Protein AF-A0A292EDY1-F1 (afdb_monomer)

Mean predicted aligned error: 8.75 Å

Foldseek 3Di:
DVVVVVVVVVVVVCCVVPPDDDPPCPLVLLLLLLLLLLLLLLLCQLQVPPPLVVSLLVSLLSLLVSLVVLVVQCPPDPVSVVLSLLSLQLSLLVVLSSLVSVFDRHNRDNLLSVLSNQLSVCSNVPNNVSNLVSLVVSCVVDPPDPSNVSSVSNSVSSVVSVPPVDDDDPDDDDQQADDPVVLVVLLVVLLCVLLVVLVVVCVVVVDPLSVLLSVLLNCLSPVLSPPQASLVLLVLVLLQLLLLLVLLLCLLPPQLVPAPDPVSSVVSNVVSLVVLVVLCVDPVRVSNNPCNNVNNVVLNPDDPPRDDDSVVSVVNSVSNSVNSVSSSVSCCPRPPSHLVVVLLVLLVVLLQLLLVCLVDLCNQVCVSVSSSNLSNSLSNSSNSCVVVVNPPPLSNLLSSLSVLSSVLSSVLSVQCPDPPDDPLLNVLSNLLSVVSNVCQPCVVSNLVSLQSNLVRDDDPNSSSSPSSSVSSVVNVVSSHD

Secondary structure (DSSP, 8-state):
-HHHHHHHHHHHHHHHHHSPPP-TTHHHHHHHHHHHHHHHHHHHHHHT-S-HHHHHHHHHHHHHHHHHHHHHHTTS-HHHHHHHHHHHHHHHHHHHHHHHHTTS-----HHHHHHHHHHHHHHHHT-HHHHHHHHHHHHHHSTT-HHHHHHHHHHHHHHHHHHTTS-PPSS---------HHHHHHHHHHHHHHHHHHHHHHHHHT-TTHHHHHHHHHHHHHHGGGSS-HHHHHHHHHHHHHHHHHHHHHIIIIIGGG-SSHHHHHHHHHHHHHHHHHHHHSTTTTTTTTTHHHHHHHHH---SS--S-HHHHHHHHHHHHHHHHHHHHHHHHSS---HHHHHHHHHHHHHHHHHHHHH-TTTTTTHHHHHHHHHHHHHHHHHHHHHTT---HHHHHHHHHHHHHHHHHHHHHHHHH-SS--HHHHHHHHHHHHHHTTTTT-HHHHHHHHHHHHHHS-THHHHHHHHHHHHHHHTTTTT--

Solvent-accessible surface area (backbone atoms only — not comparable to full-atom values): 25225 Å² total; per-residue (Å²): 111,70,68,60,52,51,50,52,52,50,52,49,53,51,44,70,74,66,52,76,77,76,69,83,59,56,68,56,54,52,52,28,45,54,54,15,54,49,28,39,51,52,18,38,33,19,72,66,52,92,56,45,64,67,49,43,52,53,51,50,52,51,51,17,54,49,52,56,50,36,64,61,51,35,73,79,42,76,67,39,36,50,51,38,51,52,52,50,55,46,55,59,39,46,47,60,46,48,53,49,60,71,68,63,83,58,73,73,33,71,72,50,20,52,30,26,40,50,18,16,51,23,25,68,75,68,36,57,67,61,16,33,52,26,46,50,53,40,36,69,74,39,72,89,36,73,64,28,70,36,47,48,60,35,38,57,42,54,54,52,66,64,62,50,85,76,60,93,81,84,78,86,79,79,80,45,73,87,75,65,60,64,61,50,49,49,48,49,51,38,42,52,52,52,52,50,53,56,48,51,50,31,69,75,65,65,47,87,38,41,63,50,18,51,54,40,30,52,50,50,49,56,69,38,62,78,47,62,50,39,50,65,51,25,56,23,34,34,50,6,28,46,52,9,36,52,48,22,51,45,35,62,71,65,42,42,77,71,36,89,46,74,68,43,40,53,58,56,42,46,65,62,50,49,50,42,53,56,33,51,71,35,88,87,34,34,61,41,40,31,55,16,54,59,39,20,58,68,66,49,67,88,55,89,74,85,77,87,52,72,69,58,54,50,50,42,39,52,25,40,42,45,14,33,53,51,40,30,48,44,39,61,71,44,68,60,60,43,52,67,57,54,49,54,51,50,54,52,52,53,53,48,50,41,17,48,53,37,65,41,89,61,39,75,87,41,42,68,51,55,50,41,36,55,52,50,51,45,31,52,48,55,44,53,32,50,74,67,72,47,75,45,64,69,60,56,50,34,53,50,27,52,47,37,39,44,48,36,46,52,50,45,52,53,53,67,70,46,87,86,62,50,76,68,42,51,50,30,42,54,50,22,32,62,33,36,50,41,31,54,84,37,48,70,60,22,28,54,31,23,45,53,28,18,74,61,44,66,74,74,64,16,52,46,25,38,51,25,19,50,35,47,65,75,32,51,72,73,46,52,121

pLDDT: mean 85.64, std 9.63, range [43.72, 96.12]

Structure (mmCIF, N/CA/C/O backbone):
data_AF-A0A292EDY1-F1
#
_entry.id   AF-A0A292EDY1-F1
#
loop_
_atom_site.group_PDB
_atom_site.id
_atom_site.type_symbol
_atom_site.label_atom_id
_atom_site.label_alt_id
_atom_site.label_comp_id
_atom_site.label_asym_id
_atom_site.label_entity_id
_atom_site.label_seq_id
_atom_site.pdbx_PDB_ins_code
_atom_site.Cartn_x
_atom_site.Cartn_y
_atom_site.Cartn_z
_atom_site.occupancy
_atom_site.B_iso_or_equiv
_atom_site.auth_seq_id
_atom_site.auth_comp_id
_atom_site.auth_asym_id
_atom_site.auth_atom_id
_atom_site.pdbx_PDB_model_num
ATOM 1 N N . MET A 1 1 ? 26.415 -13.240 -23.285 1.00 54.22 1 MET A N 1
ATOM 2 C CA . MET A 1 1 ? 26.387 -13.752 -21.894 1.00 54.22 1 MET A CA 1
ATOM 3 C C . MET A 1 1 ? 27.448 -13.083 -21.024 1.00 54.22 1 MET A C 1
ATOM 5 O O . MET A 1 1 ? 27.061 -12.448 -20.054 1.00 54.22 1 MET A O 1
ATOM 9 N N . ALA A 1 2 ? 28.741 -13.137 -21.382 1.00 71.75 2 ALA A N 1
ATOM 10 C CA . ALA A 1 2 ? 29.817 -12.533 -20.580 1.00 71.75 2 ALA A CA 1
ATOM 11 C C . ALA A 1 2 ? 29.624 -11.026 -20.309 1.00 71.75 2 ALA A C 1
ATOM 13 O O . ALA A 1 2 ? 29.690 -10.606 -19.165 1.00 71.75 2 ALA A O 1
ATOM 14 N N . THR A 1 3 ? 29.271 -10.230 -21.323 1.00 72.31 3 THR A N 1
ATOM 15 C CA . THR A 1 3 ? 29.068 -8.771 -21.194 1.00 72.31 3 THR A CA 1
ATOM 16 C C . THR A 1 3 ? 27.937 -8.378 -20.240 1.00 72.31 3 THR A C 1
ATOM 18 O O . THR A 1 3 ? 28.079 -7.433 -19.469 1.00 72.31 3 THR A O 1
ATOM 21 N N . VAL A 1 4 ? 26.827 -9.125 -20.251 1.00 72.81 4 VAL A N 1
ATOM 22 C CA . VAL A 1 4 ? 25.698 -8.913 -19.329 1.00 72.81 4 VAL A CA 1
ATOM 23 C C . VAL A 1 4 ? 26.120 -9.232 -17.896 1.00 72.81 4 VAL A C 1
ATOM 25 O O . VAL A 1 4 ? 25.826 -8.459 -16.989 1.00 72.81 4 VAL A O 1
ATOM 28 N N . LEU A 1 5 ? 26.857 -10.329 -17.695 1.00 80.25 5 LEU A N 1
ATOM 29 C CA . LEU A 1 5 ? 27.358 -10.721 -16.378 1.00 80.25 5 LEU A CA 1
ATOM 30 C C . LEU A 1 5 ? 28.353 -9.689 -15.829 1.00 80.25 5 LEU A C 1
ATOM 32 O O . LEU A 1 5 ? 28.230 -9.291 -14.675 1.00 80.25 5 LEU A O 1
ATOM 36 N N . THR A 1 6 ? 29.269 -9.187 -16.662 1.00 85.00 6 THR A N 1
ATOM 37 C CA . THR A 1 6 ? 30.188 -8.104 -16.282 1.00 85.00 6 THR A CA 1
ATOM 38 C C . THR A 1 6 ? 29.422 -6.847 -15.880 1.00 85.00 6 THR A C 1
ATOM 40 O O . THR A 1 6 ? 29.729 -6.258 -14.850 1.00 85.00 6 THR A O 1
ATOM 43 N N . GLY A 1 7 ? 28.386 -6.465 -16.636 1.00 79.94 7 GLY A N 1
ATOM 44 C CA . GLY A 1 7 ? 27.527 -5.330 -16.290 1.00 79.94 7 GLY A CA 1
ATOM 45 C C . GLY A 1 7 ? 26.837 -5.497 -14.933 1.00 79.94 7 GLY A C 1
ATOM 46 O O . GLY A 1 7 ? 26.859 -4.575 -14.123 1.00 79.94 7 GLY A O 1
ATOM 47 N N . VAL A 1 8 ? 26.290 -6.685 -14.651 1.00 83.12 8 VAL A N 1
ATOM 48 C CA . VAL A 1 8 ? 25.663 -7.005 -13.355 1.00 83.12 8 VAL A CA 1
ATOM 49 C C . VAL A 1 8 ? 26.681 -6.959 -12.214 1.00 83.12 8 VAL A C 1
ATOM 51 O O . VAL A 1 8 ? 26.399 -6.359 -11.180 1.00 83.12 8 VAL A O 1
ATOM 54 N N . VAL A 1 9 ? 27.870 -7.540 -12.398 1.00 87.12 9 VAL A N 1
ATOM 55 C CA . VAL A 1 9 ? 28.934 -7.540 -11.380 1.00 87.12 9 VAL A CA 1
ATOM 56 C C . VAL A 1 9 ? 29.424 -6.120 -11.101 1.00 87.12 9 VAL A C 1
ATOM 58 O O . VAL A 1 9 ? 29.510 -5.728 -9.941 1.00 87.12 9 VAL A O 1
ATOM 61 N N . VAL A 1 10 ? 29.690 -5.321 -12.137 1.00 87.62 10 VAL A N 1
ATOM 62 C CA . VAL A 1 10 ? 30.127 -3.925 -11.973 1.00 87.62 10 VAL A CA 1
ATOM 63 C C . VAL A 1 10 ? 29.040 -3.098 -11.292 1.00 87.62 10 VAL A C 1
ATOM 65 O O . VAL A 1 10 ? 29.340 -2.388 -10.337 1.00 87.62 10 VAL A O 1
ATOM 68 N N . ALA A 1 11 ? 27.777 -3.224 -11.712 1.00 81.00 11 ALA A N 1
ATOM 69 C CA . ALA A 1 11 ? 26.663 -2.530 -11.068 1.00 81.00 11 ALA A CA 1
ATOM 70 C C . ALA A 1 11 ? 26.508 -2.935 -9.593 1.00 81.00 11 ALA A C 1
ATOM 72 O O . ALA A 1 11 ? 26.266 -2.076 -8.747 1.00 81.00 11 ALA A O 1
ATOM 73 N N . MET A 1 12 ? 26.699 -4.217 -9.269 1.00 84.56 12 MET A N 1
ATOM 74 C CA . MET A 1 12 ? 26.675 -4.716 -7.894 1.00 84.56 12 MET A CA 1
ATOM 75 C C . MET A 1 12 ? 27.830 -4.147 -7.063 1.00 84.56 12 MET A C 1
ATOM 77 O O . MET A 1 12 ? 27.593 -3.668 -5.960 1.00 84.56 12 MET A O 1
ATOM 81 N N . VAL A 1 13 ? 29.061 -4.154 -7.581 1.00 88.88 13 VAL A N 1
ATOM 82 C CA . VAL A 1 13 ? 30.241 -3.616 -6.882 1.00 88.88 13 VAL A CA 1
ATOM 83 C C . VAL A 1 13 ? 30.114 -2.110 -6.669 1.00 88.88 13 VAL A C 1
ATOM 85 O O . VAL A 1 13 ? 30.309 -1.634 -5.555 1.00 88.88 13 VAL A O 1
ATOM 88 N N . VAL A 1 14 ? 29.728 -1.355 -7.700 1.00 87.00 14 VAL A N 1
ATOM 89 C CA . VAL A 1 14 ? 29.483 0.092 -7.586 1.00 87.00 14 VAL A CA 1
ATOM 90 C C . VAL A 1 14 ? 28.349 0.359 -6.596 1.00 87.00 14 VAL A C 1
ATOM 92 O O . VAL A 1 14 ? 28.479 1.226 -5.738 1.00 87.00 14 VAL A O 1
ATOM 95 N N . GLY A 1 15 ? 27.268 -0.422 -6.652 1.00 81.31 15 GLY A N 1
ATOM 96 C CA . GLY A 1 15 ? 26.189 -0.356 -5.671 1.00 81.31 15 GLY A CA 1
ATOM 97 C C . GLY A 1 15 ? 26.685 -0.594 -4.244 1.00 81.31 15 GLY A C 1
ATOM 98 O O . GLY A 1 15 ? 26.352 0.175 -3.357 1.00 81.31 15 GLY A O 1
ATOM 99 N N . LEU A 1 16 ? 27.533 -1.595 -4.014 1.00 82.19 16 LEU A N 1
ATOM 100 C CA . LEU A 1 16 ? 28.089 -1.889 -2.688 1.00 82.19 16 LEU A CA 1
ATOM 101 C C . LEU A 1 16 ? 29.044 -0.802 -2.173 1.00 82.19 16 LEU A C 1
ATOM 103 O O . LEU A 1 16 ? 29.088 -0.564 -0.971 1.00 82.19 16 LEU A O 1
ATOM 107 N N . LEU A 1 17 ? 29.803 -0.157 -3.062 1.00 87.38 17 LEU A N 1
ATOM 108 C CA . LEU A 1 17 ? 30.781 0.871 -2.692 1.00 87.38 17 LEU A CA 1
ATOM 109 C C . LEU A 1 17 ? 30.150 2.250 -2.465 1.00 87.38 17 LEU A C 1
ATOM 111 O O . LEU A 1 17 ? 30.630 3.005 -1.624 1.00 87.38 17 LEU A O 1
ATOM 115 N N . PHE A 1 18 ? 29.104 2.589 -3.224 1.00 85.50 18 PHE A N 1
ATOM 116 C CA . PHE A 1 18 ? 28.544 3.943 -3.263 1.00 85.50 18 PHE A CA 1
ATOM 117 C C . PHE A 1 18 ? 27.105 4.050 -2.749 1.00 85.50 18 PHE A C 1
ATOM 119 O O . PHE A 1 18 ? 26.641 5.170 -2.520 1.00 85.50 18 PHE A O 1
ATOM 126 N N . ALA A 1 19 ? 26.371 2.944 -2.566 1.00 74.50 19 ALA A N 1
ATOM 127 C CA . ALA A 1 19 ? 25.046 3.031 -1.959 1.00 74.50 19 ALA A CA 1
ATOM 128 C C . ALA A 1 19 ? 25.188 3.393 -0.473 1.00 74.50 19 ALA A C 1
ATOM 130 O O . ALA A 1 19 ? 25.921 2.720 0.257 1.00 74.50 19 ALA A O 1
ATOM 131 N N . PRO A 1 20 ? 24.482 4.430 0.006 1.00 71.38 20 PRO A N 1
ATOM 132 C CA . PRO A 1 20 ? 24.492 4.758 1.419 1.00 71.38 20 PRO A CA 1
ATOM 133 C C . PRO A 1 20 ? 23.926 3.580 2.214 1.00 71.38 20 PRO A C 1
ATOM 135 O O . PRO A 1 20 ? 22.890 3.013 1.852 1.00 71.38 20 PRO A O 1
ATOM 138 N N . ALA A 1 21 ? 24.591 3.224 3.314 1.00 64.81 21 ALA A N 1
ATOM 139 C CA . ALA A 1 21 ? 24.023 2.285 4.267 1.00 64.81 21 ALA A CA 1
ATOM 140 C C . ALA A 1 21 ? 22.667 2.833 4.735 1.00 64.81 21 ALA A C 1
ATOM 142 O O . ALA A 1 21 ? 22.562 4.002 5.117 1.00 64.81 21 ALA A O 1
ATOM 143 N N . ALA A 1 22 ? 21.619 2.007 4.676 1.00 63.06 22 ALA A N 1
ATOM 144 C CA . ALA A 1 22 ? 20.320 2.386 5.216 1.00 63.06 22 ALA A CA 1
ATOM 145 C C . ALA A 1 22 ? 20.509 2.783 6.684 1.00 63.06 22 ALA A C 1
ATOM 147 O O . ALA A 1 22 ? 21.077 2.001 7.444 1.00 63.06 22 ALA A O 1
ATOM 148 N N . ALA A 1 23 ? 20.076 3.990 7.060 1.00 60.81 23 ALA A N 1
ATOM 149 C CA . ALA A 1 23 ? 20.265 4.514 8.407 1.00 60.81 23 ALA A CA 1
ATOM 150 C C . ALA A 1 23 ? 19.656 3.535 9.434 1.00 60.81 23 ALA A C 1
ATOM 152 O O . ALA A 1 23 ? 18.425 3.395 9.474 1.00 60.81 23 ALA A O 1
ATOM 153 N N . PRO A 1 24 ? 20.482 2.827 10.229 1.00 61.84 24 PRO A N 1
ATOM 154 C CA . PRO A 1 24 ? 19.975 1.865 11.195 1.00 61.84 24 PRO A CA 1
ATOM 155 C C . PRO A 1 24 ? 19.103 2.606 12.217 1.00 61.84 24 PRO A C 1
ATOM 157 O O . PRO A 1 24 ? 19.482 3.661 12.719 1.00 61.84 24 PRO A O 1
ATOM 160 N N . GLY A 1 25 ? 17.897 2.093 12.471 1.00 72.81 25 GLY A N 1
ATOM 161 C CA . GLY A 1 25 ? 16.972 2.658 13.460 1.00 72.81 25 GLY A CA 1
ATOM 162 C C . GLY A 1 25 ? 16.048 3.786 12.979 1.00 72.81 25 GLY A C 1
ATOM 163 O O . GLY A 1 25 ? 15.189 4.210 13.749 1.00 72.81 25 GLY A O 1
ATOM 164 N N . ALA A 1 26 ? 16.122 4.248 11.722 1.00 81.75 26 ALA A N 1
ATOM 165 C CA . ALA A 1 26 ? 15.212 5.295 11.223 1.00 81.75 26 ALA A CA 1
ATOM 166 C C . ALA A 1 26 ? 13.728 4.870 11.263 1.00 81.75 26 ALA A C 1
ATOM 168 O O . ALA A 1 26 ? 12.853 5.651 11.639 1.00 81.75 26 ALA A O 1
ATOM 169 N N . LEU A 1 27 ? 13.448 3.607 10.923 1.00 83.56 27 LEU A N 1
ATOM 170 C CA . LEU A 1 27 ? 12.112 3.017 11.025 1.00 83.56 27 LEU A CA 1
ATOM 171 C C . LEU A 1 27 ? 11.644 2.946 12.486 1.00 83.56 27 LEU A C 1
ATOM 173 O O . LEU A 1 27 ? 10.528 3.353 12.795 1.00 83.56 27 LEU A O 1
ATOM 177 N N . GLN A 1 28 ? 12.513 2.482 13.386 1.00 85.31 28 GLN A N 1
ATOM 178 C CA . GLN A 1 28 ? 12.214 2.357 14.813 1.00 85.31 28 GLN A CA 1
ATOM 179 C C . GLN A 1 28 ? 11.936 3.720 15.457 1.00 85.31 28 GLN A C 1
ATOM 181 O O . GLN A 1 28 ? 10.964 3.863 16.193 1.00 85.31 28 GLN A O 1
ATOM 186 N N . ALA A 1 29 ? 12.739 4.741 15.143 1.00 87.81 29 ALA A N 1
ATOM 187 C CA . ALA A 1 29 ? 12.525 6.108 15.615 1.00 87.81 29 ALA A CA 1
ATOM 188 C C . ALA A 1 29 ? 11.159 6.651 15.177 1.00 87.81 29 ALA A C 1
ATOM 190 O O . ALA A 1 29 ? 10.461 7.302 15.952 1.00 87.81 29 ALA A O 1
ATOM 191 N N . ARG A 1 30 ? 10.742 6.330 13.952 1.00 90.06 30 ARG A N 1
ATOM 192 C CA . ARG A 1 30 ? 9.455 6.760 13.413 1.00 90.06 30 ARG A CA 1
ATOM 193 C C . ARG A 1 30 ? 8.266 6.036 14.045 1.00 90.06 30 ARG A C 1
ATOM 195 O O . ARG A 1 30 ? 7.262 6.675 14.341 1.00 90.06 30 ARG A O 1
ATOM 202 N N . VAL A 1 31 ? 8.396 4.735 14.305 1.00 91.38 31 VAL A N 1
ATOM 203 C CA . VAL A 1 31 ? 7.406 3.959 15.073 1.00 91.38 31 VAL A CA 1
ATOM 204 C C . VAL A 1 31 ? 7.271 4.520 16.491 1.00 91.38 31 VAL A C 1
ATOM 206 O O . VAL A 1 31 ? 6.154 4.756 16.943 1.00 91.38 31 VAL A O 1
ATOM 209 N N . ARG A 1 32 ? 8.393 4.813 17.165 1.00 92.06 32 ARG A N 1
ATOM 210 C CA . ARG A 1 32 ? 8.395 5.463 18.486 1.00 92.06 32 ARG A CA 1
ATOM 211 C C . ARG A 1 32 ? 7.720 6.833 18.461 1.00 92.06 32 ARG A C 1
ATOM 213 O O . ARG A 1 32 ? 6.962 7.130 19.375 1.00 92.06 32 ARG A O 1
ATOM 220 N N . GLY A 1 33 ? 7.945 7.627 17.412 1.00 93.50 33 GLY A N 1
ATOM 221 C CA . GLY A 1 33 ? 7.265 8.910 17.207 1.00 93.50 33 GLY A CA 1
ATOM 222 C C . GLY A 1 33 ? 5.742 8.769 17.190 1.00 93.50 33 GLY A C 1
ATOM 223 O O . GLY A 1 33 ? 5.064 9.414 17.981 1.00 93.50 33 GLY A O 1
ATOM 224 N N . VAL A 1 34 ? 5.210 7.846 16.380 1.00 93.69 34 VAL A N 1
ATOM 225 C CA . VAL A 1 34 ? 3.758 7.592 16.304 1.00 93.69 34 VAL A CA 1
ATOM 226 C C . VAL A 1 34 ? 3.187 7.100 17.634 1.00 93.69 34 VAL A C 1
ATOM 228 O O . VAL A 1 34 ? 2.118 7.544 18.047 1.00 93.69 34 VAL A O 1
ATOM 231 N N . LEU A 1 35 ? 3.888 6.202 18.332 1.00 94.25 35 LEU A N 1
ATOM 232 C CA . LEU A 1 35 ? 3.453 5.747 19.654 1.00 94.25 35 LEU A CA 1
ATOM 233 C C . LEU A 1 35 ? 3.456 6.890 20.676 1.00 94.25 35 LEU A C 1
ATOM 235 O O . LEU A 1 35 ? 2.530 6.980 21.478 1.00 94.25 35 LEU A O 1
ATOM 239 N N . ALA A 1 36 ? 4.456 7.773 20.636 1.00 94.75 36 ALA A N 1
ATOM 240 C CA . ALA A 1 36 ? 4.530 8.924 21.528 1.00 94.75 36 ALA A CA 1
ATOM 241 C C . ALA A 1 36 ? 3.381 9.903 21.277 1.00 94.75 36 ALA A C 1
ATOM 243 O O . ALA A 1 36 ? 2.745 10.360 22.223 1.00 94.75 36 ALA A O 1
ATOM 244 N N . ASP A 1 37 ? 3.089 10.187 20.010 1.00 93.75 37 ASP A N 1
ATOM 245 C CA . ASP A 1 37 ? 2.002 11.086 19.628 1.00 93.75 37 ASP A CA 1
ATOM 246 C C . ASP A 1 37 ? 0.632 10.496 19.986 1.00 93.75 37 ASP A C 1
ATOM 248 O O . ASP A 1 37 ? -0.261 11.227 20.412 1.00 93.75 37 ASP A O 1
ATOM 252 N N . LEU A 1 38 ? 0.476 9.169 19.915 1.00 93.25 38 LEU A N 1
ATOM 253 C CA . LEU A 1 38 ? -0.713 8.487 20.421 1.00 93.25 38 LEU A CA 1
ATOM 254 C C . LEU A 1 38 ? -0.845 8.601 21.945 1.00 93.25 38 LEU A C 1
ATOM 256 O O . LEU A 1 38 ? -1.940 8.873 22.433 1.00 93.25 38 LEU A O 1
ATOM 260 N N . MET A 1 39 ? 0.238 8.397 22.702 1.00 93.56 39 MET A N 1
ATOM 261 C CA . MET A 1 39 ? 0.209 8.550 24.163 1.00 93.56 39 MET A CA 1
ATOM 262 C C . MET A 1 39 ? -0.121 9.990 24.566 1.00 93.56 39 MET A C 1
ATOM 264 O O . MET A 1 39 ? -0.945 10.200 25.454 1.00 93.56 39 MET A O 1
ATOM 268 N N . GLN A 1 40 ? 0.440 10.977 23.861 1.00 92.88 40 GLN A N 1
ATOM 269 C CA . GLN A 1 40 ? 0.110 12.387 24.062 1.00 92.88 40 GLN A CA 1
ATOM 270 C C . GLN A 1 40 ? -1.369 12.665 23.765 1.00 92.88 40 GLN A C 1
ATOM 272 O O . GLN A 1 40 ? -2.044 13.302 24.568 1.00 92.88 40 GLN A O 1
ATOM 277 N N . ALA A 1 41 ? -1.898 12.137 22.657 1.00 90.19 41 ALA A N 1
ATOM 278 C CA . ALA A 1 41 ? -3.304 12.307 22.304 1.00 90.19 41 ALA A CA 1
ATOM 279 C C . ALA A 1 41 ? -4.248 11.682 23.346 1.00 90.19 41 ALA A C 1
ATOM 281 O O . ALA A 1 41 ? -5.274 12.273 23.676 1.00 90.19 41 ALA A O 1
ATOM 282 N N . LEU A 1 42 ? -3.896 10.523 23.914 1.00 88.88 42 LEU A N 1
ATOM 283 C CA . LEU A 1 42 ? -4.649 9.930 25.026 1.00 88.88 42 LEU A CA 1
ATOM 284 C C . LEU A 1 42 ? -4.560 10.775 26.301 1.00 88.88 42 LEU A C 1
ATOM 286 O O . LEU A 1 42 ? -5.554 10.896 27.011 1.00 88.88 42 LEU A O 1
ATOM 290 N N . ALA A 1 43 ? -3.400 11.363 26.603 1.00 90.25 43 ALA A N 1
ATOM 291 C CA . ALA A 1 43 ? -3.252 12.252 27.754 1.00 90.25 43 ALA A CA 1
ATOM 292 C C . ALA A 1 43 ? -4.135 13.502 27.617 1.00 90.25 43 ALA A C 1
ATOM 294 O O . ALA A 1 43 ? -4.832 13.880 28.561 1.00 90.25 43 ALA A O 1
ATOM 295 N N . ASP A 1 44 ? -4.154 14.102 26.425 1.00 88.56 44 ASP A N 1
ATOM 296 C CA . ASP A 1 44 ? -5.012 15.238 26.084 1.00 88.56 44 ASP A CA 1
ATOM 297 C C . ASP A 1 44 ? -6.500 14.875 26.164 1.00 88.56 44 ASP A C 1
ATOM 299 O O . ASP A 1 44 ? -7.290 15.626 26.747 1.00 88.56 44 ASP A O 1
ATOM 303 N N . HIS A 1 45 ? -6.871 13.687 25.679 1.00 84.94 45 HIS A N 1
ATOM 304 C CA . HIS A 1 45 ? -8.219 13.142 25.825 1.00 84.94 45 HIS A CA 1
ATOM 305 C C . HIS A 1 45 ? -8.606 12.997 27.303 1.00 84.94 45 HIS A C 1
ATOM 307 O O . HIS A 1 45 ? -9.631 13.526 27.724 1.00 84.94 45 HIS A O 1
ATOM 313 N N . CYS A 1 46 ? -7.751 12.401 28.142 1.00 84.75 46 CYS A N 1
ATOM 314 C CA . CYS A 1 46 ? -7.975 12.279 29.590 1.00 84.75 46 CYS A CA 1
ATOM 315 C C . CYS A 1 46 ? -8.128 13.637 30.306 1.00 84.75 46 CYS A C 1
ATOM 317 O O . CYS A 1 46 ? -8.753 13.704 31.367 1.00 84.75 46 CYS A O 1
ATOM 319 N N . ARG A 1 47 ? -7.591 14.729 29.746 1.00 85.31 47 ARG A N 1
ATOM 320 C CA . ARG A 1 47 ? -7.777 16.104 30.252 1.00 85.31 47 ARG A CA 1
ATOM 321 C C . ARG A 1 47 ? -9.016 16.805 29.692 1.00 85.31 47 ARG A C 1
ATOM 323 O O . ARG A 1 47 ? -9.427 17.829 30.235 1.00 85.31 47 ARG A O 1
ATOM 330 N N . GLY A 1 48 ? -9.642 16.250 28.657 1.00 78.12 48 GLY A N 1
ATOM 331 C CA . GLY A 1 48 ? -10.805 16.825 27.983 1.00 78.12 48 GLY A CA 1
ATOM 332 C C . GLY A 1 48 ? -10.457 17.889 26.937 1.00 78.12 48 GLY A C 1
ATOM 333 O O . GLY A 1 48 ? -11.270 18.783 26.694 1.00 78.12 48 GLY A O 1
ATOM 334 N N . HIS A 1 49 ? -9.265 17.835 26.336 1.00 74.25 49 HIS A N 1
ATOM 335 C CA . HIS A 1 49 ? -8.886 18.715 25.228 1.00 74.25 49 HIS A CA 1
ATOM 336 C C . HIS A 1 49 ? -9.525 18.239 23.903 1.00 74.25 49 HIS A C 1
ATOM 338 O O . HIS A 1 49 ? -9.271 17.137 23.434 1.00 74.25 49 HIS A O 1
ATOM 344 N N . GLY A 1 50 ? -10.351 19.082 23.270 1.00 58.31 50 GLY A N 1
ATOM 345 C CA . GLY A 1 50 ? -11.269 18.696 22.183 1.00 58.31 50 GLY A CA 1
ATOM 346 C C . GLY A 1 50 ? -10.716 18.628 20.747 1.00 58.31 50 GLY A C 1
ATOM 347 O O . GLY A 1 50 ? -11.406 19.079 19.835 1.00 58.31 50 GLY A O 1
ATOM 348 N N . SER A 1 51 ? -9.514 18.088 20.504 1.00 64.25 51 SER A N 1
ATOM 349 C CA . SER A 1 51 ? -8.928 17.947 19.144 1.00 64.25 51 SER A CA 1
ATOM 350 C C . SER A 1 51 ? -8.674 16.493 18.699 1.00 64.25 51 SER A C 1
ATOM 352 O O . SER A 1 51 ? -7.862 16.213 17.814 1.00 64.25 51 SER A O 1
ATOM 354 N N . GLU A 1 52 ? -9.407 15.551 19.291 1.00 70.44 52 GLU A N 1
ATOM 355 C CA . GLU A 1 52 ? -9.207 14.099 19.160 1.00 70.44 52 GLU A CA 1
ATOM 356 C C . GLU A 1 52 ? -9.352 13.565 17.727 1.00 70.44 52 GLU A C 1
ATOM 358 O O . GLU A 1 52 ? -8.604 12.677 17.311 1.00 70.44 52 GLU A O 1
ATOM 363 N N . HIS A 1 53 ? -10.278 14.128 16.946 1.00 71.25 53 HIS A N 1
ATOM 364 C CA . HIS A 1 53 ? -10.532 13.692 15.570 1.00 71.25 53 HIS A CA 1
ATOM 365 C C . HIS A 1 53 ? -9.332 13.982 14.657 1.00 71.25 53 HIS A C 1
ATOM 367 O O . HIS A 1 53 ? -8.833 13.079 13.983 1.00 71.25 53 HIS A O 1
ATOM 373 N N . ASP A 1 54 ? -8.797 15.206 14.702 1.00 78.25 54 ASP A N 1
ATOM 374 C CA . ASP A 1 54 ? -7.632 15.607 13.904 1.00 78.25 54 ASP A CA 1
ATOM 375 C C . ASP A 1 54 ? -6.361 14.855 14.312 1.00 78.25 54 ASP A C 1
ATOM 377 O O . ASP A 1 54 ? -5.485 14.605 13.480 1.00 78.25 54 ASP A O 1
ATOM 381 N N . ALA A 1 55 ? -6.227 14.505 15.594 1.00 82.19 55 ALA A N 1
ATOM 382 C CA . ALA A 1 55 ? -5.126 13.677 16.077 1.00 82.19 55 ALA A CA 1
ATOM 383 C C . ALA A 1 55 ? -5.230 12.239 15.541 1.00 82.19 55 ALA A C 1
ATOM 385 O O . ALA A 1 55 ? -4.256 11.719 14.997 1.00 82.19 55 ALA A O 1
ATOM 386 N N . ALA A 1 56 ? -6.415 11.622 15.609 1.00 82.50 56 ALA A N 1
ATOM 387 C CA . ALA A 1 56 ? -6.643 10.269 15.105 1.00 82.50 56 ALA A CA 1
ATOM 388 C C . ALA A 1 56 ? -6.362 10.147 13.597 1.00 82.50 56 ALA A C 1
ATOM 390 O O . ALA A 1 56 ? -5.730 9.180 13.171 1.00 82.50 56 ALA A O 1
ATOM 391 N N . TYR A 1 57 ? -6.773 11.126 12.785 1.00 83.00 57 TYR A N 1
ATOM 392 C CA . TYR A 1 57 ? -6.487 11.111 11.345 1.00 83.00 57 TYR A CA 1
ATOM 393 C C . TYR A 1 57 ? -4.996 11.239 11.037 1.00 83.00 57 TYR A C 1
ATOM 395 O O . TYR A 1 57 ? -4.486 10.499 10.194 1.00 83.00 57 TYR A O 1
ATOM 403 N N . ARG A 1 58 ? -4.288 12.138 11.735 1.00 87.12 58 ARG A N 1
ATOM 404 C CA . ARG A 1 58 ? -2.834 12.303 11.584 1.00 87.12 58 ARG A CA 1
ATOM 405 C C . ARG A 1 58 ? -2.090 11.017 11.933 1.00 87.12 58 ARG A C 1
ATOM 407 O O . ARG A 1 58 ? -1.326 10.521 11.110 1.00 87.12 58 ARG A O 1
ATOM 414 N N . LEU A 1 59 ? -2.404 10.423 13.083 1.00 90.06 59 LEU A N 1
ATOM 415 C CA . LEU A 1 59 ? -1.813 9.156 13.520 1.00 90.06 59 LEU A CA 1
ATOM 416 C C . LEU A 1 59 ? -2.086 8.025 12.526 1.00 90.06 59 LEU A C 1
ATOM 418 O O . LEU A 1 59 ? -1.186 7.260 12.191 1.00 90.06 59 LEU A O 1
ATOM 422 N N . LEU A 1 60 ? -3.309 7.936 12.004 1.00 88.81 60 LEU A N 1
ATOM 423 C CA . LEU A 1 60 ? -3.679 6.917 11.026 1.00 88.81 60 LEU A CA 1
ATOM 424 C C . LEU A 1 60 ? -2.917 7.076 9.697 1.00 88.81 60 LEU A C 1
ATOM 426 O O . LEU A 1 60 ? -2.457 6.078 9.140 1.00 88.81 60 LEU A O 1
ATOM 430 N N . SER A 1 61 ? -2.746 8.312 9.220 1.00 88.88 61 SER A N 1
ATOM 431 C CA . SER A 1 61 ? -1.889 8.654 8.072 1.00 88.88 61 SER A CA 1
ATOM 432 C C . SER A 1 61 ? -0.433 8.240 8.323 1.00 88.88 61 SER A C 1
ATOM 434 O O . SER A 1 61 ? 0.194 7.578 7.490 1.00 88.88 61 SER A O 1
ATOM 436 N N . ASP A 1 62 ? 0.109 8.545 9.503 1.00 91.06 62 ASP A N 1
ATOM 437 C CA . ASP A 1 62 ? 1.491 8.201 9.842 1.00 91.06 62 ASP A CA 1
ATOM 438 C C . ASP A 1 62 ? 1.709 6.687 9.919 1.00 91.06 62 ASP A C 1
ATOM 440 O O . ASP A 1 62 ? 2.692 6.176 9.372 1.00 91.06 62 ASP A O 1
ATOM 444 N N . MET A 1 63 ? 0.763 5.953 10.512 1.00 91.56 63 MET A N 1
ATOM 445 C CA . MET A 1 63 ? 0.751 4.487 10.524 1.00 91.56 63 MET A CA 1
ATOM 446 C C . MET A 1 63 ? 0.676 3.911 9.105 1.00 91.56 63 MET A C 1
ATOM 448 O O . MET A 1 63 ? 1.402 2.968 8.785 1.00 91.56 63 MET A O 1
ATOM 452 N N . ALA A 1 64 ? -0.160 4.486 8.237 1.00 90.56 64 ALA A N 1
ATOM 453 C CA . ALA A 1 64 ? -0.295 4.066 6.845 1.00 90.56 64 ALA A CA 1
ATOM 454 C C . ALA A 1 64 ? 1.001 4.291 6.051 1.00 90.56 64 ALA A C 1
ATOM 456 O O . ALA A 1 64 ? 1.398 3.455 5.235 1.00 90.56 64 ALA A O 1
ATOM 457 N N . MET A 1 65 ? 1.708 5.387 6.332 1.00 90.31 65 MET A N 1
ATOM 458 C CA . MET A 1 65 ? 3.001 5.669 5.720 1.00 90.31 65 MET A CA 1
ATOM 459 C C . MET A 1 65 ? 4.116 4.757 6.259 1.00 90.31 65 MET A C 1
ATOM 461 O O . MET A 1 65 ? 4.993 4.367 5.488 1.00 90.31 65 MET A O 1
ATOM 465 N N . ILE A 1 66 ? 4.090 4.377 7.544 1.00 90.50 66 ILE A N 1
ATOM 466 C CA . ILE A 1 66 ? 4.999 3.352 8.089 1.00 90.50 66 ILE A CA 1
ATOM 467 C C . ILE A 1 66 ? 4.754 2.014 7.384 1.00 90.50 66 ILE A C 1
ATOM 469 O O . ILE A 1 66 ? 5.713 1.406 6.916 1.00 90.50 66 ILE A O 1
ATOM 473 N N . GLU A 1 67 ? 3.500 1.578 7.246 1.00 88.81 67 GLU A N 1
ATOM 474 C CA . GLU A 1 67 ? 3.159 0.300 6.603 1.00 88.81 67 GLU A CA 1
ATOM 475 C C . GLU A 1 67 ? 3.701 0.198 5.166 1.00 88.81 67 GLU A C 1
ATOM 477 O O . GLU A 1 67 ? 4.235 -0.840 4.774 1.00 88.81 67 GLU A O 1
ATOM 482 N N . GLU A 1 68 ? 3.650 1.290 4.398 1.00 86.75 68 GLU A N 1
ATOM 483 C CA . GLU A 1 68 ? 4.243 1.357 3.055 1.00 86.75 68 GLU A CA 1
ATOM 484 C C . GLU A 1 68 ? 5.769 1.169 3.063 1.00 86.75 68 GLU A C 1
ATOM 486 O O . GLU A 1 68 ? 6.324 0.497 2.190 1.00 86.75 68 GLU A O 1
ATOM 491 N N . ILE A 1 69 ? 6.460 1.736 4.056 1.00 86.00 69 ILE A N 1
ATOM 492 C CA . ILE A 1 69 ? 7.911 1.565 4.217 1.00 86.00 69 ILE A CA 1
ATOM 493 C C . ILE A 1 69 ? 8.234 0.112 4.577 1.00 86.00 69 ILE A C 1
ATOM 495 O O . ILE A 1 69 ? 9.203 -0.446 4.058 1.00 86.00 69 ILE A O 1
ATOM 499 N N . LEU A 1 70 ? 7.414 -0.526 5.420 1.00 84.06 70 LEU A N 1
ATOM 500 C CA . LEU A 1 70 ? 7.592 -1.926 5.821 1.00 84.06 70 LEU A CA 1
ATOM 501 C C . LEU A 1 70 ? 7.524 -2.891 4.631 1.00 84.06 70 LEU A C 1
ATOM 503 O O . LEU A 1 70 ? 8.290 -3.859 4.589 1.00 84.06 70 LEU A O 1
ATOM 507 N N . ASP A 1 71 ? 6.655 -2.617 3.653 1.00 74.56 71 ASP A N 1
ATOM 508 C CA . ASP A 1 71 ? 6.563 -3.400 2.414 1.00 74.56 71 ASP A CA 1
ATOM 509 C C . ASP A 1 71 ? 7.864 -3.361 1.601 1.00 74.56 71 ASP A C 1
ATOM 511 O O . ASP A 1 71 ? 8.302 -4.391 1.083 1.00 74.56 71 ASP A O 1
ATOM 515 N N . GLN A 1 72 ? 8.523 -2.202 1.530 1.00 74.75 72 GLN A N 1
ATOM 516 C CA . GLN A 1 72 ? 9.801 -2.053 0.827 1.00 74.75 72 GLN A CA 1
ATOM 517 C C . GLN A 1 72 ? 10.970 -2.640 1.631 1.00 74.75 72 GLN A C 1
ATOM 519 O O . GLN A 1 72 ? 11.836 -3.317 1.074 1.00 74.75 72 GLN A O 1
ATOM 524 N N . HIS A 1 73 ? 10.981 -2.430 2.949 1.00 72.12 73 HIS A N 1
ATOM 525 C CA . HIS A 1 73 ? 12.071 -2.850 3.832 1.00 72.12 73 HIS A CA 1
ATOM 526 C C . HIS A 1 73 ? 12.186 -4.383 3.937 1.00 72.12 73 HIS A C 1
ATOM 528 O O . HIS A 1 73 ? 13.286 -4.939 3.918 1.00 72.12 73 HIS A O 1
ATOM 534 N N . GLY A 1 74 ? 11.056 -5.101 3.959 1.00 63.28 74 GLY A N 1
ATOM 535 C CA . GLY A 1 74 ? 11.027 -6.568 4.043 1.00 63.28 74 GLY A CA 1
ATOM 536 C C . GLY A 1 74 ? 11.572 -7.311 2.808 1.00 63.28 74 GLY A C 1
ATOM 537 O O . GLY A 1 74 ? 11.737 -8.535 2.846 1.00 63.28 74 GLY A O 1
ATOM 538 N N . ALA A 1 75 ? 11.864 -6.623 1.702 1.00 61.34 75 ALA A N 1
ATOM 539 C CA . ALA A 1 75 ? 12.327 -7.265 0.472 1.00 61.34 75 ALA A CA 1
ATOM 540 C C . ALA A 1 75 ? 13.810 -7.697 0.512 1.00 61.34 75 ALA A C 1
ATOM 542 O O . ALA A 1 75 ? 14.182 -8.607 -0.227 1.00 61.34 75 ALA A O 1
ATOM 543 N N . GLY A 1 76 ? 14.640 -7.098 1.380 1.00 64.88 76 GLY A N 1
ATOM 544 C CA . GLY A 1 76 ? 16.106 -7.214 1.305 1.00 64.88 76 GLY A CA 1
ATOM 545 C C . GLY A 1 76 ? 16.774 -8.325 2.130 1.00 64.88 76 GLY A C 1
ATOM 546 O O . GLY A 1 76 ? 17.805 -8.844 1.715 1.00 64.88 76 GLY A O 1
ATOM 547 N N . SER A 1 77 ? 16.237 -8.714 3.295 1.00 76.00 77 SER A N 1
ATOM 548 C CA . SER A 1 77 ? 16.871 -9.727 4.164 1.00 76.00 77 SER A CA 1
ATOM 549 C C . SER A 1 77 ? 15.881 -10.442 5.093 1.00 76.00 77 SER A C 1
ATOM 551 O O . SER A 1 77 ? 14.792 -9.941 5.373 1.00 76.00 77 SER A O 1
ATOM 553 N N . LEU A 1 78 ? 16.256 -11.619 5.618 1.00 74.69 78 LEU A N 1
ATOM 554 C CA . LEU A 1 78 ? 15.438 -12.346 6.603 1.00 74.69 78 LEU A CA 1
ATOM 555 C C . LEU A 1 78 ? 15.256 -11.559 7.910 1.00 74.69 78 LEU A C 1
ATOM 557 O O . LEU A 1 78 ? 14.176 -11.611 8.496 1.00 74.69 78 LEU A O 1
ATOM 561 N N . ARG A 1 79 ? 16.279 -10.810 8.345 1.00 75.44 79 ARG A N 1
ATOM 562 C CA . ARG A 1 79 ? 16.202 -9.934 9.525 1.00 75.44 79 ARG A CA 1
ATOM 563 C C . ARG A 1 79 ? 15.192 -8.808 9.301 1.00 75.44 79 ARG A C 1
ATOM 565 O O . ARG A 1 79 ? 14.284 -8.657 10.110 1.00 75.44 79 ARG A O 1
ATOM 572 N N . ALA A 1 80 ? 15.267 -8.126 8.158 1.00 76.50 80 ALA A N 1
ATOM 573 C CA . ALA A 1 80 ? 14.328 -7.064 7.797 1.00 76.50 80 ALA A CA 1
ATOM 574 C C . ALA A 1 80 ? 12.879 -7.574 7.683 1.00 76.50 80 ALA A C 1
ATOM 576 O O . ALA A 1 80 ? 11.939 -6.892 8.086 1.00 76.50 80 ALA A O 1
ATOM 577 N N . ARG A 1 81 ? 12.672 -8.811 7.200 1.00 77.25 81 ARG A N 1
ATOM 578 C CA . ARG A 1 81 ? 11.342 -9.454 7.196 1.00 77.25 81 ARG A CA 1
ATOM 579 C C . ARG A 1 81 ? 10.791 -9.688 8.597 1.00 77.25 81 ARG A C 1
ATOM 581 O O . ARG A 1 81 ? 9.589 -9.527 8.801 1.00 77.25 81 ARG A O 1
ATOM 588 N N . ARG A 1 82 ? 11.642 -10.106 9.539 1.00 78.31 82 ARG A N 1
ATOM 589 C CA . ARG A 1 82 ? 11.246 -10.305 10.941 1.00 78.31 82 ARG A CA 1
ATOM 590 C C . ARG A 1 82 ? 10.893 -8.970 11.584 1.00 78.31 82 ARG A C 1
ATOM 592 O O . ARG A 1 82 ? 9.800 -8.858 12.123 1.00 78.31 82 ARG A O 1
ATOM 599 N N . GLU A 1 83 ? 11.748 -7.962 11.436 1.00 79.50 83 GLU A N 1
ATOM 600 C CA . GLU A 1 83 ? 11.507 -6.610 11.953 1.00 79.50 83 GLU A CA 1
ATOM 601 C C . GLU A 1 83 ? 10.190 -6.032 11.418 1.00 79.50 83 GLU A C 1
ATOM 603 O O . GLU A 1 83 ? 9.311 -5.677 12.201 1.00 79.50 83 GLU A O 1
ATOM 608 N N . ALA A 1 84 ? 9.971 -6.075 10.100 1.00 83.31 84 ALA A N 1
ATOM 609 C CA . ALA A 1 84 ? 8.734 -5.584 9.495 1.00 83.31 84 ALA A CA 1
ATOM 610 C C . ALA A 1 84 ? 7.482 -6.323 9.995 1.00 83.31 84 ALA A C 1
ATOM 612 O O . ALA A 1 84 ? 6.416 -5.730 10.162 1.00 83.31 84 ALA A O 1
ATOM 613 N N . ARG A 1 85 ? 7.594 -7.627 10.261 1.00 82.06 85 ARG A N 1
ATOM 614 C CA . ARG A 1 85 ? 6.510 -8.423 10.847 1.00 82.06 85 ARG A CA 1
ATOM 615 C C . ARG A 1 85 ? 6.208 -8.013 12.289 1.00 82.06 85 ARG A C 1
ATOM 617 O O . ARG A 1 85 ? 5.033 -7.908 12.633 1.00 82.06 85 ARG A O 1
ATOM 624 N N . GLN A 1 86 ? 7.226 -7.765 13.107 1.00 81.88 86 GLN A N 1
ATOM 625 C CA . GLN A 1 86 ? 7.040 -7.314 14.489 1.00 81.88 86 GLN A CA 1
ATOM 626 C C . GLN A 1 86 ? 6.398 -5.922 14.528 1.00 81.88 86 GLN A C 1
ATOM 628 O O . GLN A 1 86 ? 5.393 -5.732 15.213 1.00 81.88 86 GLN A O 1
ATOM 633 N N . THR A 1 87 ? 6.881 -4.990 13.701 1.00 86.56 87 THR A N 1
ATOM 634 C CA . THR A 1 87 ? 6.295 -3.648 13.591 1.00 86.56 87 THR A CA 1
ATOM 635 C C . THR A 1 87 ? 4.830 -3.695 13.153 1.00 86.56 87 THR A C 1
ATOM 637 O O . THR A 1 87 ? 4.008 -2.991 13.728 1.00 86.56 87 THR A O 1
ATOM 640 N N . ARG A 1 88 ? 4.451 -4.569 12.210 1.00 87.44 88 ARG A N 1
ATOM 641 C CA . ARG A 1 88 ? 3.038 -4.762 11.817 1.00 87.44 88 ARG A CA 1
ATOM 642 C C . ARG A 1 88 ? 2.146 -5.210 12.963 1.00 87.44 88 ARG A C 1
ATOM 644 O O . ARG A 1 88 ? 1.010 -4.759 13.078 1.00 87.44 88 ARG A O 1
ATOM 651 N N . LEU A 1 89 ? 2.644 -6.125 13.788 1.00 84.69 89 LEU A N 1
ATOM 652 C CA . LEU A 1 89 ? 1.901 -6.620 14.943 1.00 84.69 89 LEU A CA 1
ATOM 653 C C . LEU A 1 89 ? 1.738 -5.516 15.996 1.00 84.69 89 LEU A C 1
ATOM 655 O O . LEU A 1 89 ? 0.660 -5.401 16.573 1.00 84.69 89 LEU A O 1
ATOM 659 N N . LEU A 1 90 ? 2.761 -4.674 16.180 1.00 88.75 90 LEU A N 1
ATOM 660 C CA . LEU A 1 90 ? 2.694 -3.485 17.031 1.00 88.75 90 LEU A CA 1
ATOM 661 C C . LEU A 1 90 ? 1.672 -2.464 16.500 1.00 88.75 90 LEU A C 1
ATOM 663 O O . LEU A 1 90 ? 0.756 -2.098 17.227 1.00 88.75 90 LEU A O 1
ATOM 667 N N . LEU A 1 91 ? 1.728 -2.106 15.210 1.00 88.81 91 LEU A N 1
ATOM 668 C CA . LEU A 1 91 ? 0.729 -1.230 14.572 1.00 88.81 91 LEU A CA 1
ATOM 669 C C . LEU A 1 91 ? -0.699 -1.786 14.706 1.00 88.81 91 LEU A C 1
ATOM 671 O O . LEU A 1 91 ? -1.652 -1.032 14.899 1.00 88.81 91 LEU A O 1
ATOM 675 N N . GLY A 1 92 ? -0.859 -3.110 14.636 1.00 86.62 92 GLY A N 1
ATOM 676 C CA . GLY A 1 92 ? -2.150 -3.772 14.801 1.00 86.62 92 GLY A CA 1
ATOM 677 C C . GLY A 1 92 ? -2.774 -3.582 16.188 1.00 86.62 92 GLY A C 1
ATOM 678 O O . GLY A 1 92 ? -3.994 -3.456 16.279 1.00 86.62 92 GLY A O 1
ATOM 679 N N . VAL A 1 93 ? -1.974 -3.530 17.259 1.00 88.25 93 VAL A N 1
ATOM 680 C CA . VAL A 1 93 ? -2.476 -3.268 18.626 1.00 88.25 93 VAL A CA 1
ATOM 681 C C . VAL A 1 93 ? -2.638 -1.776 18.927 1.00 88.25 93 VAL A C 1
ATOM 683 O O . VAL A 1 93 ? -3.373 -1.419 19.841 1.00 88.25 93 VAL A O 1
ATOM 686 N N . THR A 1 94 ? -2.044 -0.900 18.115 1.00 89.56 94 THR A N 1
ATOM 687 C CA . THR A 1 94 ? -2.234 0.557 18.170 1.00 89.56 94 THR A CA 1
ATOM 688 C C . THR A 1 94 ? -3.622 0.989 17.666 1.00 89.56 94 THR A C 1
ATOM 690 O O . THR A 1 94 ? -4.206 1.934 18.191 1.00 89.56 94 THR A O 1
ATOM 693 N N . ILE A 1 95 ? -4.203 0.289 16.681 1.00 88.25 95 ILE A N 1
ATOM 694 C CA . ILE A 1 95 ? -5.496 0.669 16.071 1.00 88.25 95 ILE A CA 1
ATOM 695 C C . ILE A 1 95 ? -6.668 0.693 17.071 1.00 88.25 95 ILE A C 1
ATOM 697 O O . ILE A 1 95 ? -7.415 1.670 17.058 1.00 88.25 95 ILE A O 1
ATOM 701 N N . PRO A 1 96 ? -6.864 -0.309 17.952 1.00 85.69 96 PRO A N 1
ATOM 702 C CA . PRO A 1 96 ? -7.886 -0.234 18.998 1.00 85.69 96 PRO A CA 1
ATOM 703 C C . PRO A 1 96 ? -7.766 1.007 19.893 1.00 85.69 96 PRO A C 1
ATOM 705 O O . PRO A 1 96 ? -8.780 1.583 20.279 1.00 85.69 96 PRO A O 1
ATOM 708 N N . VAL A 1 97 ? -6.538 1.445 20.187 1.00 88.00 97 VAL A N 1
ATOM 709 C CA . VAL A 1 97 ? -6.266 2.641 21.002 1.00 88.00 97 VAL A CA 1
ATOM 710 C C . VAL A 1 97 ? -6.719 3.898 20.262 1.00 88.00 97 VAL A C 1
ATOM 712 O O . VAL A 1 97 ? -7.388 4.756 20.833 1.00 88.00 97 VAL A O 1
ATOM 715 N N . LEU A 1 98 ? -6.430 3.965 18.962 1.00 86.81 98 LEU A N 1
ATOM 716 C CA . LEU A 1 98 ? -6.876 5.044 18.082 1.00 86.81 98 LEU A CA 1
ATOM 717 C C . LEU A 1 98 ? -8.406 5.076 17.939 1.00 86.81 98 LEU A C 1
ATOM 719 O O . LEU A 1 98 ? -9.003 6.149 17.930 1.00 86.81 98 LEU A O 1
ATOM 723 N N . LEU A 1 99 ? -9.060 3.913 17.864 1.00 80.50 99 LEU A N 1
ATOM 724 C CA . LEU A 1 99 ? -10.524 3.824 17.856 1.00 80.50 99 LEU A CA 1
ATOM 725 C C . LEU A 1 99 ? -11.146 4.345 19.155 1.00 80.50 99 LEU A C 1
ATOM 727 O O . LEU A 1 99 ? -12.177 5.015 19.100 1.00 80.50 99 LEU A O 1
ATOM 731 N N . ARG A 1 100 ? -10.526 4.056 20.307 1.00 80.69 100 ARG A N 1
ATOM 732 C CA . ARG A 1 100 ? -10.974 4.572 21.607 1.00 80.69 100 ARG A CA 1
ATOM 733 C C . ARG A 1 100 ? -10.904 6.094 21.662 1.00 80.69 100 ARG A C 1
ATOM 735 O O . ARG A 1 100 ? -11.882 6.709 22.068 1.00 80.69 100 ARG A O 1
ATOM 742 N N . LEU A 1 101 ? -9.808 6.685 21.177 1.00 79.88 101 LEU A N 1
ATOM 743 C CA . LEU A 1 101 ? -9.616 8.141 21.127 1.00 79.88 101 LEU A CA 1
ATOM 744 C C . LEU A 1 101 ? -10.770 8.876 20.419 1.00 79.88 101 LEU A C 1
ATOM 746 O O . LEU A 1 101 ? -11.028 10.032 20.710 1.00 79.88 101 LEU A O 1
ATOM 750 N N . ARG A 1 102 ? -11.475 8.218 19.490 1.00 77.75 102 ARG A N 1
ATOM 751 C CA . ARG A 1 102 ? -12.603 8.811 18.750 1.00 77.75 102 ARG A CA 1
ATOM 752 C C . ARG A 1 102 ? -13.967 8.621 19.416 1.00 77.75 102 ARG A C 1
ATOM 754 O O . ARG A 1 102 ? -14.949 9.192 18.949 1.00 77.75 102 ARG A O 1
ATOM 761 N N . GLY A 1 103 ? -14.067 7.708 20.376 1.00 65.69 103 GLY A N 1
ATOM 762 C CA . GLY A 1 103 ? -15.304 6.979 20.618 1.00 65.69 103 GLY A CA 1
ATOM 763 C C . GLY A 1 103 ? -16.041 7.283 21.916 1.00 65.69 103 GLY A C 1
ATOM 764 O O . GLY A 1 103 ? -17.267 7.141 21.944 1.00 65.69 103 GLY A O 1
ATOM 765 N N . ASP A 1 104 ? -15.326 7.644 22.977 1.00 63.41 104 ASP A N 1
ATOM 766 C CA . ASP A 1 104 ? -15.866 7.641 24.337 1.00 63.41 104 ASP A CA 1
ATOM 767 C C . ASP A 1 104 ? -15.776 9.026 24.983 1.00 63.41 104 ASP A C 1
ATOM 769 O O . ASP A 1 104 ? -14.926 9.843 24.638 1.00 63.41 104 ASP A O 1
ATOM 773 N N . ALA A 1 105 ? -16.669 9.300 25.939 1.00 60.72 105 ALA A N 1
ATOM 774 C CA . ALA A 1 105 ? -16.491 10.450 26.814 1.00 60.72 105 ALA A CA 1
ATOM 775 C C . ALA A 1 105 ? -15.204 10.240 27.629 1.00 60.72 105 ALA A C 1
ATOM 777 O O . ALA A 1 105 ? -14.996 9.135 28.140 1.00 60.72 105 ALA A O 1
ATOM 778 N N . PRO A 1 106 ? -14.354 11.267 27.777 1.00 63.91 106 PRO A N 1
ATOM 779 C CA . PRO A 1 106 ? -13.058 11.092 28.404 1.00 63.91 106 PRO A CA 1
ATOM 780 C C . PRO A 1 106 ? -13.214 10.607 29.845 1.00 63.91 106 PRO A C 1
ATOM 782 O O . PRO A 1 106 ? -13.904 11.235 30.655 1.00 63.91 106 PRO A O 1
ATOM 785 N N . GLU A 1 107 ? -12.539 9.505 30.178 1.00 66.88 107 GLU A N 1
ATOM 786 C CA . GLU A 1 107 ? -12.300 9.107 31.566 1.00 66.88 107 GLU A CA 1
ATOM 787 C C . GLU A 1 107 ? -11.355 10.143 32.184 1.00 66.88 107 GLU A C 1
ATOM 789 O O . GLU A 1 107 ? -10.131 10.045 32.098 1.00 66.88 107 GLU A O 1
ATOM 794 N N . ARG A 1 108 ? -11.939 11.206 32.746 1.00 74.75 108 ARG A N 1
ATOM 795 C CA . ARG A 1 108 ? -11.184 12.341 33.281 1.00 74.75 108 ARG A CA 1
ATOM 796 C C . ARG A 1 108 ? -10.340 11.901 34.472 1.00 74.75 108 ARG A C 1
ATOM 798 O O . ARG A 1 108 ? -10.859 11.722 35.571 1.00 74.75 108 ARG A O 1
ATOM 805 N N . SER A 1 109 ? -9.036 11.767 34.255 1.00 81.56 109 SER A N 1
ATOM 806 C CA . SER A 1 109 ? -8.074 11.393 35.290 1.00 81.56 109 SER A CA 1
ATOM 807 C C . SER A 1 109 ? -6.734 12.085 35.055 1.00 81.56 109 SER A C 1
ATOM 809 O O . SER A 1 109 ? -5.995 11.750 34.128 1.00 81.56 109 SER A O 1
ATOM 811 N N . GLY A 1 110 ? -6.407 13.052 35.921 1.00 82.75 110 GLY A N 1
ATOM 812 C CA . GLY A 1 110 ? -5.139 13.789 35.858 1.00 82.75 110 GLY A CA 1
ATOM 813 C C . GLY A 1 110 ? -3.921 12.882 36.051 1.00 82.75 110 GLY A C 1
ATOM 814 O O . GLY A 1 110 ? -2.964 12.978 35.290 1.00 82.75 110 GLY A O 1
ATOM 815 N N . ALA A 1 111 ? -4.006 11.925 36.982 1.00 86.00 111 ALA A N 1
ATOM 816 C CA . ALA A 1 111 ? -2.939 10.957 37.234 1.00 86.00 111 ALA A CA 1
ATOM 817 C C . ALA A 1 111 ? -2.673 10.048 36.020 1.00 86.00 111 ALA A C 1
ATOM 819 O O . ALA A 1 111 ? -1.523 9.743 35.714 1.00 86.00 111 ALA A O 1
ATOM 820 N N . CYS A 1 112 ? -3.721 9.643 35.291 1.00 87.69 112 CYS A N 1
ATOM 821 C CA . CYS A 1 112 ? -3.550 8.871 34.056 1.00 87.69 112 CYS A CA 1
ATOM 822 C C . CYS A 1 112 ? -2.922 9.718 32.949 1.00 87.69 112 CYS A C 1
ATOM 824 O O . CYS A 1 112 ? -2.030 9.238 32.254 1.00 87.69 112 CYS A O 1
ATOM 826 N N . ALA A 1 113 ? -3.348 10.977 32.806 1.00 89.75 113 ALA A N 1
ATOM 827 C CA . ALA A 1 113 ? -2.780 11.892 31.821 1.00 89.75 113 ALA A CA 1
ATOM 828 C C . ALA A 1 113 ? -1.275 12.117 32.048 1.00 89.75 113 ALA A C 1
ATOM 830 O O . ALA A 1 113 ? -0.502 12.028 31.101 1.00 89.75 113 ALA A O 1
ATOM 831 N N . GLU A 1 114 ? -0.840 12.330 33.293 1.00 92.38 114 GLU A N 1
ATOM 832 C CA . GLU A 1 114 ? 0.583 12.498 33.623 1.00 92.38 114 GLU A CA 1
ATOM 833 C C . GLU A 1 114 ? 1.422 11.260 33.280 1.00 92.38 114 GLU A C 1
ATOM 835 O O . GLU A 1 114 ? 2.504 11.382 32.708 1.00 92.38 114 GLU A O 1
ATOM 840 N N . GLN A 1 115 ? 0.928 10.055 33.582 1.00 93.56 115 GLN A N 1
ATOM 841 C CA . GLN A 1 115 ? 1.640 8.817 33.244 1.00 93.56 115 GLN A CA 1
ATOM 842 C C . GLN A 1 115 ? 1.698 8.577 31.726 1.00 93.56 115 GLN A C 1
ATOM 844 O O . GLN A 1 115 ? 2.720 8.128 31.210 1.00 93.56 115 GLN A O 1
ATOM 849 N N . LEU A 1 116 ? 0.643 8.926 30.986 1.00 93.31 116 LEU A N 1
ATOM 850 C CA . LEU A 1 116 ? 0.640 8.861 29.521 1.00 93.31 116 LEU A CA 1
ATOM 851 C C . LEU A 1 116 ? 1.632 9.859 28.898 1.00 93.31 116 LEU A C 1
ATOM 853 O O . LEU A 1 116 ? 2.333 9.511 27.949 1.00 93.31 116 LEU A O 1
ATOM 857 N N . GLU A 1 117 ? 1.773 11.063 29.457 1.00 94.62 117 GLU A N 1
ATOM 858 C CA . GLU A 1 117 ? 2.808 12.014 29.026 1.00 94.62 117 GLU A CA 1
ATOM 859 C C . GLU A 1 117 ? 4.218 11.516 29.333 1.00 94.62 117 GLU A C 1
ATOM 861 O O . GLU A 1 117 ? 5.109 11.633 28.491 1.00 94.62 117 GLU A O 1
ATOM 866 N N . GLN A 1 118 ? 4.429 10.908 30.503 1.00 94.38 118 GLN A N 1
ATOM 867 C CA . GLN A 1 118 ? 5.703 10.263 30.826 1.00 94.38 118 GLN A CA 1
ATOM 868 C C . GLN A 1 118 ? 6.035 9.159 29.816 1.00 94.38 118 GLN A C 1
ATOM 870 O O . GLN A 1 118 ? 7.172 9.087 29.346 1.00 94.38 118 GLN A O 1
ATOM 875 N N . ALA A 1 119 ? 5.044 8.358 29.409 1.00 94.50 119 ALA A N 1
ATOM 876 C CA . ALA A 1 119 ? 5.222 7.363 28.355 1.00 94.50 119 ALA A CA 1
ATOM 877 C C . ALA A 1 119 ? 5.581 8.009 27.003 1.00 94.50 119 ALA A C 1
ATOM 879 O O . ALA A 1 119 ? 6.486 7.536 26.313 1.00 94.50 119 ALA A O 1
ATOM 880 N N . ALA A 1 120 ? 4.925 9.114 26.632 1.00 95.38 120 ALA A N 1
ATOM 881 C CA . ALA A 1 120 ? 5.225 9.854 25.404 1.00 95.38 120 ALA A CA 1
ATOM 882 C C . ALA A 1 120 ? 6.658 10.419 25.397 1.00 95.38 120 ALA A C 1
ATOM 884 O O . ALA A 1 120 ? 7.371 10.305 24.394 1.00 95.38 120 ALA A O 1
ATOM 885 N N . ILE A 1 121 ? 7.103 10.995 26.517 1.00 96.12 121 ILE A N 1
ATOM 886 C CA . ILE A 1 121 ? 8.462 11.527 26.688 1.00 96.12 121 ILE A CA 1
ATOM 887 C C . ILE A 1 121 ? 9.494 10.401 26.574 1.00 96.12 121 ILE A C 1
ATOM 889 O O . ILE A 1 121 ? 10.459 10.547 25.823 1.00 96.12 121 ILE A O 1
ATOM 893 N N . ALA A 1 122 ? 9.265 9.272 27.248 1.00 94.38 122 ALA A N 1
ATOM 894 C CA . ALA A 1 122 ? 10.151 8.110 27.217 1.00 94.38 122 ALA A CA 1
ATOM 895 C C . ALA A 1 122 ? 10.297 7.518 25.798 1.00 94.38 122 ALA A C 1
ATOM 897 O O . ALA A 1 122 ? 11.397 7.227 25.325 1.00 94.38 122 ALA A O 1
ATOM 898 N N . LEU A 1 123 ? 9.204 7.442 25.032 1.00 93.75 123 LEU A N 1
ATOM 899 C CA . LEU A 1 123 ? 9.253 7.008 23.630 1.00 93.75 123 LEU A CA 1
ATOM 900 C C . LEU A 1 123 ? 10.082 7.961 22.751 1.00 93.75 123 LEU A C 1
ATOM 902 O O . LEU A 1 123 ? 10.881 7.507 21.917 1.00 93.75 123 LEU A O 1
ATOM 906 N N . ARG A 1 124 ? 9.932 9.278 22.955 1.00 94.00 1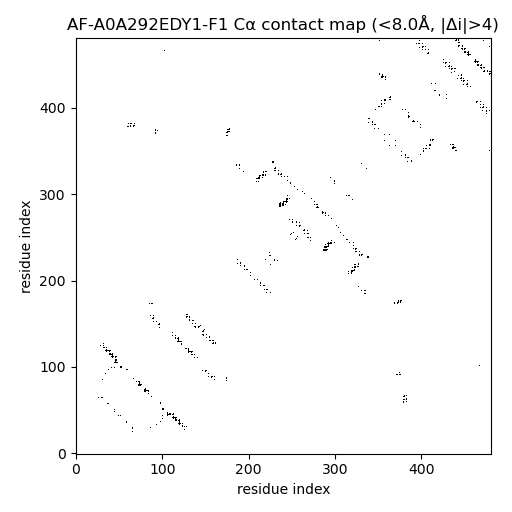24 ARG A N 1
ATOM 907 C CA . ARG A 1 124 ? 10.695 10.313 22.235 1.00 94.00 124 ARG A CA 1
ATOM 908 C C . ARG A 1 124 ? 12.178 10.300 22.601 1.00 94.00 124 ARG A C 1
ATOM 910 O O . ARG A 1 124 ? 13.005 10.463 21.704 1.00 94.00 124 ARG A O 1
ATOM 917 N N . SER A 1 125 ? 12.524 10.052 23.865 1.00 92.62 125 SER A N 1
ATOM 918 C CA . SER A 1 125 ? 13.919 9.912 24.310 1.00 92.62 125 SER A CA 1
ATOM 919 C C . SER A 1 125 ? 14.566 8.592 23.878 1.00 92.62 125 SER A C 1
ATOM 921 O O . SER A 1 125 ? 15.789 8.483 23.898 1.00 92.62 125 SER A O 1
ATOM 923 N N . GLY A 1 126 ? 13.776 7.617 23.419 1.00 88.94 126 GLY A N 1
ATOM 924 C CA . GLY A 1 126 ? 14.276 6.311 22.985 1.00 88.94 126 GLY A CA 1
ATOM 925 C C . GLY A 1 126 ? 14.416 5.287 24.091 1.00 88.94 126 GLY A C 1
ATOM 926 O O . GLY A 1 126 ? 15.175 4.340 23.924 1.00 88.94 126 GLY A O 1
ATOM 927 N N . ASP A 1 127 ? 13.638 5.450 25.157 1.00 90.25 127 ASP A N 1
ATOM 928 C CA . ASP A 1 127 ? 13.516 4.504 26.257 1.00 90.25 127 ASP A CA 1
ATOM 929 C C . ASP A 1 127 ? 12.109 3.870 26.261 1.00 90.25 127 ASP A C 1
ATOM 931 O O . ASP A 1 127 ? 11.195 4.334 26.951 1.00 90.25 127 ASP A O 1
ATOM 935 N N . PRO A 1 128 ? 11.875 2.840 25.430 1.00 87.50 128 PRO A N 1
ATOM 936 C CA . PRO A 1 128 ? 10.576 2.178 25.364 1.0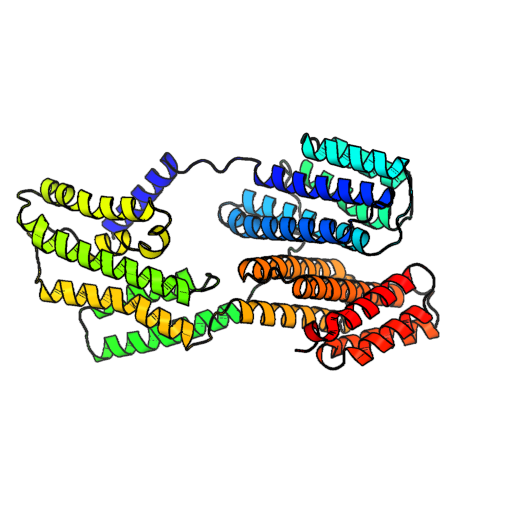0 87.50 128 PRO A CA 1
ATOM 937 C C . PRO A 1 128 ? 10.263 1.382 26.650 1.00 87.50 128 PRO A C 1
ATOM 939 O O . PRO A 1 128 ? 9.088 1.262 27.002 1.00 87.50 128 PRO A O 1
ATOM 942 N N . ALA A 1 129 ? 11.280 0.965 27.417 1.00 89.81 129 ALA A N 1
ATOM 943 C CA . ALA A 1 129 ? 11.100 0.257 28.682 1.00 89.81 129 ALA A CA 1
ATOM 944 C C . ALA A 1 129 ? 10.477 1.176 29.741 1.00 89.81 129 ALA A C 1
ATOM 946 O O . ALA A 1 129 ? 9.468 0.819 30.356 1.00 89.81 129 ALA A O 1
ATOM 947 N N . ALA A 1 130 ? 11.000 2.399 29.885 1.00 92.31 130 ALA A N 1
ATOM 948 C CA . ALA A 1 130 ? 10.394 3.415 30.743 1.00 92.31 130 ALA A CA 1
ATOM 949 C C . ALA A 1 130 ? 8.973 3.788 30.281 1.00 92.31 130 ALA A C 1
ATOM 951 O O . ALA A 1 130 ? 8.091 4.040 31.109 1.00 92.31 130 ALA A O 1
ATOM 952 N N . ALA A 1 131 ? 8.716 3.776 28.968 1.00 92.62 131 ALA A N 1
ATOM 953 C CA . ALA A 1 131 ? 7.372 3.989 28.442 1.00 92.62 131 ALA A CA 1
ATOM 954 C C . ALA A 1 131 ? 6.412 2.852 28.816 1.00 92.62 131 ALA A C 1
ATOM 956 O O . ALA A 1 131 ? 5.279 3.121 29.217 1.00 92.62 131 ALA A O 1
ATOM 957 N N . ARG A 1 132 ? 6.859 1.594 28.734 1.00 93.06 132 ARG A N 1
ATOM 958 C CA . ARG A 1 132 ? 6.081 0.422 29.157 1.00 93.06 132 ARG A CA 1
ATOM 959 C C . ARG A 1 132 ? 5.738 0.493 30.641 1.00 93.06 132 ARG A C 1
ATOM 961 O O . ARG A 1 132 ? 4.580 0.290 30.993 1.00 93.06 132 ARG A O 1
ATOM 968 N N . GLU A 1 133 ? 6.697 0.837 31.496 1.00 93.06 133 GLU A N 1
ATOM 969 C CA . GLU A 1 133 ? 6.443 1.003 32.932 1.00 93.06 133 GLU A CA 1
ATOM 970 C C . GLU A 1 133 ? 5.400 2.089 33.213 1.00 93.06 133 GLU A C 1
ATOM 972 O O . GLU A 1 133 ? 4.509 1.903 34.042 1.00 93.06 133 GLU A O 1
ATOM 977 N N . ALA A 1 134 ? 5.476 3.223 32.512 1.00 93.00 134 ALA A N 1
ATOM 978 C CA . ALA A 1 134 ? 4.483 4.284 32.636 1.00 93.00 134 ALA A CA 1
ATOM 979 C C . ALA A 1 134 ? 3.084 3.810 32.193 1.00 93.00 134 ALA A C 1
ATOM 981 O O . ALA A 1 134 ? 2.099 4.080 32.882 1.00 93.00 134 ALA A O 1
ATOM 982 N N . MET A 1 135 ? 2.985 3.028 31.109 1.00 92.62 135 MET A N 1
ATOM 983 C CA . MET A 1 135 ? 1.723 2.395 30.700 1.00 92.62 135 MET A CA 1
ATOM 984 C C . MET A 1 135 ? 1.208 1.414 31.763 1.00 92.62 135 MET A C 1
ATOM 986 O O . MET A 1 135 ? 0.024 1.436 32.086 1.00 92.62 135 MET A O 1
ATOM 990 N N . GLU A 1 136 ? 2.070 0.589 32.356 1.00 92.00 136 GLU A N 1
ATOM 991 C CA . GLU A 1 136 ? 1.694 -0.359 33.416 1.00 92.00 136 GLU A CA 1
ATOM 992 C C . GLU A 1 136 ? 1.161 0.343 34.672 1.00 92.00 136 GLU A C 1
ATOM 994 O O . GLU A 1 136 ? 0.197 -0.132 35.278 1.00 92.00 136 GLU A O 1
ATOM 999 N N . ARG A 1 137 ? 1.699 1.518 35.021 1.00 92.31 137 ARG A N 1
ATOM 1000 C CA . ARG A 1 137 ? 1.152 2.357 36.101 1.00 92.31 137 ARG A CA 1
ATOM 1001 C C . ARG A 1 137 ? -0.263 2.854 35.789 1.00 92.31 137 ARG A C 1
ATOM 1003 O O . ARG A 1 137 ? -1.096 2.882 36.693 1.00 92.31 137 ARG A O 1
ATOM 1010 N N . VAL A 1 138 ? -0.572 3.180 34.530 1.00 89.56 138 VAL A N 1
ATOM 1011 C CA . VAL A 1 138 ? -1.948 3.515 34.102 1.00 89.56 138 VAL A CA 1
ATOM 1012 C C . VAL A 1 138 ? -2.871 2.302 34.238 1.00 89.56 138 VAL A C 1
ATOM 1014 O O . VAL A 1 138 ? -3.969 2.425 34.779 1.00 89.56 138 VAL A O 1
ATOM 1017 N N . LEU A 1 139 ? -2.420 1.121 33.800 1.00 90.19 139 LEU A N 1
ATOM 1018 C CA . LEU A 1 139 ? -3.190 -0.125 33.914 1.00 90.19 139 LEU A CA 1
ATOM 1019 C C . LEU A 1 139 ? -3.529 -0.455 35.374 1.00 90.19 139 LEU A C 1
ATOM 1021 O O . LEU A 1 139 ? -4.645 -0.886 35.662 1.00 90.19 139 LEU A O 1
ATOM 1025 N N . ALA A 1 140 ? -2.584 -0.225 36.288 1.00 88.69 140 ALA A N 1
ATOM 1026 C CA . ALA A 1 140 ? -2.780 -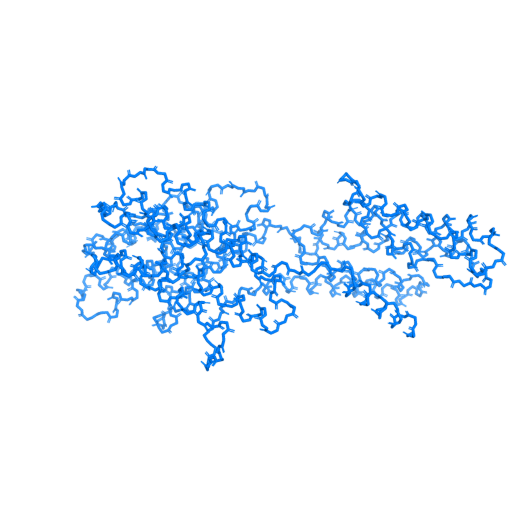0.416 37.722 1.00 88.69 140 ALA A CA 1
ATOM 1027 C C . ALA A 1 140 ? -3.730 0.625 38.340 1.00 88.69 140 ALA A C 1
ATOM 1029 O O . ALA A 1 140 ? -4.459 0.303 39.277 1.00 88.69 140 ALA A O 1
ATOM 1030 N N . ALA A 1 141 ? -3.736 1.857 37.824 1.00 86.12 141 ALA A N 1
ATOM 1031 C CA . ALA A 1 141 ? -4.587 2.936 38.320 1.00 86.12 141 ALA A CA 1
ATOM 1032 C C . ALA A 1 141 ? -6.059 2.790 37.904 1.00 86.12 141 ALA A C 1
ATOM 1034 O O . ALA A 1 141 ? -6.940 3.264 38.622 1.00 86.12 141 ALA A O 1
ATOM 1035 N N . VAL A 1 142 ? -6.339 2.144 36.765 1.00 82.94 142 VAL A N 1
ATOM 1036 C CA . VAL A 1 142 ? -7.705 2.012 36.229 1.00 82.94 142 VAL A CA 1
ATOM 1037 C C . VAL A 1 142 ? -8.044 0.556 35.865 1.00 82.94 142 VAL A C 1
ATOM 1039 O O . VAL A 1 142 ? -8.322 0.247 34.697 1.00 82.94 142 VAL A O 1
ATOM 1042 N N . PRO A 1 143 ? -8.030 -0.370 36.844 1.00 79.06 143 PRO A N 1
ATOM 1043 C CA . PRO A 1 143 ? -8.263 -1.784 36.586 1.00 79.06 143 PRO A CA 1
ATOM 1044 C C . PRO A 1 143 ? -9.678 -2.014 36.044 1.00 79.06 143 PRO A C 1
ATOM 1046 O O . PRO A 1 143 ? -10.661 -1.527 36.597 1.00 79.06 143 PRO A O 1
ATOM 1049 N N . GLY A 1 144 ? -9.782 -2.772 34.951 1.00 73.00 144 GLY A N 1
ATOM 1050 C CA . GLY A 1 144 ? -11.067 -3.115 34.334 1.00 73.00 144 GLY A CA 1
ATOM 1051 C C . GLY A 1 144 ? -11.715 -2.003 33.503 1.00 73.00 144 GLY A C 1
ATOM 1052 O O . GLY A 1 144 ? -12.814 -2.216 33.001 1.00 73.00 144 GLY A O 1
ATOM 1053 N N . SER A 1 145 ? -11.054 -0.854 33.323 1.00 80.06 145 SER A N 1
ATOM 1054 C CA . SER A 1 145 ? -11.497 0.147 32.346 1.00 80.06 145 SER A CA 1
ATOM 1055 C C . SER A 1 145 ? -11.292 -0.323 30.911 1.00 80.06 145 SER A C 1
ATOM 1057 O O . SER A 1 145 ? -10.395 -1.116 30.601 1.00 80.06 145 SER A O 1
ATOM 1059 N N . ASP A 1 146 ? -12.068 0.263 30.006 1.00 78.62 146 ASP A N 1
ATOM 1060 C CA . ASP A 1 146 ? -11.873 0.099 28.569 1.00 78.62 146 ASP A CA 1
ATOM 1061 C C . ASP A 1 146 ? -10.488 0.617 28.123 1.00 78.62 146 ASP A C 1
ATOM 1063 O O . ASP A 1 146 ? -9.886 0.069 27.196 1.00 78.62 146 ASP A O 1
ATOM 1067 N N . LEU A 1 147 ? -9.929 1.626 28.813 1.00 82.75 147 LEU A N 1
ATOM 1068 C CA . LEU A 1 147 ? -8.563 2.104 28.568 1.00 82.75 147 LEU A CA 1
ATOM 1069 C C . LEU A 1 147 ? -7.549 1.004 28.880 1.00 82.75 147 LEU A C 1
ATOM 1071 O O . LEU A 1 147 ? -6.665 0.740 28.065 1.00 82.75 147 LEU A O 1
ATOM 1075 N N . ALA A 1 148 ? -7.699 0.324 30.017 1.00 85.50 148 ALA A N 1
ATOM 1076 C CA . ALA A 1 148 ? -6.810 -0.764 30.394 1.00 85.50 148 ALA A CA 1
ATOM 1077 C C . ALA A 1 148 ? -6.906 -1.961 29.434 1.00 85.50 148 ALA A C 1
ATOM 1079 O O . ALA A 1 148 ? -5.882 -2.551 29.076 1.00 85.50 148 ALA A O 1
ATOM 1080 N N . ALA A 1 149 ? -8.110 -2.277 28.946 1.00 83.69 149 ALA A N 1
ATOM 1081 C CA . ALA A 1 149 ? -8.333 -3.353 27.977 1.00 83.69 149 ALA A CA 1
ATOM 1082 C C . ALA A 1 149 ? -7.593 -3.131 26.645 1.00 83.69 149 ALA A C 1
ATOM 1084 O O . ALA A 1 149 ? -7.203 -4.091 25.974 1.00 83.69 149 ALA A O 1
ATOM 1085 N N . VAL A 1 150 ? -7.394 -1.869 26.266 1.00 86.88 150 VAL A N 1
ATOM 1086 C CA . VAL A 1 150 ? -6.785 -1.474 24.995 1.00 86.88 150 VAL A CA 1
ATOM 1087 C C . VAL A 1 150 ? -5.290 -1.152 25.142 1.00 86.88 150 VAL A C 1
ATOM 1089 O O . VAL A 1 150 ? -4.497 -1.529 24.277 1.00 86.88 150 VAL A O 1
ATOM 1092 N N . LEU A 1 151 ? -4.880 -0.531 26.252 1.00 90.00 151 LEU A N 1
ATOM 1093 C CA . LEU A 1 151 ? -3.483 -0.188 26.538 1.00 90.00 151 LEU A CA 1
ATOM 1094 C C . LEU A 1 151 ? -2.649 -1.409 26.964 1.00 90.00 151 LEU A C 1
ATOM 1096 O O . LEU A 1 151 ? -1.466 -1.482 26.641 1.00 90.00 151 LEU A O 1
ATOM 1100 N N . GLY A 1 152 ? -3.254 -2.404 27.622 1.00 90.38 152 GLY A N 1
ATOM 1101 C CA . GLY A 1 152 ? -2.559 -3.614 28.080 1.00 90.38 152 GLY A CA 1
ATOM 1102 C C . GLY A 1 152 ? -1.895 -4.410 26.949 1.00 90.38 152 GLY A C 1
ATOM 1103 O O . GLY A 1 152 ? -0.692 -4.673 27.016 1.00 90.38 152 GLY A O 1
ATOM 1104 N N . PRO A 1 153 ? -2.627 -4.749 25.868 1.00 90.12 153 PRO A N 1
ATOM 1105 C CA . PRO A 1 153 ? -2.041 -5.378 24.687 1.00 90.12 153 PRO A CA 1
ATOM 1106 C C . PRO A 1 153 ? -0.927 -4.550 24.036 1.00 90.12 153 PRO A C 1
ATOM 1108 O O . PRO A 1 153 ? 0.021 -5.132 23.512 1.00 90.12 153 PRO A O 1
ATOM 1111 N N . LEU A 1 154 ? -1.022 -3.214 24.068 1.00 91.56 154 LEU A N 1
ATOM 1112 C CA . LEU A 1 154 ? 0.014 -2.333 23.529 1.00 91.56 154 LEU A CA 1
ATOM 1113 C C . LEU A 1 154 ? 1.294 -2.392 24.375 1.00 91.56 154 LEU A C 1
ATOM 1115 O O . LEU A 1 154 ? 2.368 -2.599 23.816 1.00 91.56 154 LEU A O 1
ATOM 1119 N N . ALA A 1 155 ? 1.179 -2.276 25.701 1.00 91.19 155 ALA A N 1
ATOM 1120 C CA . ALA A 1 155 ? 2.313 -2.330 26.625 1.00 91.19 155 ALA A CA 1
ATOM 1121 C C . ALA A 1 155 ? 3.054 -3.677 26.551 1.00 91.19 155 ALA A C 1
ATOM 1123 O O . ALA A 1 155 ? 4.279 -3.712 26.430 1.00 91.19 155 ALA A O 1
ATOM 1124 N N . ALA A 1 156 ? 2.310 -4.790 26.528 1.00 89.19 156 ALA A N 1
ATOM 1125 C CA . ALA A 1 156 ? 2.889 -6.124 26.372 1.00 89.19 156 ALA A CA 1
ATOM 1126 C C . ALA A 1 156 ? 3.655 -6.260 25.046 1.00 89.19 156 ALA A C 1
ATOM 1128 O O . ALA A 1 156 ? 4.754 -6.816 24.999 1.00 89.19 156 ALA A O 1
ATOM 1129 N N . ARG A 1 157 ? 3.094 -5.715 23.959 1.00 89.12 157 ARG A N 1
ATOM 1130 C CA . ARG A 1 157 ? 3.708 -5.805 22.634 1.00 89.12 157 ARG A CA 1
ATOM 1131 C C . ARG A 1 157 ? 4.918 -4.898 22.466 1.00 89.12 157 ARG A C 1
ATOM 1133 O O . ARG A 1 157 ? 5.830 -5.260 21.727 1.00 89.12 157 ARG A O 1
ATOM 1140 N N . LEU A 1 158 ? 4.929 -3.751 23.139 1.00 88.81 158 LEU A N 1
ATOM 1141 C CA . LEU A 1 158 ? 6.093 -2.875 23.192 1.00 88.81 158 LEU A CA 1
ATOM 1142 C C . LEU A 1 158 ? 7.284 -3.603 23.835 1.00 88.81 158 LEU A C 1
ATOM 1144 O O . LEU A 1 158 ? 8.361 -3.609 23.252 1.00 88.81 158 LEU A O 1
ATOM 1148 N N . GLY A 1 159 ? 7.056 -4.327 24.938 1.00 83.44 159 GLY A N 1
ATOM 1149 C CA . GLY A 1 159 ? 8.096 -5.142 25.582 1.00 83.44 159 GLY A CA 1
ATOM 1150 C C . GLY A 1 159 ? 8.620 -6.284 24.700 1.00 83.44 159 GLY A C 1
ATOM 1151 O O . GLY A 1 159 ? 9.825 -6.506 24.614 1.00 83.44 159 GLY A O 1
ATOM 1152 N N . ASP A 1 160 ? 7.742 -6.980 23.970 1.00 81.75 160 ASP A N 1
ATOM 1153 C CA . ASP A 1 160 ? 8.178 -7.984 22.985 1.00 81.75 160 ASP A CA 1
ATOM 1154 C C . ASP A 1 160 ? 9.039 -7.375 21.867 1.00 81.75 160 ASP A C 1
ATOM 1156 O O . ASP A 1 160 ? 9.987 -8.000 21.393 1.00 81.75 160 ASP A O 1
ATOM 1160 N N . TRP A 1 161 ? 8.687 -6.168 21.419 1.00 81.12 161 TRP A N 1
ATOM 1161 C CA . TRP A 1 161 ? 9.409 -5.465 20.363 1.00 81.12 161 TRP A CA 1
ATOM 1162 C C . TRP A 1 161 ? 10.822 -5.048 20.806 1.00 81.12 161 TRP A C 1
ATOM 1164 O O . TRP A 1 161 ? 11.720 -5.015 19.968 1.00 81.12 161 TRP A O 1
ATOM 1174 N N . GLU A 1 162 ? 11.034 -4.817 22.106 1.00 69.94 162 GLU A N 1
ATOM 1175 C CA . GLU A 1 162 ? 12.342 -4.538 22.720 1.00 69.94 162 GLU A CA 1
ATOM 1176 C C . GLU A 1 162 ? 13.231 -5.783 22.835 1.00 69.94 162 GLU A C 1
ATOM 1178 O O . GLU A 1 162 ? 14.397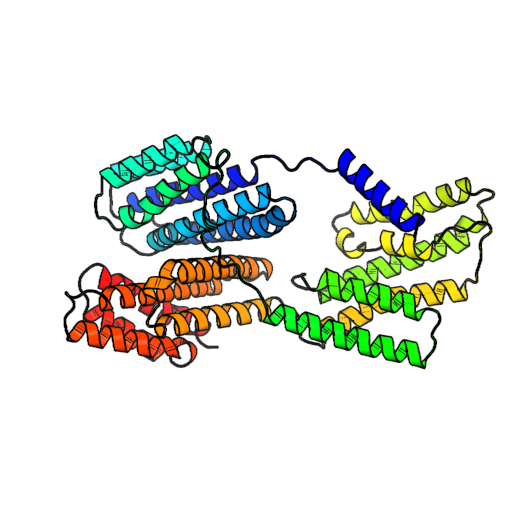 -5.758 22.442 1.00 69.94 162 GLU A O 1
ATOM 1183 N N . CYS A 1 163 ? 12.706 -6.885 23.380 1.00 59.47 163 CYS A N 1
ATOM 1184 C CA . CYS A 1 163 ? 13.526 -8.060 23.692 1.00 59.47 163 CYS A CA 1
ATOM 1185 C C . CYS A 1 163 ? 13.986 -8.834 22.441 1.00 59.47 163 CYS A C 1
ATOM 1187 O O . CYS A 1 163 ? 15.017 -9.512 22.462 1.00 59.47 163 CYS A O 1
ATOM 1189 N N . GLU A 1 164 ? 13.236 -8.771 21.340 1.00 56.72 164 GLU A N 1
ATOM 1190 C CA . GLU A 1 164 ? 13.386 -9.708 20.218 1.00 56.72 164 GLU A CA 1
ATOM 1191 C C . GLU A 1 164 ? 14.418 -9.289 19.153 1.00 56.72 164 GLU A C 1
ATOM 1193 O O . GLU A 1 164 ? 14.596 -9.992 18.155 1.00 56.72 164 GLU A O 1
ATOM 1198 N N . GLU A 1 165 ? 15.209 -8.235 19.396 1.00 53.75 165 GLU A N 1
ATOM 1199 C CA . GLU A 1 165 ? 16.486 -8.061 18.684 1.00 53.75 165 GLU A CA 1
ATOM 1200 C C . GLU A 1 165 ? 17.445 -9.255 18.911 1.00 53.75 165 GLU A C 1
ATOM 1202 O O . GLU A 1 165 ? 18.382 -9.438 18.131 1.00 53.75 165 GLU A O 1
ATOM 1207 N N . THR A 1 166 ? 17.184 -10.115 19.914 1.00 45.75 166 THR A N 1
ATOM 1208 C CA . THR A 1 166 ? 18.113 -11.168 20.363 1.00 45.75 166 THR A CA 1
ATOM 1209 C C . THR A 1 166 ? 17.608 -12.626 20.343 1.00 45.75 166 THR A C 1
ATOM 1211 O O . THR A 1 166 ? 18.449 -13.519 20.440 1.00 45.75 166 THR A O 1
ATOM 1214 N N . ALA A 1 167 ? 16.313 -12.937 20.157 1.00 43.72 167 ALA A N 1
ATOM 1215 C CA . ALA A 1 167 ? 15.805 -14.315 20.343 1.00 43.72 167 ALA A CA 1
ATOM 1216 C C . ALA A 1 167 ? 14.957 -14.878 19.172 1.00 43.72 167 ALA A C 1
ATOM 1218 O O . ALA A 1 167 ? 14.088 -14.184 18.646 1.00 43.72 167 ALA A O 1
ATOM 1219 N N . PRO A 1 168 ? 15.150 -16.151 18.757 1.00 47.62 168 PRO A N 1
ATOM 1220 C CA . PRO A 1 168 ? 14.267 -16.836 17.813 1.00 47.62 168 PRO A CA 1
ATOM 1221 C C . PRO A 1 168 ? 13.040 -17.427 18.533 1.00 47.62 168 PRO A C 1
ATOM 1223 O O . PRO A 1 168 ? 13.193 -18.253 19.428 1.00 47.62 168 PRO A O 1
ATOM 1226 N N . ARG A 1 169 ? 11.821 -17.041 18.131 1.00 54.22 169 ARG A N 1
ATOM 1227 C CA . ARG A 1 169 ? 10.570 -17.659 18.613 1.00 54.22 169 ARG A CA 1
ATOM 1228 C C . ARG A 1 169 ? 10.037 -18.752 17.680 1.00 54.22 169 ARG A C 1
ATOM 1230 O O . ARG A 1 169 ? 10.053 -18.607 16.454 1.00 54.22 169 ARG A O 1
ATOM 1237 N N . ASP A 1 170 ? 9.505 -19.800 18.307 1.00 45.28 170 ASP A N 1
ATOM 1238 C CA . ASP A 1 170 ? 8.730 -20.881 17.699 1.00 45.28 170 ASP A CA 1
ATOM 1239 C C . ASP A 1 170 ? 7.308 -20.434 17.311 1.00 45.28 170 ASP A C 1
ATOM 1241 O O . ASP A 1 170 ? 6.664 -19.645 17.998 1.00 45.28 170 ASP A O 1
ATOM 1245 N N . ALA A 1 171 ? 6.834 -20.998 16.195 1.00 49.91 171 ALA A N 1
ATOM 1246 C CA . ALA A 1 171 ? 5.532 -20.834 15.539 1.00 49.91 171 ALA A CA 1
ATOM 1247 C C . ALA A 1 171 ? 5.167 -19.412 15.032 1.00 49.91 171 ALA A C 1
ATOM 1249 O O . ALA A 1 171 ? 4.934 -18.474 15.796 1.00 49.91 171 ALA A O 1
ATOM 1250 N N . PRO A 1 172 ? 5.027 -19.218 13.704 1.00 53.59 172 PRO A N 1
ATOM 1251 C CA . PRO A 1 172 ? 4.697 -17.916 13.152 1.00 53.59 172 PRO A CA 1
ATOM 1252 C C . PRO A 1 172 ? 3.228 -17.523 13.405 1.00 53.59 172 PRO A C 1
ATOM 1254 O O . PRO A 1 172 ? 2.323 -17.993 12.724 1.00 53.59 172 PRO A O 1
ATOM 1257 N N . GLU A 1 173 ? 2.993 -16.567 14.309 1.00 55.97 173 GLU A N 1
ATOM 1258 C CA . GLU A 1 173 ? 1.757 -15.772 14.347 1.00 55.97 173 GLU A CA 1
ATOM 1259 C C . GLU A 1 173 ? 1.393 -15.192 12.952 1.00 55.97 173 GLU A C 1
ATOM 1261 O O . GLU A 1 173 ? 2.214 -14.501 12.330 1.00 55.97 173 GLU A O 1
ATOM 1266 N N . PRO A 1 174 ? 0.199 -15.469 12.404 1.00 55.66 174 PRO A N 1
ATOM 1267 C CA . PRO A 1 174 ? -0.097 -15.178 11.006 1.00 55.66 174 PRO A CA 1
ATOM 1268 C C . PRO A 1 174 ? -0.248 -13.672 10.751 1.00 55.66 174 PRO A C 1
ATOM 1270 O O . PRO A 1 174 ? -1.209 -13.046 11.192 1.00 55.66 174 PRO A O 1
ATOM 1273 N N . VAL A 1 175 ? 0.661 -13.097 9.957 1.00 60.41 175 VAL A N 1
ATOM 1274 C CA . VAL A 1 175 ? 0.465 -11.763 9.367 1.00 60.41 175 VAL A CA 1
ATOM 1275 C C . VAL A 1 175 ? -0.379 -11.916 8.107 1.00 60.41 175 VAL A C 1
ATOM 1277 O O . VAL A 1 175 ? 0.086 -12.421 7.082 1.00 60.41 175 VAL A O 1
ATOM 1280 N N . ALA A 1 176 ? -1.637 -11.490 8.180 1.00 61.97 176 ALA A N 1
ATOM 1281 C CA . ALA A 1 176 ? -2.552 -11.502 7.046 1.00 61.97 176 ALA A CA 1
ATOM 1282 C C . ALA A 1 176 ? -2.284 -10.301 6.120 1.00 61.97 176 ALA A C 1
ATOM 1284 O O . ALA A 1 176 ? -2.945 -9.271 6.207 1.00 61.97 176 ALA A O 1
ATOM 1285 N N . LEU A 1 177 ? -1.307 -10.447 5.224 1.00 66.81 177 LEU A N 1
ATOM 1286 C CA . LEU A 1 177 ? -1.013 -9.462 4.178 1.00 66.81 177 LEU A CA 1
ATOM 1287 C C . LEU A 1 177 ? -2.111 -9.438 3.111 1.00 66.81 177 LEU A C 1
ATOM 1289 O O . LEU A 1 177 ? -2.604 -10.486 2.674 1.00 66.81 177 LEU A O 1
ATOM 1293 N N . HIS A 1 178 ? -2.469 -8.243 2.647 1.00 72.56 178 HIS A N 1
ATOM 1294 C CA . HIS A 1 178 ? -3.408 -8.096 1.546 1.00 72.56 178 HIS A CA 1
ATOM 1295 C C . HIS A 1 178 ? -2.722 -8.483 0.233 1.00 72.56 178 HIS A C 1
ATOM 1297 O O . HIS A 1 178 ? -1.767 -7.848 -0.213 1.00 72.56 178 HIS A O 1
ATOM 1303 N N . ARG A 1 179 ? -3.241 -9.534 -0.402 1.00 75.31 179 ARG A N 1
ATOM 1304 C CA . ARG A 1 179 ? -2.840 -9.959 -1.743 1.00 75.31 179 ARG A CA 1
ATOM 1305 C C . ARG A 1 179 ? -3.881 -9.475 -2.741 1.00 75.31 179 ARG A C 1
ATOM 1307 O O . ARG A 1 179 ? -5.026 -9.927 -2.704 1.00 75.31 179 ARG A O 1
ATOM 1314 N N . ASP A 1 180 ? -3.472 -8.574 -3.626 1.00 77.62 180 ASP A N 1
ATOM 1315 C CA . ASP A 1 180 ? -4.325 -8.059 -4.696 1.00 77.62 180 ASP A CA 1
ATOM 1316 C C . ASP A 1 180 ? -4.351 -9.043 -5.877 1.00 77.62 180 ASP A C 1
ATOM 1318 O O . ASP A 1 180 ? -3.688 -8.868 -6.900 1.00 77.62 180 ASP A O 1
ATOM 1322 N N . TRP A 1 181 ? -5.100 -10.134 -5.707 1.00 82.06 181 TRP A N 1
ATOM 1323 C CA . TRP A 1 181 ? -5.266 -11.160 -6.740 1.00 82.06 181 TRP A CA 1
ATOM 1324 C C . TRP A 1 181 ? -5.995 -10.640 -7.981 1.00 82.06 181 TRP A C 1
ATOM 1326 O O . TRP A 1 181 ? -5.755 -11.132 -9.084 1.00 82.06 181 TRP A O 1
ATOM 1336 N N . ILE A 1 182 ? -6.870 -9.643 -7.815 1.00 83.50 182 ILE A N 1
ATOM 1337 C CA . ILE A 1 182 ? -7.603 -9.038 -8.930 1.00 83.50 182 ILE A CA 1
ATOM 1338 C C . ILE A 1 182 ? -6.624 -8.253 -9.796 1.00 83.50 182 ILE A C 1
ATOM 1340 O O . ILE A 1 182 ? -6.531 -8.528 -10.992 1.00 83.50 182 ILE A O 1
ATOM 1344 N N . GLY A 1 183 ? -5.839 -7.361 -9.189 1.00 83.19 183 GLY A N 1
ATOM 1345 C CA . GLY A 1 183 ? -4.791 -6.620 -9.881 1.00 83.19 183 GLY A CA 1
ATOM 1346 C C . GLY A 1 183 ? -3.755 -7.543 -10.526 1.00 83.19 183 GLY A C 1
ATOM 1347 O O . GLY A 1 183 ? -3.370 -7.315 -11.673 1.00 83.19 183 GLY A O 1
ATOM 1348 N N . ALA A 1 184 ? -3.362 -8.627 -9.848 1.00 86.50 184 ALA A N 1
ATOM 1349 C CA . ALA A 1 184 ? -2.445 -9.624 -10.404 1.00 86.50 184 ALA A CA 1
ATOM 1350 C C . ALA A 1 184 ? -3.016 -10.313 -11.656 1.00 86.50 184 ALA A C 1
ATOM 1352 O O . ALA A 1 184 ? -2.322 -10.426 -12.668 1.00 86.50 184 ALA A O 1
ATOM 1353 N N . ARG A 1 185 ? -4.293 -10.721 -11.629 1.00 88.69 185 ARG A N 1
ATOM 1354 C CA . ARG A 1 185 ? -4.974 -11.318 -12.789 1.00 88.69 185 ARG A CA 1
ATOM 1355 C C . ARG A 1 185 ? -5.115 -10.324 -13.939 1.00 88.69 185 ARG A C 1
ATOM 1357 O O . ARG A 1 185 ? -4.849 -10.680 -15.082 1.00 88.69 185 ARG A O 1
ATOM 1364 N N . GLU A 1 186 ? -5.518 -9.088 -13.653 1.00 88.62 186 GLU A N 1
ATOM 1365 C CA . GLU A 1 186 ? -5.637 -8.031 -14.666 1.00 88.62 186 GLU A CA 1
ATOM 1366 C C . GLU A 1 186 ? -4.279 -7.729 -15.318 1.00 88.62 186 GLU A C 1
ATOM 1368 O O . GLU A 1 186 ? -4.189 -7.622 -16.543 1.00 88.62 186 GLU A O 1
ATOM 1373 N N . ALA A 1 187 ? -3.205 -7.664 -14.524 1.00 88.44 187 ALA A N 1
ATOM 1374 C CA . ALA A 1 187 ? -1.847 -7.486 -15.026 1.00 88.44 187 ALA A CA 1
ATOM 1375 C C . ALA A 1 187 ? -1.384 -8.674 -15.882 1.00 88.44 187 ALA A C 1
ATOM 1377 O O . ALA A 1 187 ? -0.844 -8.453 -16.966 1.00 88.44 187 ALA A O 1
ATOM 1378 N N . MET A 1 188 ? -1.643 -9.909 -15.439 1.00 91.62 188 MET A N 1
ATOM 1379 C CA . MET A 1 188 ? -1.324 -11.128 -16.185 1.00 91.62 188 MET A CA 1
ATOM 1380 C C . MET A 1 188 ? -2.043 -11.161 -17.536 1.00 91.62 188 MET A C 1
ATOM 1382 O O . MET A 1 188 ? -1.393 -11.343 -18.562 1.00 91.62 188 MET A O 1
ATOM 1386 N N . LEU A 1 189 ? -3.362 -10.948 -17.554 1.00 91.94 189 LEU A N 1
ATOM 1387 C CA . LEU A 1 189 ? -4.158 -10.958 -18.784 1.00 91.94 189 LEU A CA 1
ATOM 1388 C C . LEU A 1 189 ? -3.707 -9.866 -19.754 1.00 91.94 189 LEU A C 1
ATOM 1390 O O . LEU A 1 189 ? -3.544 -10.138 -20.941 1.00 91.94 189 LEU A O 1
ATOM 1394 N N . ARG A 1 190 ? -3.441 -8.651 -19.259 1.00 93.50 190 ARG A N 1
ATOM 1395 C CA . ARG A 1 190 ? -2.902 -7.559 -20.079 1.00 93.50 190 ARG A CA 1
ATOM 1396 C C . ARG A 1 190 ? -1.543 -7.914 -20.669 1.00 93.50 190 ARG A C 1
ATOM 1398 O O . ARG A 1 190 ? -1.348 -7.726 -21.868 1.00 93.50 190 ARG A O 1
ATOM 1405 N N . ALA A 1 191 ? -0.615 -8.413 -19.856 1.00 93.06 191 ALA A N 1
ATOM 1406 C CA . ALA A 1 191 ? 0.718 -8.779 -20.320 1.00 93.06 191 ALA A CA 1
ATOM 1407 C C . ALA A 1 191 ? 0.655 -9.902 -21.362 1.00 93.06 191 ALA A C 1
ATOM 1409 O O . ALA A 1 191 ? 1.213 -9.762 -22.447 1.00 93.06 191 ALA A O 1
ATOM 1410 N N . MET A 1 192 ? -0.096 -10.964 -21.068 1.00 94.62 192 MET A N 1
ATOM 1411 C CA . MET A 1 192 ? -0.275 -12.117 -21.949 1.00 94.62 192 MET A CA 1
ATOM 1412 C C . MET A 1 192 ? -0.926 -11.728 -23.279 1.00 94.62 192 MET A C 1
ATOM 1414 O O . MET A 1 192 ? -0.412 -12.093 -24.331 1.00 94.62 192 MET A O 1
ATOM 1418 N N . ALA A 1 193 ? -2.011 -10.949 -23.251 1.00 94.81 193 ALA A N 1
ATOM 1419 C CA . ALA A 1 193 ? -2.691 -10.507 -24.466 1.00 94.81 193 ALA A CA 1
ATOM 1420 C C . ALA A 1 193 ? -1.795 -9.598 -25.320 1.00 94.81 193 ALA A C 1
ATOM 1422 O O . ALA A 1 193 ? -1.673 -9.805 -26.524 1.00 94.81 193 ALA A O 1
ATOM 1423 N N . THR A 1 194 ? -1.127 -8.620 -24.700 1.00 95.00 194 THR A N 1
ATOM 1424 C CA . THR A 1 194 ? -0.302 -7.650 -25.437 1.00 95.00 194 THR A CA 1
ATOM 1425 C C . THR A 1 194 ? 0.942 -8.321 -26.023 1.00 95.00 194 THR A C 1
ATOM 1427 O O . THR A 1 194 ? 1.203 -8.188 -27.215 1.00 95.00 194 THR A O 1
ATOM 1430 N N . ILE A 1 195 ? 1.685 -9.097 -25.227 1.00 95.00 195 ILE A N 1
ATOM 1431 C CA . ILE A 1 195 ? 2.869 -9.823 -25.714 1.00 95.00 195 ILE A CA 1
ATOM 1432 C C . ILE A 1 195 ? 2.464 -10.876 -26.750 1.00 95.00 195 ILE A C 1
ATOM 1434 O O . ILE A 1 195 ? 3.139 -11.002 -27.765 1.00 95.00 195 ILE A O 1
ATOM 1438 N N . GLY A 1 196 ? 1.356 -11.592 -26.541 1.00 95.69 196 GLY A N 1
ATOM 1439 C CA . GLY A 1 196 ? 0.859 -12.597 -27.482 1.00 95.69 196 GLY A CA 1
ATOM 1440 C C . GLY A 1 196 ? 0.525 -12.009 -28.855 1.00 95.69 196 GLY A C 1
ATOM 1441 O O . GLY A 1 196 ? 0.977 -12.534 -29.868 1.00 95.69 196 GLY A O 1
ATOM 1442 N N . VAL A 1 197 ? -0.198 -10.885 -28.898 1.00 95.56 197 VAL A N 1
ATOM 1443 C CA . VAL A 1 197 ? -0.573 -10.213 -30.156 1.00 95.56 197 VAL A CA 1
ATOM 1444 C C . VAL A 1 197 ? 0.655 -9.688 -30.901 1.00 95.56 197 VAL A C 1
ATOM 1446 O O . VAL A 1 197 ? 0.829 -9.983 -32.083 1.00 95.56 197 VAL A O 1
ATOM 1449 N N . PHE A 1 198 ? 1.533 -8.942 -30.226 1.00 94.69 198 PHE A N 1
ATOM 1450 C CA . PHE A 1 198 ? 2.720 -8.377 -30.878 1.00 94.69 198 PHE A CA 1
ATOM 1451 C C . PHE A 1 198 ? 3.785 -9.438 -31.188 1.00 94.69 198 PHE A C 1
ATOM 1453 O O . PHE A 1 198 ? 4.516 -9.303 -32.167 1.00 94.69 198 PHE A O 1
ATOM 1460 N N . GLY A 1 199 ? 3.839 -10.520 -30.409 1.00 94.44 199 GLY A N 1
ATOM 1461 C CA . GLY A 1 199 ? 4.669 -11.691 -30.678 1.00 94.44 199 GLY A CA 1
ATOM 1462 C C . GLY A 1 199 ? 4.206 -12.455 -31.916 1.00 94.44 199 GLY A C 1
ATOM 1463 O O . GLY A 1 199 ? 5.024 -12.771 -32.776 1.00 94.44 199 GLY A O 1
ATOM 1464 N N . ALA A 1 200 ? 2.898 -12.683 -32.063 1.00 95.12 200 ALA A N 1
ATOM 1465 C CA . ALA A 1 200 ? 2.330 -13.291 -33.266 1.00 95.12 200 ALA A CA 1
ATOM 1466 C C . ALA A 1 200 ? 2.555 -12.411 -34.506 1.00 95.12 200 ALA A C 1
ATOM 1468 O O . ALA A 1 200 ? 2.957 -12.914 -35.553 1.00 95.12 200 ALA A O 1
ATOM 1469 N N . LEU A 1 201 ? 2.375 -11.090 -34.376 1.00 93.19 201 LEU A N 1
ATOM 1470 C CA . LEU A 1 201 ? 2.668 -10.142 -35.451 1.00 93.19 201 LEU A CA 1
ATOM 1471 C C . LEU A 1 201 ? 4.139 -10.215 -35.877 1.00 93.19 201 LEU A C 1
ATOM 1473 O O . LEU A 1 201 ? 4.436 -10.240 -37.070 1.00 93.19 201 LEU A O 1
ATOM 1477 N N . TRP A 1 202 ? 5.063 -10.281 -34.917 1.00 93.88 202 TRP A N 1
ATOM 1478 C CA . TRP A 1 202 ? 6.486 -10.428 -35.210 1.00 93.88 202 TRP A CA 1
ATOM 1479 C C . TRP A 1 202 ? 6.793 -11.740 -35.939 1.00 93.88 202 TRP A C 1
ATOM 1481 O O . TRP A 1 202 ? 7.511 -11.724 -36.937 1.00 93.88 202 TRP A O 1
ATOM 1491 N N . LEU A 1 203 ? 6.194 -12.850 -35.497 1.00 93.62 203 LEU A N 1
ATOM 1492 C CA . LEU A 1 203 ? 6.383 -14.164 -36.112 1.00 93.62 203 LEU A CA 1
ATOM 1493 C C . LEU A 1 203 ? 5.913 -14.191 -37.573 1.00 93.62 203 LEU A C 1
ATOM 1495 O O . LEU A 1 203 ? 6.588 -14.764 -38.421 1.00 93.62 203 LEU A O 1
ATOM 1499 N N . VAL A 1 204 ? 4.780 -13.548 -37.872 1.00 94.94 204 VAL A N 1
ATOM 1500 C CA . VAL A 1 204 ? 4.220 -13.481 -39.232 1.00 94.94 204 VAL A CA 1
ATOM 1501 C C . VAL A 1 204 ? 5.006 -12.523 -40.126 1.00 94.94 204 VAL A C 1
ATOM 1503 O O . VAL A 1 204 ? 5.224 -12.810 -41.298 1.00 94.94 204 VAL A O 1
ATOM 1506 N N . THR A 1 205 ? 5.427 -11.374 -39.594 1.00 91.94 205 THR A N 1
ATOM 1507 C CA . THR A 1 205 ? 6.107 -10.334 -40.388 1.00 91.94 205 THR A CA 1
ATOM 1508 C C . THR A 1 205 ? 7.597 -10.593 -40.586 1.00 91.94 205 THR A C 1
ATOM 1510 O O . THR A 1 205 ? 8.191 -10.010 -41.490 1.00 91.94 205 THR A O 1
ATOM 1513 N N . GLY A 1 206 ? 8.226 -11.406 -39.731 1.00 87.69 206 GLY A N 1
ATOM 1514 C CA . GLY A 1 206 ? 9.677 -11.614 -39.746 1.00 87.69 206 GLY A CA 1
ATOM 1515 C C . GLY A 1 206 ? 10.474 -10.332 -39.477 1.00 87.69 206 GLY A C 1
ATOM 1516 O O . GLY A 1 206 ? 11.632 -10.222 -39.877 1.00 87.69 206 GLY A O 1
ATOM 1517 N N . TRP A 1 207 ? 9.858 -9.328 -38.842 1.00 89.12 207 TRP A N 1
ATOM 1518 C CA . TRP A 1 207 ? 10.439 -7.994 -38.712 1.00 89.12 207 TRP A CA 1
ATOM 1519 C C . TRP A 1 207 ? 11.748 -8.010 -37.910 1.00 89.12 207 TRP A C 1
ATOM 1521 O O . TRP A 1 207 ? 11.761 -8.346 -36.727 1.00 89.12 207 TRP A O 1
ATOM 1531 N N . SER A 1 208 ? 12.856 -7.588 -38.523 1.00 84.44 208 SER A N 1
ATOM 1532 C CA . SER A 1 208 ? 14.201 -7.658 -37.925 1.00 84.44 208 SER A CA 1
ATOM 1533 C C . SER A 1 208 ? 14.331 -6.940 -36.576 1.00 84.44 208 SER A C 1
ATOM 1535 O O . SER A 1 208 ? 15.086 -7.385 -35.714 1.00 84.44 208 SER A O 1
ATOM 1537 N N . ALA A 1 209 ? 13.576 -5.860 -36.361 1.00 86.44 209 ALA A N 1
ATOM 1538 C CA . ALA A 1 209 ? 13.634 -5.068 -35.136 1.00 86.44 209 ALA A CA 1
ATOM 1539 C C . ALA A 1 209 ? 12.540 -5.425 -34.103 1.00 86.44 209 ALA A C 1
ATOM 1541 O O . ALA A 1 209 ? 12.530 -4.876 -32.996 1.00 86.44 209 ALA A O 1
ATOM 1542 N N . GLY A 1 210 ? 11.668 -6.396 -34.406 1.00 88.69 210 GLY A N 1
ATOM 1543 C CA . GLY A 1 210 ? 10.572 -6.808 -33.520 1.00 88.69 210 GLY A CA 1
ATOM 1544 C C . GLY A 1 210 ? 11.038 -7.337 -32.160 1.00 88.69 210 GLY A C 1
ATOM 1545 O O . GLY A 1 210 ? 10.367 -7.114 -31.151 1.00 88.69 210 GLY A O 1
ATOM 1546 N N . ALA A 1 211 ? 12.232 -7.937 -32.097 1.00 89.50 211 ALA A N 1
ATOM 1547 C CA . ALA A 1 211 ? 12.842 -8.385 -30.844 1.00 89.50 211 ALA A CA 1
ATOM 1548 C C . ALA A 1 211 ? 13.068 -7.231 -29.848 1.00 89.50 211 ALA A C 1
ATOM 1550 O O . ALA A 1 211 ? 12.794 -7.386 -28.660 1.00 89.50 211 ALA A O 1
ATOM 1551 N N . TYR A 1 212 ? 13.517 -6.061 -30.321 1.00 89.94 212 TYR A N 1
ATOM 1552 C CA . TYR A 1 212 ? 13.748 -4.888 -29.468 1.00 89.94 212 TYR A CA 1
ATOM 1553 C C . TYR A 1 212 ? 12.437 -4.313 -28.937 1.00 89.94 212 TYR A C 1
ATOM 1555 O O . TYR A 1 212 ? 12.351 -3.953 -27.761 1.00 89.94 212 TYR A O 1
ATOM 1563 N N . MET A 1 213 ? 11.403 -4.281 -29.784 1.00 93.62 213 MET A N 1
ATOM 1564 C CA . MET A 1 213 ? 10.065 -3.863 -29.374 1.00 93.62 213 MET A CA 1
ATOM 1565 C C . MET A 1 213 ? 9.511 -4.792 -28.290 1.00 93.62 213 MET A C 1
ATOM 1567 O O . MET A 1 213 ? 9.046 -4.306 -27.264 1.00 93.62 213 MET A O 1
ATOM 1571 N N . LEU A 1 214 ? 9.572 -6.116 -28.478 1.00 93.94 214 LEU A N 1
ATOM 1572 C CA . LEU A 1 214 ? 9.066 -7.082 -27.495 1.00 93.94 214 LEU A CA 1
ATOM 1573 C C . LEU A 1 214 ? 9.865 -7.065 -26.193 1.00 93.94 214 LEU A C 1
ATOM 1575 O O . LEU A 1 214 ? 9.271 -7.150 -25.119 1.00 93.94 214 LEU A O 1
ATOM 1579 N N . LEU A 1 215 ? 11.188 -6.902 -26.274 1.00 91.56 215 LEU A N 1
ATOM 1580 C CA . LEU A 1 215 ? 12.042 -6.730 -25.103 1.00 91.56 215 LEU A CA 1
ATOM 1581 C C . LEU A 1 215 ? 11.607 -5.497 -24.305 1.00 91.56 215 LEU A C 1
ATOM 1583 O O . LEU A 1 215 ? 11.298 -5.622 -23.119 1.00 91.56 215 LEU A O 1
ATOM 1587 N N . GLY A 1 216 ? 11.490 -4.339 -24.962 1.00 91.31 216 GLY A N 1
ATOM 1588 C CA . GLY A 1 216 ? 11.003 -3.113 -24.332 1.00 91.31 216 GLY A CA 1
ATOM 1589 C C . GLY A 1 216 ? 9.603 -3.294 -23.749 1.00 91.31 216 GLY A C 1
ATOM 1590 O O . GLY A 1 216 ? 9.364 -2.987 -22.585 1.00 91.31 216 GLY A O 1
ATOM 1591 N N . LEU A 1 217 ? 8.687 -3.879 -24.519 1.00 94.06 217 LEU A N 1
ATOM 1592 C CA . LEU A 1 217 ? 7.298 -4.094 -24.123 1.00 94.06 217 LEU A CA 1
ATOM 1593 C C . LEU A 1 217 ? 7.193 -4.997 -22.887 1.00 94.06 217 LEU A C 1
ATOM 1595 O O . LEU A 1 217 ? 6.397 -4.717 -21.992 1.00 94.06 217 LEU A O 1
ATOM 1599 N N . SER A 1 218 ? 8.022 -6.039 -22.798 1.00 93.62 218 SER A N 1
ATOM 1600 C CA . SER A 1 218 ? 8.065 -6.940 -21.642 1.00 93.62 218 SER A CA 1
ATOM 1601 C C . SER A 1 218 ? 8.461 -6.209 -20.354 1.00 93.62 218 SER A C 1
ATOM 1603 O O . SER A 1 218 ? 7.818 -6.389 -19.315 1.00 93.62 218 SER A O 1
ATOM 1605 N N . VAL A 1 219 ? 9.453 -5.315 -20.426 1.00 91.31 219 VAL A N 1
ATOM 1606 C CA . VAL A 1 219 ? 9.909 -4.495 -19.294 1.00 91.31 219 VAL A CA 1
ATOM 1607 C C . VAL A 1 219 ? 8.824 -3.491 -18.908 1.00 91.31 219 VAL A C 1
ATOM 1609 O O . VAL A 1 219 ? 8.467 -3.385 -17.736 1.00 91.31 219 VAL A O 1
ATOM 1612 N N . MET A 1 220 ? 8.219 -2.822 -19.894 1.00 92.88 220 MET A N 1
ATOM 1613 C CA . MET A 1 220 ? 7.156 -1.838 -19.669 1.00 92.88 220 MET A CA 1
ATOM 1614 C C . MET A 1 220 ? 5.897 -2.453 -19.036 1.00 92.88 220 MET A C 1
ATOM 1616 O O . MET A 1 220 ? 5.262 -1.846 -18.171 1.00 92.88 220 MET A O 1
ATOM 1620 N N . LEU A 1 221 ? 5.521 -3.671 -19.427 1.00 91.75 221 LEU A N 1
ATOM 1621 C CA . LEU A 1 221 ? 4.337 -4.355 -18.892 1.00 91.75 221 LEU A CA 1
ATOM 1622 C C . LEU A 1 221 ? 4.576 -5.003 -17.526 1.00 91.75 221 LEU A C 1
ATOM 1624 O O . LEU A 1 221 ? 3.637 -5.107 -16.741 1.00 91.75 221 LEU A O 1
ATOM 1628 N N . SER A 1 222 ? 5.804 -5.430 -17.231 1.00 89.94 222 SER A N 1
ATOM 1629 C CA . SER A 1 222 ? 6.143 -6.062 -15.953 1.00 89.94 222 SER A CA 1
ATOM 1630 C C . SER A 1 222 ? 6.448 -5.022 -14.876 1.00 89.94 222 SER A C 1
ATOM 1632 O O . SER A 1 222 ? 5.700 -4.912 -13.901 1.00 89.94 222 SER A O 1
ATOM 1634 N N . MET A 1 223 ? 7.485 -4.206 -15.076 1.00 87.50 223 MET A N 1
ATOM 1635 C CA . MET A 1 223 ? 7.996 -3.258 -14.082 1.00 87.50 223 MET A CA 1
ATOM 1636 C C . MET A 1 223 ? 6.959 -2.199 -13.708 1.00 87.50 223 MET A C 1
ATOM 1638 O O . MET A 1 223 ? 6.816 -1.867 -12.536 1.00 87.50 223 MET A O 1
ATOM 1642 N N . PHE A 1 224 ? 6.204 -1.690 -14.682 1.00 85.38 224 PHE A N 1
ATOM 1643 C CA . PHE A 1 224 ? 5.269 -0.591 -14.431 1.00 85.38 224 PHE A CA 1
ATOM 1644 C C . PHE A 1 224 ? 3.890 -1.051 -13.962 1.00 85.38 224 PHE A C 1
ATOM 1646 O O . PHE A 1 224 ? 3.063 -0.217 -13.601 1.00 85.38 224 PHE A O 1
ATOM 1653 N N . SER A 1 225 ? 3.626 -2.359 -13.913 1.00 84.19 225 SER A N 1
ATOM 1654 C CA . SER A 1 225 ? 2.330 -2.886 -13.462 1.00 84.19 225 SER A CA 1
ATOM 1655 C C . SER A 1 225 ? 2.029 -2.560 -11.994 1.00 84.19 225 SER A C 1
ATOM 1657 O O . SER A 1 225 ? 0.861 -2.420 -11.609 1.00 84.19 225 SER A O 1
ATOM 1659 N N . THR A 1 226 ? 3.083 -2.394 -11.194 1.00 80.69 226 THR A N 1
ATOM 1660 C CA . THR A 1 226 ? 3.042 -2.079 -9.762 1.00 80.69 226 THR A CA 1
ATOM 1661 C C . THR A 1 226 ? 2.855 -0.592 -9.478 1.00 80.69 226 THR A C 1
ATOM 1663 O O . THR A 1 226 ? 2.504 -0.235 -8.357 1.00 80.69 226 THR A O 1
ATOM 1666 N N . PHE A 1 227 ? 3.030 0.280 -10.473 1.00 80.75 227 PHE A N 1
ATOM 1667 C CA . PHE A 1 227 ? 2.872 1.719 -10.293 1.00 80.75 227 PHE A CA 1
ATOM 1668 C C . PHE A 1 227 ? 1.393 2.104 -10.159 1.00 80.75 227 PHE A C 1
ATOM 1670 O O . PHE A 1 227 ? 0.496 1.421 -10.664 1.00 80.75 227 PHE A O 1
ATOM 1677 N N . ASP A 1 228 ? 1.131 3.218 -9.473 1.00 76.19 228 ASP A N 1
ATOM 1678 C CA . ASP A 1 228 ? -0.233 3.708 -9.226 1.00 76.19 228 ASP A CA 1
ATOM 1679 C C . ASP A 1 228 ? -0.894 4.299 -10.478 1.00 76.19 228 ASP A C 1
ATOM 1681 O O . ASP A 1 228 ? -2.111 4.221 -10.636 1.00 76.19 228 ASP A O 1
ATOM 1685 N N . SER A 1 229 ? -0.098 4.886 -11.379 1.00 80.88 229 SER A N 1
ATOM 1686 C CA . SER A 1 229 ? -0.571 5.442 -12.654 1.00 80.88 229 SER A CA 1
ATOM 1687 C C . SER A 1 229 ? 0.374 5.096 -13.817 1.00 80.88 229 SER A C 1
ATOM 1689 O O . SER A 1 229 ? 1.089 5.961 -14.338 1.00 80.88 229 SER A O 1
ATOM 1691 N N . PRO A 1 230 ? 0.370 3.829 -14.281 1.00 83.88 230 PRO A N 1
ATOM 1692 C CA . PRO A 1 230 ? 1.292 3.366 -15.318 1.00 83.88 230 PRO A CA 1
ATOM 1693 C C . PRO A 1 230 ? 1.180 4.186 -16.608 1.00 83.88 230 PRO A C 1
ATOM 1695 O O . PRO A 1 230 ? 2.186 4.522 -17.217 1.00 83.88 230 PRO A O 1
ATOM 1698 N N . THR A 1 231 ? -0.030 4.602 -16.994 1.00 85.75 231 THR A N 1
ATOM 1699 C CA . THR A 1 231 ? -0.267 5.414 -18.200 1.00 85.75 231 THR A CA 1
ATOM 1700 C C . THR A 1 231 ? 0.443 6.764 -18.169 1.00 85.75 231 THR A C 1
ATOM 1702 O O . THR A 1 231 ? 0.955 7.210 -19.193 1.00 85.75 231 THR A O 1
ATOM 1705 N N . THR A 1 232 ? 0.468 7.432 -17.012 1.00 85.44 232 THR A N 1
ATOM 1706 C CA . THR A 1 232 ? 1.145 8.728 -16.856 1.00 85.44 232 THR A CA 1
ATOM 1707 C C . THR A 1 232 ? 2.648 8.532 -16.945 1.00 85.44 232 THR A C 1
ATOM 1709 O O . THR A 1 232 ? 3.327 9.283 -17.643 1.00 85.44 232 THR A O 1
ATOM 1712 N N . MET A 1 233 ? 3.152 7.472 -16.313 1.00 87.00 233 MET A N 1
ATOM 1713 C CA . MET A 1 233 ? 4.566 7.137 -16.361 1.00 87.00 233 MET A CA 1
ATOM 1714 C C . MET A 1 233 ? 5.025 6.741 -17.767 1.00 87.00 233 MET A C 1
ATOM 1716 O O . MET A 1 233 ? 6.071 7.204 -18.206 1.00 87.00 233 MET A O 1
ATOM 1720 N N . MET A 1 234 ? 4.219 5.985 -18.519 1.00 91.44 234 MET A N 1
ATOM 1721 C CA . MET A 1 234 ? 4.531 5.617 -19.905 1.00 91.44 234 MET A CA 1
ATOM 1722 C C . MET A 1 234 ? 4.692 6.832 -20.821 1.00 91.44 234 MET A C 1
ATOM 1724 O O . MET A 1 234 ? 5.530 6.801 -21.714 1.00 91.44 234 MET A O 1
ATOM 1728 N N . ARG A 1 235 ? 3.948 7.926 -20.598 1.00 91.31 235 ARG A N 1
ATOM 1729 C CA . ARG A 1 235 ? 4.146 9.173 -21.364 1.00 91.31 235 ARG A CA 1
ATOM 1730 C C . ARG A 1 235 ? 5.529 9.760 -21.124 1.00 91.31 235 ARG A C 1
ATOM 1732 O O . ARG A 1 235 ? 6.190 10.206 -22.055 1.00 91.31 235 ARG A O 1
ATOM 1739 N N . SER A 1 236 ? 5.953 9.768 -19.869 1.00 91.00 236 SER A N 1
ATOM 1740 C CA . SER A 1 236 ? 7.267 10.254 -19.476 1.00 91.00 236 SER A CA 1
ATOM 1741 C C . SER A 1 236 ? 8.389 9.358 -20.004 1.00 91.00 236 SER A C 1
ATOM 1743 O O . SER A 1 236 ? 9.351 9.877 -20.562 1.00 91.00 236 SER A O 1
ATOM 1745 N N . VAL A 1 237 ? 8.213 8.036 -19.928 1.00 92.56 237 VAL A N 1
ATOM 1746 C CA . VAL A 1 237 ? 9.123 7.044 -20.520 1.00 92.56 237 VAL A CA 1
ATOM 1747 C C . VAL A 1 237 ? 9.221 7.238 -22.031 1.00 92.56 237 VAL A C 1
ATOM 1749 O O . VAL A 1 237 ? 10.318 7.290 -22.563 1.00 92.56 237 VAL A O 1
ATOM 1752 N N . PHE A 1 238 ? 8.099 7.412 -22.733 1.00 95.12 238 PHE A N 1
ATOM 1753 C CA . PHE A 1 238 ? 8.089 7.644 -24.179 1.00 95.12 238 PHE A CA 1
ATOM 1754 C C . PHE A 1 238 ? 8.946 8.856 -24.573 1.00 95.12 238 PHE A C 1
ATOM 1756 O O . PHE A 1 238 ? 9.732 8.776 -25.518 1.00 95.12 238 PHE A O 1
ATOM 1763 N N . VAL A 1 239 ? 8.845 9.963 -23.828 1.00 94.56 239 VAL A N 1
ATOM 1764 C CA . VAL A 1 239 ? 9.681 11.153 -24.053 1.00 94.56 239 VAL A CA 1
ATOM 1765 C C . VAL A 1 239 ? 11.157 10.846 -23.791 1.00 94.56 239 VAL A C 1
ATOM 1767 O O . VAL A 1 239 ? 11.997 11.166 -24.631 1.00 94.56 239 VAL A O 1
ATOM 1770 N N . GLY A 1 240 ? 11.478 10.201 -22.670 1.00 93.44 240 GLY A N 1
ATOM 1771 C CA . GLY A 1 240 ? 12.859 9.885 -22.305 1.00 93.44 240 GLY A CA 1
ATOM 1772 C C . GLY A 1 240 ? 13.524 8.898 -23.262 1.00 93.44 240 GLY A C 1
ATOM 1773 O O . GLY A 1 240 ? 14.648 9.138 -23.700 1.00 93.44 240 GLY A O 1
ATOM 1774 N N . GLN A 1 241 ? 12.809 7.853 -23.683 1.00 95.38 241 GLN A N 1
ATOM 1775 C CA . GLN A 1 241 ? 13.272 6.911 -24.701 1.00 95.38 241 GLN A CA 1
ATOM 1776 C C . GLN A 1 241 ? 13.456 7.587 -26.060 1.00 95.38 241 GLN A C 1
ATOM 1778 O O . GLN A 1 241 ? 14.456 7.334 -26.723 1.00 95.38 241 GLN A O 1
ATOM 1783 N N . SER A 1 242 ? 12.551 8.487 -26.461 1.00 95.94 242 SER A N 1
ATOM 1784 C CA . SER A 1 242 ? 12.702 9.249 -27.710 1.00 95.94 242 SER A CA 1
ATOM 1785 C C . SER A 1 242 ? 13.973 10.103 -27.690 1.00 95.94 242 SER A C 1
ATOM 1787 O O . SER A 1 242 ? 14.747 10.084 -28.645 1.00 95.94 242 SER A O 1
ATOM 1789 N N . LEU A 1 243 ? 14.234 10.800 -26.579 1.00 95.00 243 LEU A N 1
ATOM 1790 C CA . LEU A 1 243 ? 15.479 11.548 -26.382 1.00 95.00 243 LEU A CA 1
ATOM 1791 C C . LEU A 1 243 ? 16.704 10.621 -26.380 1.00 95.00 243 LEU A C 1
ATOM 1793 O O . LEU A 1 243 ? 17.726 10.973 -26.962 1.00 95.00 243 LEU A O 1
ATOM 1797 N N . GLY A 1 244 ? 16.595 9.436 -25.773 1.00 94.75 244 GLY A N 1
ATOM 1798 C CA . GLY A 1 244 ? 17.655 8.426 -25.740 1.00 94.75 244 GLY A CA 1
ATOM 1799 C C . GLY A 1 244 ? 17.999 7.896 -27.130 1.00 94.75 244 GLY A C 1
ATOM 1800 O O . GLY A 1 244 ? 19.175 7.812 -27.472 1.00 94.75 244 GLY A O 1
ATOM 1801 N N . VAL A 1 245 ? 16.992 7.622 -27.966 1.00 96.00 245 VAL A N 1
ATOM 1802 C CA . VAL A 1 245 ? 17.175 7.238 -29.376 1.00 96.00 245 VAL A CA 1
ATOM 1803 C C . VAL A 1 245 ? 17.862 8.352 -30.160 1.00 96.00 245 VAL A C 1
ATOM 1805 O O . VAL A 1 245 ? 18.807 8.083 -30.899 1.00 96.00 245 VAL A O 1
ATOM 1808 N N . ILE A 1 246 ? 17.433 9.606 -29.988 1.00 96.00 246 ILE A N 1
ATOM 1809 C CA . ILE A 1 246 ? 18.061 10.756 -30.657 1.00 96.00 246 ILE A CA 1
ATOM 1810 C C . ILE A 1 246 ? 19.527 10.886 -30.227 1.00 96.00 246 ILE A C 1
ATOM 1812 O O . ILE A 1 246 ? 20.406 11.005 -31.080 1.00 96.00 246 ILE A O 1
ATOM 1816 N N . GLY A 1 247 ? 19.804 10.800 -28.923 1.00 94.88 247 GLY A N 1
ATOM 1817 C CA . GLY A 1 247 ? 21.164 10.807 -28.383 1.00 94.88 247 GLY A CA 1
ATOM 1818 C C . GLY A 1 247 ? 22.007 9.647 -28.915 1.00 94.88 247 GLY A C 1
ATOM 1819 O O . GLY A 1 247 ? 23.173 9.840 -29.254 1.00 94.88 247 GLY A O 1
ATOM 1820 N N . ALA A 1 248 ? 21.407 8.464 -29.068 1.00 94.50 248 ALA A N 1
ATOM 1821 C CA . ALA A 1 248 ? 22.087 7.283 -29.582 1.00 94.50 248 ALA A CA 1
ATOM 1822 C C . ALA A 1 248 ? 22.466 7.420 -31.052 1.00 94.50 248 ALA A C 1
ATOM 1824 O O . ALA A 1 248 ? 23.595 7.115 -31.431 1.00 94.50 248 ALA A O 1
ATOM 1825 N N . LEU A 1 249 ? 21.535 7.904 -31.873 1.00 94.88 249 LEU A N 1
ATOM 1826 C CA . LEU A 1 249 ? 21.777 8.162 -33.288 1.00 94.88 249 LEU A CA 1
ATOM 1827 C C . LEU A 1 249 ? 22.834 9.254 -33.471 1.00 94.88 249 LEU A C 1
ATOM 1829 O O . LEU A 1 249 ? 23.737 9.080 -34.286 1.00 94.88 249 LEU A O 1
ATOM 1833 N N . ALA A 1 250 ? 22.765 10.331 -32.685 1.00 94.69 250 ALA A N 1
ATOM 1834 C CA . ALA A 1 250 ? 23.757 11.400 -32.713 1.00 94.69 250 ALA A CA 1
ATOM 1835 C C . ALA A 1 250 ? 25.150 10.890 -32.314 1.00 94.69 250 ALA A C 1
ATOM 1837 O O . ALA A 1 250 ? 26.122 11.130 -33.023 1.00 94.69 250 ALA A O 1
ATOM 1838 N N . CYS A 1 251 ? 25.261 10.125 -31.228 1.00 92.69 251 CYS A N 1
ATOM 1839 C CA . CYS A 1 251 ? 26.539 9.564 -30.803 1.00 92.69 251 CYS A CA 1
ATOM 1840 C C . CYS A 1 251 ? 27.104 8.588 -31.848 1.00 92.69 251 CYS A C 1
ATOM 1842 O O . CYS A 1 251 ? 28.241 8.740 -32.292 1.00 92.69 251 CYS A O 1
ATOM 1844 N N . ARG A 1 252 ? 26.287 7.636 -32.313 1.00 91.56 252 ARG A N 1
ATOM 1845 C CA . ARG A 1 252 ? 26.720 6.581 -33.237 1.00 91.56 252 ARG A CA 1
ATOM 1846 C C . ARG A 1 252 ? 27.099 7.101 -34.626 1.00 91.56 252 ARG A C 1
ATOM 1848 O O . ARG A 1 252 ? 28.016 6.555 -35.227 1.00 91.56 252 ARG A O 1
ATOM 1855 N N . TRP A 1 253 ? 26.402 8.114 -35.145 1.00 92.69 253 TRP A N 1
ATOM 1856 C CA . TRP A 1 253 ? 26.570 8.569 -36.533 1.00 92.69 253 TRP A CA 1
ATOM 1857 C C . TRP A 1 253 ? 27.224 9.944 -36.688 1.00 92.69 253 TRP A C 1
ATOM 1859 O O . TRP A 1 253 ? 27.666 10.254 -37.788 1.00 92.69 253 TRP A O 1
ATOM 1869 N N . LEU A 1 254 ? 27.315 10.757 -35.629 1.00 91.81 254 LEU A N 1
ATOM 1870 C CA . LEU A 1 254 ? 28.032 12.041 -35.664 1.00 91.81 254 LEU A CA 1
ATOM 1871 C C . LEU A 1 254 ? 29.338 11.986 -34.866 1.00 91.81 254 LEU A C 1
ATOM 1873 O O . LEU A 1 254 ? 30.340 12.513 -35.331 1.00 91.81 254 LEU A O 1
ATOM 1877 N N . ALA A 1 255 ? 29.348 11.343 -33.691 1.00 90.94 255 ALA A N 1
ATOM 1878 C CA . ALA A 1 255 ? 30.529 11.324 -32.825 1.00 90.94 255 ALA A CA 1
ATOM 1879 C C . ALA A 1 255 ? 31.480 10.158 -33.137 1.00 90.94 255 ALA A C 1
ATOM 1881 O O . ALA A 1 255 ? 32.664 10.377 -33.363 1.00 90.94 255 ALA A O 1
ATOM 1882 N N . TRP A 1 256 ? 30.990 8.916 -33.185 1.00 90.75 256 TRP A N 1
ATOM 1883 C CA . TRP A 1 256 ? 31.837 7.732 -33.400 1.00 90.75 256 TRP A CA 1
ATOM 1884 C C . TRP A 1 256 ? 32.623 7.688 -34.716 1.00 90.75 256 TRP A C 1
ATOM 1886 O O . TRP A 1 256 ? 33.728 7.152 -34.681 1.00 90.75 256 TRP A O 1
ATOM 1896 N N . PRO A 1 257 ? 32.166 8.271 -35.842 1.00 88.50 257 PRO A N 1
ATOM 1897 C CA . PRO A 1 257 ? 33.007 8.389 -37.035 1.00 88.50 257 PRO A CA 1
ATOM 1898 C C . PRO A 1 257 ? 34.279 9.224 -36.824 1.00 88.50 257 PRO A C 1
ATOM 1900 O O . PRO A 1 257 ? 35.207 9.110 -37.614 1.00 88.50 257 PRO A O 1
ATOM 1903 N N . MET A 1 258 ? 34.324 10.058 -35.778 1.00 86.88 258 MET A N 1
ATOM 1904 C CA . MET A 1 258 ? 35.499 10.849 -35.394 1.00 86.88 258 MET A CA 1
ATOM 1905 C C . MET A 1 258 ? 36.435 10.099 -34.436 1.00 86.88 258 MET A C 1
ATOM 1907 O O . MET A 1 258 ? 37.499 10.609 -34.095 1.00 86.88 258 MET A O 1
ATOM 1911 N N . ALA A 1 259 ? 36.036 8.925 -33.939 1.00 86.94 259 ALA A N 1
ATOM 1912 C CA . ALA A 1 259 ? 36.904 8.107 -33.109 1.00 86.94 259 ALA A CA 1
ATOM 1913 C C . ALA A 1 259 ? 37.955 7.437 -33.998 1.00 86.94 259 ALA A C 1
ATOM 1915 O O . ALA A 1 259 ? 37.605 6.885 -35.032 1.00 86.94 259 ALA A O 1
ATOM 1916 N N . GLU A 1 260 ? 39.218 7.441 -33.576 1.00 84.94 260 GLU A N 1
ATOM 1917 C CA . GLU A 1 260 ? 40.303 6.692 -34.238 1.00 84.94 260 GLU A CA 1
ATOM 1918 C C . GLU A 1 260 ? 40.689 5.420 -33.459 1.00 84.94 260 GLU A C 1
ATOM 1920 O O . GLU A 1 260 ? 41.385 4.547 -33.970 1.00 84.94 260 GLU A O 1
ATOM 1925 N N . THR A 1 261 ? 40.236 5.307 -32.206 1.00 87.00 261 THR A N 1
ATOM 1926 C CA . THR A 1 261 ? 40.559 4.212 -31.281 1.00 87.00 261 THR A CA 1
ATOM 1927 C C . THR A 1 261 ? 39.328 3.772 -30.490 1.00 87.00 261 THR A C 1
ATOM 1929 O O . THR A 1 261 ? 38.388 4.547 -30.292 1.00 87.00 261 THR A O 1
ATOM 1932 N N . GLU A 1 262 ? 39.360 2.549 -29.951 1.00 85.81 262 GLU A N 1
ATOM 1933 C CA . GLU A 1 262 ? 38.314 2.035 -29.052 1.00 85.81 262 GLU A CA 1
ATOM 1934 C C . GLU A 1 262 ? 38.113 2.942 -27.824 1.00 85.81 262 GLU A C 1
ATOM 1936 O O . GLU A 1 262 ? 36.981 3.258 -27.451 1.00 85.81 262 GLU A O 1
ATOM 1941 N N . ALA A 1 263 ? 39.210 3.432 -27.236 1.00 87.25 263 ALA A N 1
ATOM 1942 C CA . ALA A 1 263 ? 39.170 4.376 -26.120 1.00 87.25 263 ALA A CA 1
ATOM 1943 C C . ALA A 1 263 ? 38.539 5.720 -26.523 1.00 87.25 263 ALA A C 1
ATOM 1945 O O . ALA A 1 263 ? 37.746 6.280 -25.764 1.00 87.25 263 ALA A O 1
ATOM 1946 N N . GLY A 1 264 ? 38.826 6.208 -27.735 1.00 87.81 264 GLY A N 1
ATOM 1947 C CA . GLY A 1 264 ? 38.189 7.398 -28.300 1.00 87.81 264 GLY A CA 1
ATOM 1948 C C . GLY A 1 264 ? 36.676 7.234 -28.454 1.00 87.81 264 GLY A C 1
ATOM 1949 O O . GLY A 1 264 ? 35.920 8.137 -28.099 1.00 87.81 264 GLY A O 1
ATOM 1950 N N . MET A 1 265 ? 36.212 6.059 -28.886 1.00 86.94 265 MET A N 1
ATOM 1951 C CA . MET A 1 265 ? 34.781 5.753 -29.016 1.00 86.94 265 MET A CA 1
ATOM 1952 C C . MET A 1 265 ? 34.063 5.770 -27.653 1.00 86.94 265 MET A C 1
ATOM 1954 O O . MET A 1 265 ? 32.954 6.302 -27.526 1.00 86.94 265 MET A O 1
ATOM 1958 N N . ILE A 1 266 ? 34.713 5.255 -26.604 1.00 88.62 266 ILE A N 1
ATOM 1959 C CA . ILE A 1 266 ? 34.207 5.329 -25.224 1.00 88.62 266 ILE A CA 1
ATOM 1960 C C . ILE A 1 266 ? 34.175 6.786 -24.741 1.00 88.62 266 ILE A C 1
ATOM 1962 O O . ILE A 1 266 ? 33.148 7.237 -24.230 1.00 88.62 266 ILE A O 1
ATOM 1966 N N . ALA A 1 267 ? 35.258 7.542 -24.941 1.00 90.12 267 ALA A N 1
ATOM 1967 C CA . ALA A 1 267 ? 35.349 8.943 -24.530 1.00 90.12 267 ALA A CA 1
ATOM 1968 C C . ALA A 1 267 ? 34.267 9.810 -25.195 1.00 90.12 267 ALA A C 1
ATOM 1970 O O . ALA A 1 267 ? 33.599 10.594 -24.522 1.00 90.12 267 ALA A O 1
ATOM 1971 N N . LEU A 1 268 ? 34.015 9.603 -26.489 1.00 92.00 268 LEU A N 1
ATOM 1972 C CA . LEU A 1 268 ? 32.977 10.303 -27.254 1.00 92.00 268 LEU A CA 1
ATOM 1973 C C . LEU A 1 268 ? 31.548 9.916 -26.846 1.00 92.00 268 LEU A C 1
ATOM 1975 O O . LEU A 1 268 ? 30.609 10.660 -27.121 1.00 92.00 268 LEU A O 1
ATOM 1979 N N . THR A 1 269 ? 31.372 8.793 -26.149 1.00 91.25 269 THR A N 1
ATOM 1980 C CA . THR A 1 269 ? 30.077 8.372 -25.594 1.00 91.25 269 THR A CA 1
ATOM 1981 C C . THR A 1 269 ? 29.742 9.098 -24.286 1.00 91.25 269 THR A C 1
ATOM 1983 O O . THR A 1 269 ? 28.575 9.393 -24.014 1.00 91.25 269 THR A O 1
ATOM 1986 N N . MET A 1 270 ? 30.755 9.433 -23.479 1.00 91.94 270 MET A N 1
ATOM 1987 C CA . MET A 1 270 ? 30.586 10.076 -22.169 1.00 91.94 270 MET A CA 1
ATOM 1988 C C . MET A 1 270 ? 29.727 11.349 -22.173 1.00 91.94 270 MET A C 1
ATOM 1990 O O . MET A 1 270 ? 28.827 11.422 -21.333 1.00 91.94 270 MET A O 1
ATOM 1994 N N . PRO A 1 271 ? 29.902 12.335 -23.080 1.00 93.06 271 PRO A N 1
ATOM 1995 C CA . PRO A 1 271 ? 29.063 13.536 -23.065 1.00 93.06 271 PRO A CA 1
ATOM 1996 C C . PRO A 1 271 ? 27.569 13.222 -23.250 1.00 93.06 271 PRO A C 1
ATOM 1998 O O . PRO A 1 271 ? 26.725 13.860 -22.620 1.00 93.06 271 PRO A O 1
ATOM 2001 N N . PHE A 1 272 ? 27.226 12.196 -24.037 1.00 94.00 272 PHE A N 1
ATOM 2002 C CA . PHE A 1 272 ? 25.836 11.778 -24.245 1.00 94.00 272 PHE A CA 1
ATOM 2003 C C . PHE A 1 272 ? 25.243 11.087 -23.012 1.00 94.00 272 PHE A C 1
ATOM 2005 O O . PHE A 1 272 ? 24.066 11.292 -22.717 1.00 94.00 272 PHE A O 1
ATOM 2012 N N . ILE A 1 273 ? 26.043 10.318 -22.264 1.00 91.75 273 ILE A N 1
ATOM 2013 C CA . ILE A 1 273 ? 25.625 9.724 -20.980 1.00 91.75 273 ILE A CA 1
ATOM 2014 C C . ILE A 1 273 ? 25.456 10.815 -19.910 1.00 91.75 273 ILE A C 1
ATOM 2016 O O . ILE A 1 273 ? 24.467 10.820 -19.167 1.00 91.75 273 ILE A O 1
ATOM 2020 N N . LEU A 1 274 ? 26.399 11.762 -19.837 1.00 92.75 274 LEU A N 1
ATOM 2021 C CA . LEU A 1 274 ? 26.372 12.878 -18.885 1.00 92.75 274 LEU A CA 1
ATOM 2022 C C . LEU A 1 274 ? 25.174 13.804 -19.114 1.00 92.75 274 LEU A C 1
ATOM 2024 O O . LEU A 1 274 ? 24.609 14.314 -18.146 1.00 92.75 274 LEU A O 1
ATOM 2028 N N . LEU A 1 275 ? 24.720 13.957 -20.361 1.00 92.38 275 LEU A N 1
ATOM 2029 C CA . LEU A 1 275 ? 23.473 14.661 -20.662 1.00 92.38 275 LEU A CA 1
ATOM 2030 C C . LEU A 1 275 ? 22.279 14.035 -19.922 1.00 92.38 275 LEU A C 1
ATOM 2032 O O . LEU A 1 275 ? 21.450 14.753 -19.367 1.00 92.38 275 LEU A O 1
ATOM 2036 N N . GLY A 1 276 ? 22.225 12.705 -19.836 1.00 88.12 276 GLY A N 1
ATOM 2037 C CA . GLY A 1 276 ? 21.212 11.998 -19.054 1.00 88.12 276 GLY A CA 1
ATOM 2038 C C . GLY A 1 276 ? 21.271 12.340 -17.566 1.00 88.12 276 GLY A C 1
ATOM 2039 O O . GLY A 1 276 ? 20.238 12.615 -16.954 1.00 88.12 276 GLY A O 1
ATOM 2040 N N . ALA A 1 277 ? 22.478 12.393 -16.993 1.00 87.19 277 ALA A N 1
ATOM 2041 C CA . ALA A 1 277 ? 22.677 12.787 -15.599 1.00 87.19 277 ALA A CA 1
ATOM 2042 C C . ALA A 1 277 ? 22.232 14.238 -15.345 1.00 87.19 277 ALA A C 1
ATOM 2044 O O . ALA A 1 277 ? 21.555 14.505 -14.352 1.00 87.19 277 ALA A O 1
ATOM 2045 N N . LEU A 1 278 ? 22.521 15.159 -16.270 1.00 89.12 278 LEU A N 1
ATOM 2046 C CA . LEU A 1 278 ? 22.066 16.550 -16.190 1.00 89.12 278 LEU A CA 1
ATOM 2047 C C . LEU A 1 278 ? 20.533 16.651 -16.215 1.00 89.12 278 LEU A C 1
ATOM 2049 O O . LEU A 1 278 ? 19.944 17.383 -15.418 1.00 89.12 278 LEU A O 1
ATOM 2053 N N . LEU A 1 279 ? 19.873 15.882 -17.087 1.00 88.00 279 LEU A N 1
ATOM 2054 C CA . LEU A 1 279 ? 18.411 15.851 -17.162 1.00 88.00 279 LEU A CA 1
ATOM 2055 C C . LEU A 1 279 ? 17.777 15.283 -15.881 1.00 88.00 279 LEU A C 1
ATOM 2057 O O . LEU A 1 279 ? 16.718 15.753 -15.464 1.00 88.00 279 LEU A O 1
ATOM 2061 N N . VAL A 1 280 ? 18.412 14.306 -15.231 1.00 86.81 280 VAL A N 1
ATOM 2062 C CA . VAL A 1 280 ? 17.988 13.793 -13.914 1.00 86.81 280 VAL A CA 1
ATOM 2063 C C . VAL A 1 280 ? 18.326 14.774 -12.780 1.00 86.81 280 VAL A C 1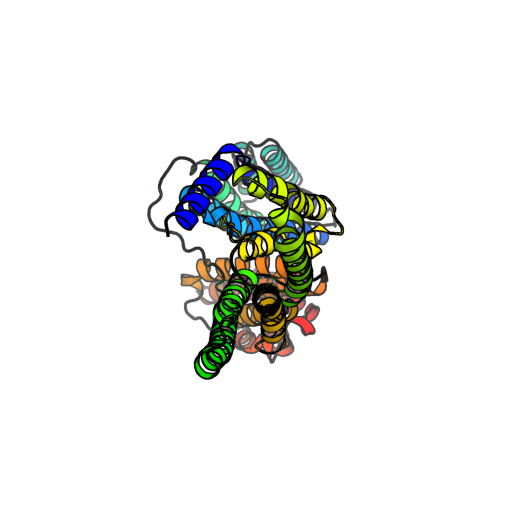
ATOM 2065 O O . VAL A 1 280 ? 17.635 14.810 -11.771 1.00 86.81 280 VAL A O 1
ATOM 2068 N N . GLY A 1 281 ? 19.335 15.631 -12.929 1.00 85.50 281 GLY A N 1
ATOM 2069 C CA . GLY A 1 281 ? 19.696 16.620 -11.908 1.00 85.50 281 GLY A CA 1
ATOM 2070 C C . GLY A 1 281 ? 18.648 17.720 -11.688 1.00 85.50 281 GLY A C 1
ATOM 2071 O O . GLY A 1 281 ? 18.645 18.374 -10.646 1.00 85.50 281 GLY A O 1
ATOM 2072 N N . HIS A 1 282 ? 17.734 17.937 -12.639 1.00 88.38 282 HIS A N 1
ATOM 2073 C CA . HIS A 1 282 ? 16.776 19.039 -12.583 1.00 88.38 282 HIS A CA 1
ATOM 2074 C C . HIS A 1 282 ? 15.330 18.565 -12.340 1.00 88.38 282 HIS A C 1
ATOM 2076 O O . HIS A 1 282 ? 14.771 17.767 -13.093 1.00 88.38 282 HIS A O 1
ATOM 2082 N N . ARG A 1 283 ? 14.674 19.115 -11.303 1.00 84.19 283 ARG A N 1
ATOM 2083 C CA . ARG A 1 283 ? 13.328 18.709 -10.830 1.00 84.19 283 ARG A CA 1
ATOM 2084 C C . ARG A 1 283 ? 12.259 18.624 -11.927 1.00 84.19 283 ARG A C 1
ATOM 2086 O O . ARG A 1 283 ? 11.384 17.769 -11.853 1.00 84.19 283 ARG A O 1
ATOM 2093 N N . ARG A 1 284 ? 12.303 19.508 -12.932 1.00 83.94 284 ARG A N 1
ATOM 2094 C CA . ARG A 1 284 ? 11.314 19.530 -14.030 1.00 83.94 284 ARG A CA 1
ATOM 2095 C C . ARG A 1 284 ? 11.557 18.455 -15.091 1.00 83.94 284 ARG A C 1
ATOM 2097 O O . ARG A 1 284 ? 10.622 18.086 -15.801 1.00 83.94 284 ARG A O 1
ATOM 2104 N N . THR A 1 285 ? 12.794 17.988 -15.235 1.00 85.56 285 THR A N 1
ATOM 2105 C CA . THR A 1 285 ? 13.207 17.057 -16.293 1.00 85.56 285 THR A CA 1
ATOM 2106 C C . THR A 1 285 ? 13.373 15.628 -15.797 1.00 85.56 285 THR A C 1
ATOM 2108 O O . THR A 1 285 ? 13.203 14.738 -16.618 1.00 85.56 285 THR A O 1
ATOM 2111 N N . VAL A 1 286 ? 13.560 15.397 -14.488 1.00 86.62 286 VAL A N 1
ATOM 2112 C CA . VAL A 1 286 ? 13.655 14.060 -13.855 1.00 86.62 286 VAL A CA 1
ATOM 2113 C C . VAL A 1 286 ? 12.630 13.073 -14.395 1.00 86.62 286 VAL A C 1
ATOM 2115 O O . VAL A 1 286 ? 12.977 11.979 -14.825 1.00 86.62 286 VAL A O 1
ATOM 2118 N N . THR A 1 287 ? 11.352 13.452 -14.394 1.00 84.38 287 THR A N 1
ATOM 2119 C CA . THR A 1 287 ? 10.304 12.530 -14.832 1.00 84.38 287 THR A CA 1
ATOM 2120 C C . THR A 1 287 ? 10.413 12.273 -16.334 1.00 84.38 287 THR A C 1
ATOM 2122 O O . THR A 1 287 ? 10.256 11.144 -16.773 1.00 84.38 287 THR A O 1
ATOM 2125 N N . LYS A 1 288 ? 10.720 13.302 -17.135 1.00 86.69 288 LYS A N 1
ATOM 2126 C CA . LYS A 1 288 ? 10.808 13.208 -18.603 1.00 86.69 288 LYS A CA 1
ATOM 2127 C C . LYS A 1 288 ? 12.080 12.522 -19.105 1.00 86.69 288 LYS A C 1
ATOM 2129 O O . LYS A 1 288 ? 12.092 12.085 -20.246 1.00 86.69 288 LYS A O 1
ATOM 2134 N N . SER A 1 289 ? 13.136 12.452 -18.299 1.00 87.38 289 SER A N 1
ATOM 2135 C CA . SER A 1 289 ? 14.401 11.798 -18.650 1.00 87.38 289 SER A CA 1
ATOM 2136 C C . SER A 1 289 ? 14.432 10.314 -18.304 1.00 87.38 289 SER A C 1
ATOM 2138 O O . SER A 1 289 ? 15.451 9.653 -18.512 1.00 87.38 289 SER A O 1
ATOM 2140 N N . PHE A 1 290 ? 13.319 9.786 -17.790 1.00 86.62 290 PHE A N 1
ATOM 2141 C CA . PHE A 1 290 ? 13.190 8.384 -17.445 1.00 86.62 290 PHE A CA 1
ATOM 2142 C C . PHE A 1 290 ? 13.545 7.501 -18.653 1.00 86.62 290 PHE A C 1
ATOM 2144 O O . PHE A 1 290 ? 13.027 7.696 -19.748 1.00 86.62 290 PHE A O 1
ATOM 2151 N N . ASP A 1 291 ? 14.425 6.524 -18.435 1.00 89.56 291 ASP A N 1
ATOM 2152 C CA . ASP A 1 291 ? 14.918 5.567 -19.436 1.00 89.56 291 ASP A CA 1
ATOM 2153 C C . ASP A 1 291 ? 15.871 6.098 -20.524 1.00 89.56 291 ASP A C 1
ATOM 2155 O O . ASP A 1 291 ? 16.339 5.317 -21.353 1.00 89.56 291 ASP A O 1
ATOM 2159 N N . TYR A 1 292 ? 16.234 7.388 -20.500 1.00 93.81 292 TYR A N 1
ATOM 2160 C CA . TYR A 1 292 ? 17.142 7.988 -21.490 1.00 93.81 292 TYR A CA 1
ATOM 2161 C C . TYR A 1 292 ? 18.470 7.218 -21.616 1.00 93.81 292 TYR A C 1
ATOM 2163 O O . TYR A 1 292 ? 18.811 6.736 -22.695 1.00 93.81 292 TYR A O 1
ATOM 2171 N N . ASN A 1 293 ? 19.202 7.059 -20.506 1.00 92.44 293 ASN A N 1
ATOM 2172 C CA . ASN A 1 293 ? 20.512 6.399 -20.516 1.00 92.44 293 ASN A CA 1
ATOM 2173 C C . ASN A 1 293 ? 20.398 4.905 -20.842 1.00 92.44 293 ASN A C 1
ATOM 2175 O O . ASN A 1 293 ? 21.287 4.350 -21.484 1.00 92.44 293 ASN A O 1
ATOM 2179 N N . MET A 1 294 ? 19.307 4.254 -20.429 1.00 90.12 294 MET A N 1
ATOM 2180 C CA . MET A 1 294 ? 19.094 2.836 -20.711 1.00 90.12 294 MET A CA 1
ATOM 2181 C C . MET A 1 294 ? 18.916 2.600 -22.213 1.00 90.12 294 MET A C 1
ATOM 2183 O O . MET A 1 294 ? 19.589 1.738 -22.774 1.00 90.12 294 MET 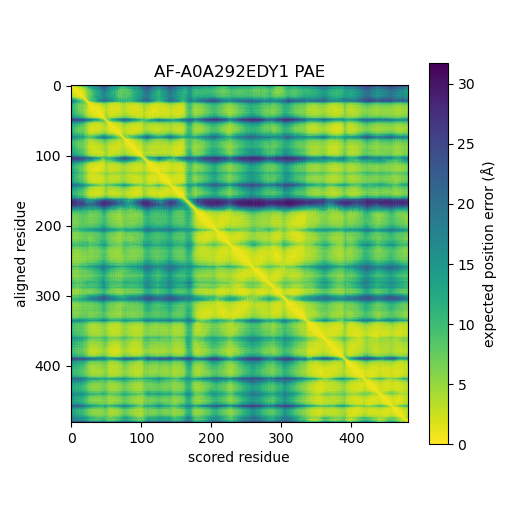A O 1
ATOM 2187 N N . VAL A 1 295 ? 18.085 3.405 -22.886 1.00 92.81 295 VAL A N 1
ATOM 2188 C CA . VAL A 1 295 ? 17.891 3.314 -24.343 1.00 92.81 295 VAL A CA 1
ATOM 2189 C C . VAL A 1 295 ? 19.130 3.741 -25.117 1.00 92.81 295 VAL A C 1
ATOM 2191 O O . VAL A 1 295 ? 19.489 3.071 -26.086 1.00 92.81 295 VAL A O 1
ATOM 2194 N N . LEU A 1 296 ? 19.810 4.801 -24.668 1.00 93.25 296 LEU A N 1
ATOM 2195 C CA . LEU A 1 296 ? 21.081 5.237 -25.242 1.00 93.25 296 LEU A CA 1
ATOM 2196 C C . LEU A 1 296 ? 22.064 4.059 -25.306 1.00 93.25 296 LEU A C 1
ATOM 2198 O O . LEU A 1 296 ? 22.527 3.684 -26.381 1.00 93.25 296 LEU A O 1
ATOM 2202 N N . LEU A 1 297 ? 22.324 3.423 -24.164 1.00 90.12 297 LEU A N 1
ATOM 2203 C CA . LEU A 1 297 ? 23.262 2.305 -24.065 1.00 90.12 297 LEU A CA 1
ATOM 2204 C C . LEU A 1 297 ? 22.780 1.057 -24.819 1.00 90.12 297 LEU A C 1
ATOM 2206 O O . LEU A 1 297 ? 23.596 0.362 -25.427 1.00 90.12 297 LEU A O 1
ATOM 2210 N N . LEU A 1 298 ? 21.468 0.793 -24.828 1.00 88.94 298 LEU A N 1
ATOM 2211 C CA . LEU A 1 298 ? 20.877 -0.324 -25.568 1.00 88.94 298 LEU A CA 1
ATOM 2212 C C . LEU A 1 298 ? 21.090 -0.195 -27.084 1.00 88.94 298 LEU A C 1
ATOM 2214 O O . LEU A 1 298 ? 21.350 -1.205 -27.739 1.00 88.94 298 LEU A O 1
ATOM 2218 N N . MET A 1 299 ? 20.988 1.021 -27.638 1.00 89.44 299 MET A N 1
ATOM 2219 C CA . MET A 1 299 ? 21.210 1.282 -29.068 1.00 89.44 299 MET A CA 1
ATOM 2220 C C . MET A 1 299 ? 22.681 1.408 -29.444 1.00 89.44 299 MET A C 1
ATOM 2222 O O . MET A 1 299 ? 23.035 1.076 -30.576 1.00 89.44 299 MET A O 1
ATOM 2226 N N . LEU A 1 300 ? 23.527 1.919 -28.545 1.00 87.62 300 LEU A N 1
ATOM 2227 C CA . LEU A 1 300 ? 24.909 2.223 -28.896 1.00 87.62 300 LEU A CA 1
ATOM 2228 C C . LEU A 1 300 ? 25.670 0.973 -29.327 1.00 87.62 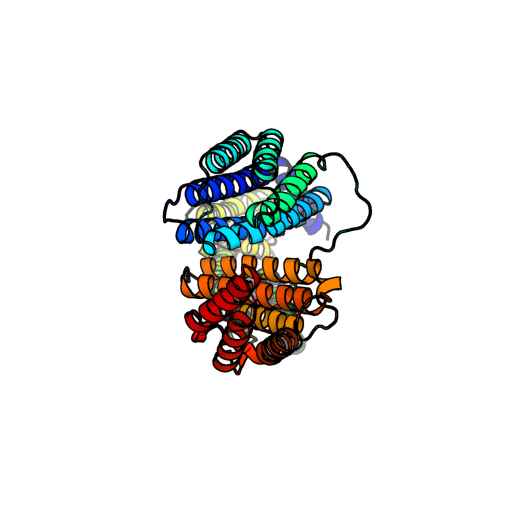300 LEU A C 1
ATOM 2230 O O . LEU A 1 300 ? 26.340 1.060 -30.343 1.00 87.62 300 LEU A O 1
ATOM 2234 N N . GLN A 1 301 ? 25.528 -0.168 -28.637 1.00 81.88 301 GLN A N 1
ATOM 2235 C CA . GLN A 1 301 ? 26.200 -1.446 -28.963 1.00 81.88 301 GLN A CA 1
ATOM 2236 C C . GLN A 1 301 ? 27.592 -1.240 -29.604 1.00 81.88 301 GLN A C 1
ATOM 2238 O O . GLN A 1 301 ? 27.747 -1.436 -30.817 1.00 81.88 301 GLN A O 1
ATOM 2243 N N . PRO A 1 302 ? 28.573 -0.744 -28.823 1.00 77.25 302 PRO A N 1
ATOM 2244 C CA . PRO A 1 302 ? 29.881 -0.355 -29.339 1.00 77.25 302 PRO A CA 1
ATOM 2245 C C . PRO A 1 302 ? 30.582 -1.544 -29.994 1.00 77.25 302 PRO A C 1
ATOM 2247 O O . PRO A 1 302 ? 30.797 -2.574 -29.360 1.00 77.25 302 PRO A O 1
ATOM 2250 N N . ALA A 1 303 ? 30.928 -1.382 -31.269 1.00 76.62 303 ALA A N 1
ATOM 2251 C CA . ALA A 1 303 ? 31.697 -2.333 -32.055 1.00 76.62 303 ALA A CA 1
ATOM 2252 C C . ALA A 1 303 ? 32.678 -1.540 -32.919 1.00 76.62 303 ALA A C 1
ATOM 2254 O O . ALA A 1 303 ? 32.279 -0.570 -33.567 1.00 76.62 303 ALA A O 1
ATOM 2255 N N . TRP A 1 304 ? 33.947 -1.943 -32.891 1.00 74.31 304 TRP A N 1
ATOM 2256 C CA . TRP A 1 304 ? 35.009 -1.331 -33.676 1.00 74.31 304 TRP A CA 1
ATOM 2257 C C . TRP A 1 304 ? 35.499 -2.324 -34.740 1.00 74.31 304 TRP A C 1
ATOM 2259 O O . TRP A 1 304 ? 35.856 -3.446 -34.375 1.00 74.31 304 TRP A O 1
ATOM 2269 N N . PRO A 1 305 ? 35.528 -1.961 -36.038 1.00 77.75 305 PRO A N 1
ATOM 2270 C CA . PRO A 1 305 ? 35.030 -0.717 -36.642 1.00 77.75 305 PRO A CA 1
ATOM 2271 C C . PRO A 1 305 ? 33.491 -0.618 -36.635 1.00 77.75 305 PRO A C 1
ATOM 2273 O O . PRO A 1 305 ? 32.799 -1.616 -36.443 1.00 77.75 305 PRO A O 1
ATOM 2276 N N . LEU A 1 306 ? 32.948 0.587 -36.861 1.00 79.56 306 LEU A N 1
ATOM 2277 C CA . LEU A 1 306 ? 31.500 0.833 -36.878 1.00 79.56 306 LEU A CA 1
ATOM 2278 C C . LEU A 1 306 ? 30.798 -0.030 -37.942 1.00 79.56 306 LEU A C 1
ATOM 2280 O O . LEU A 1 306 ? 31.059 0.104 -39.134 1.00 79.56 306 LEU A O 1
ATOM 2284 N N . VAL A 1 307 ? 29.858 -0.876 -37.512 1.00 81.12 307 VAL A N 1
ATOM 2285 C CA . VAL A 1 307 ? 29.085 -1.765 -38.400 1.00 81.12 307 VAL A CA 1
ATOM 2286 C C . VAL A 1 307 ? 27.633 -1.290 -38.533 1.00 81.12 307 VAL A C 1
ATOM 2288 O O . VAL A 1 307 ? 27.049 -0.761 -37.586 1.00 81.12 3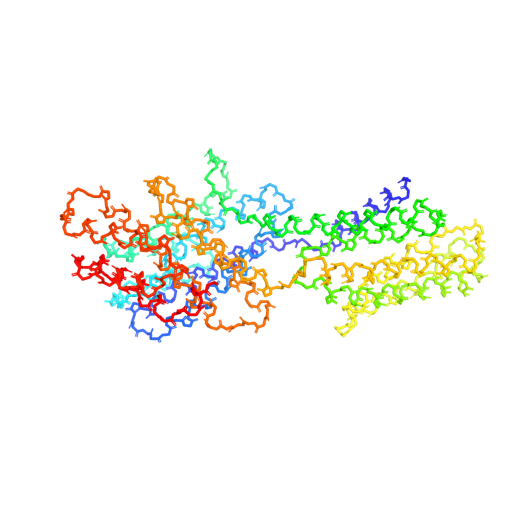07 VAL A O 1
ATOM 2291 N N . GLY A 1 308 ? 27.003 -1.535 -39.682 1.00 83.69 308 GLY A N 1
ATOM 2292 C CA . GLY A 1 308 ? 25.564 -1.342 -39.896 1.00 83.69 308 GLY A CA 1
ATOM 2293 C C . GLY A 1 308 ? 25.217 -0.119 -40.744 1.00 83.69 308 GLY A C 1
ATOM 2294 O O . GLY A 1 308 ? 26.087 0.527 -41.315 1.00 83.69 308 GLY A O 1
ATOM 2295 N N . SER A 1 309 ? 23.921 0.182 -40.853 1.00 89.25 309 SER A N 1
ATOM 2296 C CA . SER A 1 309 ? 23.397 1.293 -41.654 1.00 89.25 309 SER A CA 1
ATOM 2297 C C . SER A 1 309 ? 22.527 2.226 -40.817 1.00 89.25 309 SER A C 1
ATOM 2299 O O . SER A 1 309 ? 21.853 1.790 -39.878 1.00 89.25 309 SER A O 1
ATOM 2301 N N . PHE A 1 310 ? 22.504 3.511 -41.184 1.00 89.12 310 PHE A N 1
ATOM 2302 C CA . PHE A 1 310 ? 21.687 4.520 -40.508 1.00 89.12 310 PHE A CA 1
ATOM 2303 C C . PHE A 1 310 ? 20.204 4.130 -40.489 1.00 89.12 310 PHE A C 1
ATOM 2305 O O . PHE A 1 310 ? 19.567 4.169 -39.438 1.00 89.12 310 PHE A O 1
ATOM 2312 N N . GLY A 1 311 ? 19.675 3.658 -41.625 1.00 90.75 311 GLY A N 1
ATOM 2313 C CA . GLY A 1 311 ? 18.286 3.205 -41.731 1.00 90.75 311 GLY A CA 1
ATOM 2314 C C . GLY A 1 311 ? 17.952 2.076 -40.752 1.00 90.75 311 GLY A C 1
ATOM 2315 O O . GLY A 1 311 ? 16.918 2.127 -40.090 1.00 90.75 311 GLY A O 1
ATOM 2316 N N . ASN A 1 312 ? 18.852 1.101 -40.577 1.00 89.88 312 ASN A N 1
ATOM 2317 C CA . ASN A 1 312 ? 18.647 0.030 -39.603 1.00 89.88 312 ASN A CA 1
ATOM 2318 C C . ASN A 1 312 ? 18.681 0.553 -38.157 1.00 89.88 312 ASN A C 1
ATOM 2320 O O . ASN A 1 312 ? 17.853 0.152 -37.342 1.00 89.88 312 ASN A O 1
ATOM 2324 N N . SER A 1 313 ? 19.578 1.493 -37.834 1.00 90.88 313 SER A N 1
ATOM 2325 C CA . SER A 1 313 ? 19.592 2.141 -36.514 1.00 90.88 313 SER A CA 1
ATOM 2326 C C . SER A 1 313 ? 18.296 2.906 -36.229 1.00 90.88 313 SER A C 1
ATOM 2328 O O . SER A 1 313 ? 17.781 2.829 -35.116 1.00 90.88 313 SER A O 1
ATOM 2330 N N . VAL A 1 314 ? 17.737 3.601 -37.224 1.00 93.56 314 VAL A N 1
ATOM 2331 C CA . VAL A 1 314 ? 16.445 4.296 -37.091 1.00 93.56 314 VAL A CA 1
ATOM 2332 C C . VAL A 1 314 ? 15.306 3.299 -36.872 1.00 93.56 314 VAL A C 1
ATOM 2334 O O . VAL A 1 314 ? 14.486 3.513 -35.982 1.00 93.56 314 VAL A O 1
ATOM 2337 N N . LEU A 1 315 ? 15.272 2.185 -37.612 1.00 92.69 315 LEU A N 1
ATOM 2338 C CA . LEU A 1 315 ? 14.268 1.131 -37.423 1.00 92.69 315 LEU A CA 1
ATOM 2339 C C . LEU A 1 315 ? 14.322 0.528 -36.012 1.00 92.69 315 LEU A C 1
ATOM 2341 O O . LEU A 1 315 ? 13.278 0.356 -35.379 1.00 92.69 315 LEU A O 1
ATOM 2345 N N . ILE A 1 316 ? 15.521 0.256 -35.488 1.00 91.88 316 ILE A N 1
ATOM 2346 C CA . ILE A 1 316 ? 15.704 -0.214 -34.106 1.00 91.88 316 ILE A CA 1
ATOM 2347 C C . ILE A 1 316 ? 15.205 0.841 -33.110 1.00 91.88 316 ILE A C 1
ATOM 2349 O O . ILE A 1 316 ? 14.438 0.511 -32.206 1.00 91.88 316 ILE A O 1
ATOM 2353 N N . GLY A 1 317 ? 15.570 2.112 -33.299 1.00 93.25 317 GLY A N 1
ATOM 2354 C CA . GLY A 1 317 ? 15.118 3.211 -32.443 1.00 93.25 317 GLY A CA 1
ATOM 2355 C C . GLY A 1 317 ? 13.594 3.360 -32.411 1.00 93.25 317 GLY A C 1
ATOM 2356 O O . GLY A 1 317 ? 12.998 3.426 -31.335 1.00 93.25 317 GLY A O 1
ATOM 2357 N N . LEU A 1 318 ? 12.941 3.325 -33.577 1.00 94.56 318 LEU A N 1
ATOM 2358 C CA . LEU A 1 318 ? 11.478 3.353 -33.682 1.00 94.56 318 LEU A CA 1
ATOM 2359 C C . LEU A 1 318 ? 10.827 2.155 -32.982 1.00 94.56 318 LEU A C 1
ATOM 2361 O O . LEU A 1 318 ? 9.792 2.313 -32.341 1.00 94.56 318 LEU A O 1
ATOM 2365 N N . SER A 1 319 ? 11.448 0.976 -33.051 1.00 93.38 319 SER A N 1
ATOM 2366 C CA . SER A 1 319 ? 10.959 -0.237 -32.381 1.00 93.38 319 SER A CA 1
ATOM 2367 C C . SER A 1 319 ? 10.995 -0.111 -30.861 1.00 93.38 319 SER A C 1
ATOM 2369 O O . SER A 1 319 ? 10.049 -0.511 -30.182 1.00 93.38 319 SER A O 1
ATOM 2371 N N . ILE A 1 320 ? 12.066 0.478 -30.326 1.00 93.50 320 ILE A N 1
ATOM 2372 C CA . ILE A 1 320 ? 12.207 0.735 -28.890 1.00 93.50 320 ILE A CA 1
ATOM 2373 C C . ILE A 1 320 ? 11.145 1.740 -28.434 1.00 93.50 320 ILE A C 1
ATOM 2375 O O . ILE A 1 320 ? 10.431 1.464 -27.477 1.00 93.50 320 ILE A O 1
ATOM 2379 N N . VAL A 1 321 ? 10.970 2.850 -29.158 1.00 95.06 321 VAL A N 1
ATOM 2380 C CA . VAL A 1 321 ? 9.991 3.905 -28.821 1.00 95.06 321 VAL A CA 1
ATOM 2381 C C . VAL A 1 321 ? 8.538 3.448 -29.016 1.00 95.06 321 VAL A C 1
ATOM 2383 O O . VAL A 1 321 ? 7.635 3.919 -28.318 1.00 95.06 321 VAL A O 1
ATOM 2386 N N . ALA A 1 322 ? 8.285 2.491 -29.911 1.00 94.44 322 ALA A N 1
ATOM 2387 C CA . ALA A 1 322 ? 6.969 1.877 -30.061 1.00 94.44 322 ALA A CA 1
ATOM 2388 C C . ALA A 1 322 ? 6.541 1.112 -28.796 1.00 94.44 322 ALA A C 1
ATOM 2390 O O . ALA A 1 322 ? 5.356 1.108 -28.459 1.00 94.44 322 ALA A O 1
ATOM 2391 N N . ALA A 1 323 ? 7.480 0.514 -28.055 1.00 93.81 323 ALA A N 1
ATOM 2392 C CA . ALA A 1 323 ? 7.178 -0.278 -26.865 1.00 93.81 323 ALA A CA 1
ATOM 2393 C C . ALA A 1 323 ? 6.404 0.485 -25.766 1.00 93.81 323 ALA A C 1
ATOM 2395 O O . ALA A 1 323 ? 5.332 0.009 -25.383 1.00 93.81 323 ALA A O 1
ATOM 2396 N N . PRO A 1 324 ? 6.844 1.657 -25.255 1.00 94.06 324 PRO A N 1
ATOM 2397 C CA . PRO A 1 324 ? 6.075 2.418 -24.269 1.00 94.06 324 PRO A CA 1
ATOM 2398 C C . PRO A 1 324 ? 4.771 2.981 -24.844 1.00 94.06 324 PRO A C 1
ATOM 2400 O O . PRO A 1 324 ? 3.803 3.124 -24.099 1.00 94.06 324 PRO A O 1
ATOM 2403 N N . ALA A 1 325 ? 4.695 3.267 -26.149 1.00 94.81 325 ALA A N 1
ATOM 2404 C CA . ALA A 1 325 ? 3.453 3.712 -26.787 1.00 94.81 325 ALA A CA 1
ATOM 2405 C C . ALA A 1 325 ? 2.394 2.594 -26.797 1.00 94.81 325 ALA A C 1
ATOM 2407 O O . ALA A 1 325 ? 1.246 2.810 -26.398 1.00 94.81 325 ALA A O 1
ATOM 2408 N N . ILE A 1 326 ? 2.797 1.379 -27.175 1.00 95.19 326 ILE A N 1
ATOM 2409 C CA . ILE A 1 326 ? 1.953 0.180 -27.136 1.00 95.19 326 ILE A CA 1
ATOM 2410 C C . ILE A 1 326 ? 1.586 -0.166 -25.692 1.00 95.19 326 ILE A C 1
ATOM 2412 O O . ILE A 1 326 ? 0.416 -0.408 -25.396 1.00 95.19 326 ILE A O 1
ATOM 2416 N N . ALA A 1 327 ? 2.554 -0.145 -24.771 1.00 93.25 327 ALA A N 1
ATOM 2417 C CA . ALA A 1 327 ? 2.302 -0.392 -23.356 1.00 93.25 327 ALA A CA 1
ATOM 2418 C C . ALA A 1 327 ? 1.299 0.622 -22.789 1.00 93.25 327 ALA A C 1
ATOM 2420 O O . ALA A 1 327 ? 0.361 0.235 -22.095 1.00 93.25 327 ALA A O 1
ATOM 2421 N N . MET A 1 328 ? 1.436 1.908 -23.123 1.00 92.75 328 MET A N 1
ATOM 2422 C CA . MET A 1 328 ? 0.486 2.954 -22.737 1.00 92.75 328 MET A CA 1
ATOM 2423 C C . MET A 1 328 ? -0.929 2.649 -23.237 1.00 92.75 328 MET A C 1
ATOM 2425 O O . MET A 1 328 ? -1.887 2.796 -22.473 1.00 92.75 328 MET A O 1
ATOM 2429 N N . LEU A 1 329 ? -1.068 2.208 -24.491 1.00 92.69 329 LEU A N 1
ATOM 2430 C CA . LEU A 1 329 ? -2.355 1.798 -25.051 1.00 92.69 329 LEU A CA 1
ATOM 2431 C C . LEU A 1 329 ? -2.926 0.592 -24.297 1.00 92.69 329 LEU A C 1
ATOM 2433 O O . LEU A 1 329 ? -4.087 0.619 -23.893 1.00 92.69 329 LEU A O 1
ATOM 2437 N N . ALA A 1 330 ? -2.103 -0.421 -24.026 1.00 92.00 330 ALA A N 1
ATOM 2438 C CA . ALA A 1 330 ? -2.499 -1.606 -23.274 1.00 92.00 330 ALA A CA 1
ATOM 2439 C C . ALA A 1 330 ? -2.949 -1.259 -21.845 1.00 92.00 330 ALA A C 1
ATOM 2441 O O . ALA A 1 330 ? -3.997 -1.725 -21.406 1.00 92.00 330 ALA A O 1
ATOM 2442 N N . TYR A 1 331 ? -2.224 -0.386 -21.138 1.00 89.44 331 TYR A N 1
ATOM 2443 C CA . TYR A 1 331 ? -2.608 0.108 -19.810 1.00 89.44 331 TYR A CA 1
ATOM 2444 C C . TYR A 1 331 ? -3.900 0.933 -19.821 1.00 89.44 331 TYR A C 1
ATOM 2446 O O . TYR A 1 331 ? -4.570 1.011 -18.791 1.00 89.44 331 TYR A O 1
ATOM 2454 N N . ARG A 1 332 ? -4.252 1.557 -20.952 1.00 87.38 332 ARG A N 1
ATOM 2455 C CA . ARG A 1 332 ? -5.478 2.352 -21.107 1.00 87.38 332 ARG A CA 1
ATOM 2456 C C . ARG A 1 332 ? -6.681 1.507 -21.530 1.00 87.38 332 ARG A C 1
ATOM 2458 O O . ARG A 1 332 ? -7.784 1.786 -21.072 1.00 87.38 332 ARG A O 1
ATOM 2465 N N . MET A 1 333 ? -6.484 0.515 -22.397 1.00 86.94 333 MET A N 1
ATOM 2466 C CA . MET A 1 333 ? -7.567 -0.274 -22.997 1.00 86.94 333 MET A CA 1
ATOM 2467 C C . MET A 1 333 ? -7.835 -1.592 -22.264 1.00 86.94 333 MET A C 1
ATOM 2469 O O . MET A 1 333 ? -8.991 -1.967 -22.092 1.00 86.94 333 MET A O 1
ATOM 2473 N N . ILE A 1 334 ? -6.793 -2.294 -21.811 1.00 85.00 334 ILE A N 1
ATOM 2474 C CA . ILE A 1 334 ? -6.911 -3.621 -21.197 1.00 85.00 334 ILE A CA 1
ATOM 2475 C C . ILE A 1 334 ? -6.848 -3.466 -19.676 1.00 85.00 334 ILE A C 1
ATOM 2477 O O . ILE A 1 334 ? -5.766 -3.413 -19.092 1.00 85.00 334 ILE A O 1
ATOM 2481 N N . TYR A 1 335 ? -8.023 -3.379 -19.045 1.00 78.06 335 TYR A N 1
ATOM 2482 C CA . TYR A 1 335 ? -8.194 -3.124 -17.608 1.00 78.06 335 TYR A CA 1
ATOM 2483 C C . TYR A 1 335 ? -7.447 -1.862 -17.137 1.00 78.06 335 TYR A C 1
ATOM 2485 O O . TYR A 1 335 ? -6.320 -1.955 -16.637 1.00 78.06 335 TYR A O 1
ATOM 2493 N N . PRO A 1 336 ? -8.061 -0.667 -17.275 1.00 76.94 336 PRO A N 1
ATOM 2494 C CA . PRO A 1 336 ? -7.415 0.581 -16.890 1.00 76.94 336 PRO A CA 1
ATOM 2495 C C . PRO A 1 336 ? -7.012 0.542 -15.413 1.00 76.94 336 PRO A C 1
ATOM 2497 O O . PRO A 1 336 ? -7.862 0.490 -14.521 1.00 76.94 336 PRO A O 1
ATOM 2500 N N . ALA A 1 337 ? -5.698 0.563 -15.171 1.00 68.69 337 ALA A N 1
ATOM 2501 C CA . ALA A 1 337 ? -5.081 0.477 -13.848 1.00 68.69 337 ALA A CA 1
ATOM 2502 C C . ALA A 1 337 ? -5.125 1.836 -13.130 1.00 68.69 337 ALA A C 1
ATOM 2504 O O . ALA A 1 337 ? -4.096 2.399 -12.770 1.00 68.69 337 ALA A O 1
ATOM 2505 N N . GLY A 1 338 ? -6.326 2.398 -12.990 1.00 74.12 338 GLY A N 1
ATOM 2506 C CA . GLY A 1 338 ? -6.540 3.660 -12.291 1.00 74.12 338 GLY A CA 1
ATOM 2507 C C . GLY A 1 338 ? -6.531 3.470 -10.777 1.00 74.12 338 GLY A C 1
ATOM 2508 O O . GLY A 1 338 ? -7.191 2.566 -10.255 1.00 74.12 338 GLY A O 1
ATOM 2509 N N . LEU A 1 339 ? -5.842 4.362 -10.063 1.00 77.44 339 LEU A N 1
ATOM 2510 C CA . LEU A 1 339 ? -5.809 4.381 -8.600 1.00 77.44 339 LEU A CA 1
ATOM 2511 C C . LEU A 1 339 ? -7.221 4.465 -7.991 1.00 77.44 339 LEU A C 1
ATOM 2513 O O . LEU A 1 339 ? -7.503 3.772 -7.018 1.00 77.44 339 LEU A O 1
ATOM 2517 N N . GLN A 1 340 ? -8.148 5.205 -8.614 1.00 79.69 340 GLN A N 1
ATOM 2518 C CA . GLN A 1 340 ? -9.540 5.302 -8.150 1.00 79.69 340 GLN A CA 1
ATOM 2519 C C . GLN A 1 340 ? -10.264 3.952 -8.193 1.00 79.69 340 GLN A C 1
ATOM 2521 O O . GLN A 1 340 ? -10.980 3.600 -7.259 1.00 79.69 340 GLN A O 1
ATOM 2526 N N . ARG A 1 341 ? -10.047 3.164 -9.253 1.00 81.50 341 ARG A N 1
ATOM 2527 C CA . ARG A 1 341 ? -10.632 1.825 -9.368 1.00 81.50 341 ARG A CA 1
ATOM 2528 C C . ARG A 1 341 ? -10.052 0.892 -8.311 1.00 81.50 341 ARG A C 1
ATOM 2530 O O . ARG A 1 341 ? -10.799 0.134 -7.710 1.00 81.50 341 ARG A O 1
ATOM 2537 N N . ARG A 1 342 ? -8.744 0.975 -8.042 1.00 83.94 342 ARG A N 1
ATOM 2538 C CA . ARG A 1 342 ? -8.102 0.186 -6.978 1.00 83.94 342 ARG A CA 1
ATOM 2539 C C . ARG A 1 342 ? -8.655 0.542 -5.590 1.00 83.94 342 ARG A C 1
ATOM 2541 O O . ARG A 1 342 ? -8.922 -0.369 -4.816 1.00 83.94 342 ARG A O 1
ATOM 2548 N N . ILE A 1 343 ? -8.886 1.828 -5.307 1.00 85.31 343 ILE A N 1
ATOM 2549 C CA . ILE A 1 343 ? -9.543 2.302 -4.072 1.00 85.31 343 ILE A CA 1
ATOM 2550 C C . ILE A 1 343 ? -10.958 1.716 -3.955 1.00 85.31 343 ILE A C 1
ATOM 2552 O O . ILE A 1 343 ? -11.271 1.085 -2.950 1.00 85.31 343 ILE A O 1
ATOM 2556 N N . ALA A 1 344 ? -11.790 1.849 -4.994 1.00 86.12 344 ALA A N 1
ATOM 2557 C CA . ALA A 1 344 ? -13.163 1.330 -4.992 1.00 86.12 344 ALA A CA 1
ATOM 2558 C C . ALA A 1 344 ? -13.217 -0.201 -4.829 1.00 86.12 344 ALA A C 1
ATOM 2560 O O . ALA A 1 344 ? -14.021 -0.728 -4.057 1.00 86.12 344 ALA A O 1
ATOM 2561 N N . THR A 1 345 ? -12.320 -0.920 -5.508 1.00 87.19 345 THR A N 1
ATOM 2562 C CA . THR A 1 345 ? -12.162 -2.370 -5.362 1.00 87.19 345 THR A CA 1
ATOM 2563 C C . THR A 1 345 ? -11.767 -2.743 -3.932 1.00 87.19 345 THR A C 1
ATOM 2565 O O . THR A 1 345 ? -12.339 -3.676 -3.374 1.00 87.19 345 THR A O 1
ATOM 2568 N N . LEU A 1 346 ? -10.831 -2.016 -3.311 1.00 89.31 346 LEU A N 1
ATOM 2569 C CA . LEU A 1 346 ? -10.399 -2.285 -1.938 1.00 89.31 346 LEU A CA 1
ATOM 2570 C C . LEU A 1 346 ? -11.518 -2.012 -0.921 1.00 89.31 346 LEU A C 1
ATOM 2572 O O . LEU A 1 346 ? -11.753 -2.856 -0.059 1.00 89.31 346 LEU A O 1
ATOM 2576 N N . ILE A 1 347 ? -12.260 -0.908 -1.065 1.00 89.50 347 ILE A N 1
ATOM 2577 C CA . ILE A 1 347 ? -13.458 -0.619 -0.253 1.00 89.50 347 ILE A CA 1
ATOM 2578 C C . ILE A 1 347 ? -14.462 -1.768 -0.375 1.00 89.50 347 ILE A C 1
ATOM 2580 O O . ILE A 1 347 ? -14.910 -2.315 0.632 1.00 89.50 347 ILE A O 1
ATOM 2584 N N . SER A 1 348 ? -14.744 -2.202 -1.606 1.00 89.94 348 SER A N 1
ATOM 2585 C CA . SER A 1 348 ? -15.647 -3.325 -1.868 1.00 89.94 348 SER A CA 1
ATOM 2586 C C . SER A 1 348 ? -15.164 -4.607 -1.188 1.00 89.94 348 SER A C 1
ATOM 2588 O O . SER A 1 348 ? -15.954 -5.315 -0.572 1.00 89.94 348 SER A O 1
ATOM 2590 N N . MET A 1 349 ? -13.866 -4.913 -1.249 1.00 89.94 349 MET A N 1
ATOM 2591 C CA . MET A 1 349 ? -13.288 -6.085 -0.587 1.00 89.94 349 MET A CA 1
ATOM 2592 C C . MET A 1 349 ? -13.402 -6.024 0.939 1.00 89.94 349 MET A C 1
ATOM 2594 O O . MET A 1 349 ? -13.666 -7.049 1.563 1.00 89.94 349 MET A O 1
ATOM 2598 N N . MET A 1 350 ? -13.200 -4.856 1.552 1.00 91.56 350 MET A N 1
ATOM 2599 C CA . MET A 1 350 ? -13.348 -4.717 3.001 1.00 91.56 350 MET A CA 1
ATOM 2600 C C . MET A 1 350 ? -14.827 -4.772 3.427 1.00 91.56 350 MET A C 1
ATOM 2602 O O . MET A 1 350 ? -15.136 -5.303 4.490 1.00 91.56 350 MET A O 1
ATOM 2606 N N . LEU A 1 351 ? -15.758 -4.291 2.594 1.00 91.69 351 LEU A N 1
ATOM 2607 C CA . LEU A 1 351 ? -17.198 -4.455 2.825 1.00 91.69 351 LEU A CA 1
ATOM 2608 C C . LEU A 1 351 ? -17.616 -5.927 2.808 1.00 91.69 351 LEU A C 1
ATOM 2610 O O . LEU A 1 351 ? -18.347 -6.360 3.698 1.00 91.69 351 LEU A O 1
ATOM 2614 N N . HIS A 1 352 ? -17.111 -6.704 1.848 1.00 91.69 352 HIS A N 1
ATOM 2615 C CA . HIS A 1 352 ? -17.315 -8.154 1.826 1.00 91.69 352 HIS A CA 1
ATOM 2616 C C . HIS A 1 352 ? -16.660 -8.839 3.033 1.00 91.69 352 HIS A C 1
ATOM 2618 O O . HIS A 1 352 ? -17.287 -9.708 3.622 1.00 91.69 352 HIS A O 1
ATOM 2624 N N . ASP A 1 353 ? -15.471 -8.408 3.483 1.00 92.12 353 ASP A N 1
ATOM 2625 C CA . ASP A 1 353 ? -14.863 -8.951 4.710 1.00 92.12 353 ASP A CA 1
ATOM 2626 C C . ASP A 1 353 ? -15.788 -8.778 5.930 1.00 92.12 353 ASP A C 1
ATOM 2628 O O . ASP A 1 353 ? -15.908 -9.695 6.737 1.00 92.12 353 ASP A O 1
ATOM 2632 N N . VAL A 1 354 ? -16.451 -7.624 6.082 1.00 93.38 354 VAL A N 1
ATOM 2633 C CA . VAL A 1 354 ? -17.399 -7.392 7.190 1.00 93.38 354 VAL A CA 1
ATOM 2634 C C . VAL A 1 354 ? -18.657 -8.259 7.043 1.00 93.38 354 VAL A C 1
ATOM 2636 O O . VAL A 1 354 ? -19.157 -8.780 8.041 1.00 93.38 354 VAL A O 1
ATOM 2639 N N . GLN A 1 355 ? -19.156 -8.452 5.819 1.00 94.25 355 GLN A N 1
ATOM 2640 C CA . GLN A 1 355 ? -20.294 -9.340 5.541 1.00 94.25 355 GLN A CA 1
ATOM 2641 C C . GLN A 1 355 ? -19.963 -10.804 5.852 1.00 94.25 355 GLN A C 1
ATOM 2643 O O . GLN A 1 355 ? -20.731 -11.472 6.546 1.00 94.25 355 GLN A O 1
ATOM 2648 N N . ASP A 1 356 ? -18.802 -11.273 5.397 1.00 93.38 356 ASP A N 1
ATOM 2649 C CA . ASP A 1 356 ? -18.285 -12.615 5.656 1.00 93.38 356 ASP A CA 1
ATOM 2650 C C . ASP A 1 356 ? -18.049 -12.823 7.153 1.00 93.38 356 ASP A C 1
ATOM 2652 O O . ASP A 1 356 ? -18.436 -13.851 7.707 1.00 93.38 356 ASP A O 1
ATOM 2656 N N . LEU A 1 357 ? -17.489 -11.823 7.840 1.00 94.06 357 LEU A N 1
ATOM 2657 C CA . LEU A 1 357 ? -17.311 -11.853 9.287 1.00 94.06 357 LEU A CA 1
ATOM 2658 C C . LEU A 1 357 ? -18.655 -11.952 10.028 1.00 94.06 357 LEU A C 1
ATOM 2660 O O . LEU A 1 357 ? -18.759 -12.667 11.025 1.00 94.06 357 LEU A O 1
ATOM 2664 N N . ALA A 1 358 ? -19.698 -11.275 9.544 1.00 93.94 358 ALA A N 1
ATOM 2665 C CA . ALA A 1 358 ? -21.042 -11.361 10.115 1.00 93.94 358 ALA A CA 1
ATOM 2666 C C . ALA A 1 358 ? -21.729 -12.714 9.845 1.00 93.94 358 ALA A C 1
ATOM 2668 O O . ALA A 1 358 ? -22.638 -13.098 10.585 1.00 93.94 358 ALA A O 1
ATOM 2669 N N . ALA A 1 359 ? -21.315 -13.440 8.803 1.00 93.31 359 ALA A N 1
ATOM 2670 C CA . ALA A 1 359 ? -21.805 -14.780 8.472 1.00 93.31 359 ALA A CA 1
ATOM 2671 C C . ALA A 1 359 ? -20.999 -15.917 9.129 1.00 93.31 359 ALA A C 1
ATOM 2673 O O . ALA A 1 359 ? -21.508 -17.029 9.274 1.00 93.31 359 ALA A O 1
ATOM 2674 N N . ASP A 1 360 ? -19.751 -15.661 9.521 1.00 93.00 360 ASP A N 1
ATOM 2675 C CA . ASP A 1 360 ? -18.818 -16.674 10.009 1.00 93.00 360 ASP A CA 1
ATOM 2676 C C . ASP A 1 360 ? -19.153 -17.154 11.432 1.00 93.00 360 ASP A C 1
ATOM 2678 O O . ASP A 1 360 ? -18.858 -16.486 12.422 1.00 93.00 360 ASP A O 1
ATOM 2682 N N . ALA A 1 361 ? -19.700 -18.366 11.555 1.00 86.62 361 ALA A N 1
ATOM 2683 C CA . ALA A 1 361 ? -19.957 -19.000 12.852 1.00 86.62 361 ALA A CA 1
ATOM 2684 C C . ALA A 1 361 ? -18.670 -19.306 13.652 1.00 86.62 361 ALA A C 1
ATOM 2686 O O . ALA A 1 361 ? -18.721 -19.454 14.871 1.00 86.62 361 ALA A O 1
ATOM 2687 N N . GLY A 1 362 ? -17.514 -19.389 12.983 1.00 89.50 362 GLY A N 1
ATOM 2688 C CA . GLY A 1 362 ? -16.190 -19.583 13.583 1.00 89.50 362 GLY A CA 1
ATOM 2689 C C . GLY A 1 362 ? -15.403 -18.282 13.781 1.00 89.50 362 GLY A C 1
ATOM 2690 O O . GLY A 1 362 ? -14.185 -18.336 13.991 1.00 89.50 362 GLY A O 1
ATOM 2691 N N . ALA A 1 363 ? -16.062 -17.119 13.707 1.00 90.00 363 ALA A N 1
ATOM 2692 C CA . ALA A 1 363 ? -15.426 -15.802 13.765 1.00 90.00 363 ALA A CA 1
ATOM 2693 C C . ALA A 1 363 ? -14.506 -15.621 14.984 1.00 90.00 363 ALA A C 1
ATOM 2695 O O . ALA A 1 363 ? -13.393 -15.110 14.843 1.00 90.00 363 ALA A O 1
ATOM 2696 N N . LEU A 1 364 ? -14.928 -16.094 16.164 1.00 89.12 364 LEU A N 1
ATOM 2697 C CA . LEU A 1 364 ? -14.169 -15.957 17.414 1.00 89.12 364 LEU A CA 1
ATOM 2698 C C . LEU A 1 364 ? -12.828 -16.700 17.375 1.00 89.12 364 LEU A C 1
ATOM 2700 O O . LEU A 1 364 ? -11.802 -16.137 17.755 1.00 89.12 364 LEU A O 1
ATOM 2704 N N . GLY A 1 365 ? -12.804 -17.923 16.835 1.00 87.31 365 GLY A N 1
ATOM 2705 C CA . GLY A 1 365 ? -11.570 -18.704 16.684 1.00 87.31 365 GLY A CA 1
ATOM 2706 C C . GLY A 1 365 ? -10.576 -18.060 15.712 1.00 87.31 365 GLY A C 1
ATOM 2707 O O . GLY A 1 365 ? -9.365 -18.215 15.852 1.00 87.31 365 GLY A O 1
ATOM 2708 N N . ARG A 1 366 ? -11.075 -17.269 14.753 1.00 86.75 366 ARG A N 1
ATOM 2709 C CA . ARG A 1 366 ? -10.272 -16.539 13.756 1.00 86.75 366 ARG A CA 1
ATOM 2710 C C . ARG A 1 366 ? -10.176 -15.040 14.036 1.00 86.75 366 ARG A C 1
ATOM 2712 O O . ARG A 1 366 ? -9.753 -14.278 13.165 1.00 86.75 366 ARG A O 1
ATOM 2719 N N . ARG A 1 367 ? -10.504 -14.596 15.253 1.00 86.44 367 ARG A N 1
ATOM 2720 C CA . ARG A 1 367 ? -10.592 -13.172 15.611 1.00 86.44 367 ARG A CA 1
ATOM 2721 C C . ARG A 1 367 ? -9.296 -12.401 15.327 1.00 86.44 367 ARG A C 1
ATOM 2723 O O . ARG A 1 367 ? -9.361 -11.264 14.864 1.00 86.44 367 ARG A O 1
ATOM 2730 N N . ARG A 1 368 ? -8.123 -13.004 15.569 1.00 82.69 368 ARG A N 1
ATOM 2731 C CA . ARG A 1 368 ? -6.815 -12.380 15.267 1.00 82.69 368 ARG A CA 1
ATOM 2732 C C . ARG A 1 368 ? -6.609 -12.169 13.762 1.00 82.69 368 ARG A C 1
ATOM 2734 O O . ARG A 1 368 ? -6.184 -11.095 13.354 1.00 82.69 368 ARG A O 1
ATOM 2741 N N . LEU A 1 369 ? -6.968 -13.161 12.942 1.00 84.75 369 LEU A N 1
ATOM 2742 C CA . LEU A 1 369 ? -6.841 -13.105 11.480 1.00 84.75 369 LEU A CA 1
ATOM 2743 C C . LEU A 1 369 ? -7.751 -12.037 10.866 1.00 84.75 369 LEU A C 1
ATOM 2745 O O . LEU A 1 369 ? -7.304 -11.274 10.009 1.00 84.75 369 LEU A O 1
ATOM 2749 N N . TRP A 1 370 ? -9.010 -11.975 11.309 1.00 87.12 370 TRP A N 1
ATOM 2750 C CA . TRP A 1 370 ? -9.974 -10.972 10.851 1.00 87.12 370 TRP A CA 1
ATOM 2751 C C . TRP A 1 370 ? -9.520 -9.553 11.194 1.00 87.12 370 TRP A C 1
ATOM 2753 O O . TRP A 1 370 ? -9.489 -8.696 10.310 1.00 87.12 370 TRP A O 1
ATOM 2763 N N . ARG A 1 371 ? -9.080 -9.327 12.441 1.00 85.88 371 ARG A N 1
ATOM 2764 C CA . ARG A 1 371 ? -8.526 -8.035 12.875 1.00 85.88 371 ARG A CA 1
ATOM 2765 C C . ARG A 1 371 ? -7.303 -7.639 12.051 1.00 85.88 371 ARG A C 1
ATOM 2767 O O . ARG A 1 371 ? -7.311 -6.572 11.449 1.00 85.88 371 ARG A O 1
ATOM 2774 N N . ALA A 1 372 ? -6.307 -8.520 11.942 1.00 83.69 372 ALA A N 1
ATOM 2775 C CA . ALA A 1 372 ? -5.092 -8.246 11.173 1.00 83.69 372 ALA A CA 1
ATOM 2776 C C . ALA A 1 372 ? -5.396 -7.889 9.707 1.00 83.69 372 ALA A C 1
ATOM 2778 O O . ALA A 1 372 ? -4.833 -6.934 9.174 1.00 83.69 372 ALA A O 1
ATOM 2779 N N . ARG A 1 373 ? -6.323 -8.615 9.065 1.00 86.94 373 ARG A N 1
ATOM 2780 C CA . ARG A 1 373 ? -6.733 -8.352 7.679 1.00 86.94 373 ARG A CA 1
ATOM 2781 C C . ARG A 1 373 ? -7.406 -6.987 7.528 1.00 86.94 373 ARG A C 1
ATOM 2783 O O . ARG A 1 373 ? -7.040 -6.244 6.618 1.00 86.94 373 ARG A O 1
ATOM 2790 N N . LEU A 1 374 ? -8.385 -6.679 8.380 1.00 87.81 374 LEU A N 1
ATOM 2791 C CA . LEU A 1 374 ? -9.159 -5.438 8.294 1.00 87.81 374 LEU A CA 1
ATOM 2792 C C . LEU A 1 374 ? -8.259 -4.219 8.531 1.00 87.81 374 LEU A C 1
ATOM 2794 O O . LEU A 1 374 ? -8.291 -3.268 7.754 1.00 87.81 374 LEU A O 1
ATOM 2798 N N . TYR A 1 375 ? -7.391 -4.301 9.539 1.00 88.38 375 TYR A N 1
ATOM 2799 C CA . TYR A 1 375 ? -6.422 -3.264 9.894 1.00 88.38 375 TYR A CA 1
ATOM 2800 C C . TYR A 1 375 ? -5.420 -3.004 8.769 1.00 88.38 375 TYR A C 1
ATOM 2802 O O . TYR A 1 375 ? -5.218 -1.864 8.358 1.00 88.38 375 TYR A O 1
ATOM 2810 N N . HIS A 1 376 ? -4.838 -4.060 8.202 1.00 87.94 376 HIS A N 1
ATOM 2811 C CA . HIS A 1 376 ? -3.870 -3.908 7.121 1.00 87.94 376 HIS A CA 1
ATOM 2812 C C . HIS A 1 376 ? -4.510 -3.347 5.836 1.00 87.94 376 HIS A C 1
ATOM 2814 O O . HIS A 1 376 ? -3.940 -2.464 5.194 1.00 87.94 376 HIS A O 1
ATOM 2820 N N . ARG A 1 377 ? -5.721 -3.796 5.466 1.00 89.25 377 ARG A N 1
ATOM 2821 C CA . ARG A 1 377 ? -6.451 -3.229 4.313 1.00 89.25 377 ARG A CA 1
ATOM 2822 C C . ARG A 1 377 ? -6.821 -1.762 4.533 1.00 89.25 377 ARG A C 1
ATOM 2824 O O . ARG A 1 377 ? -6.735 -0.983 3.589 1.00 89.25 377 ARG A O 1
ATOM 2831 N N . MET A 1 378 ? -7.169 -1.386 5.762 1.00 89.69 378 MET A N 1
ATOM 2832 C CA . MET A 1 378 ? -7.466 -0.004 6.129 1.00 89.69 378 MET A CA 1
ATOM 2833 C C . MET A 1 378 ? -6.247 0.903 5.939 1.00 89.69 378 MET A C 1
ATOM 2835 O O . MET A 1 378 ? -6.349 1.886 5.211 1.00 89.69 378 MET A O 1
ATOM 2839 N N . LEU A 1 379 ? -5.090 0.558 6.517 1.00 89.50 379 LEU A N 1
ATOM 2840 C CA . LEU A 1 379 ? -3.859 1.349 6.362 1.00 89.50 379 LEU A CA 1
ATOM 2841 C C . LEU A 1 379 ? -3.491 1.529 4.882 1.00 89.50 379 LEU A C 1
ATOM 2843 O O . LEU A 1 379 ? -3.174 2.631 4.435 1.00 89.50 379 LEU A O 1
ATOM 2847 N N . ARG A 1 380 ? -3.626 0.464 4.084 1.00 88.50 380 ARG A N 1
ATOM 2848 C CA . ARG A 1 380 ? -3.395 0.528 2.637 1.00 88.50 380 ARG A CA 1
ATOM 2849 C C . ARG A 1 380 ? -4.386 1.449 1.918 1.00 88.50 380 ARG A C 1
ATOM 2851 O O . ARG A 1 380 ? -3.983 2.184 1.018 1.00 88.50 380 ARG A O 1
ATOM 2858 N N . LEU A 1 381 ? -5.661 1.429 2.303 1.00 89.06 381 LEU A N 1
ATOM 2859 C CA . LEU A 1 381 ? -6.696 2.280 1.718 1.00 89.06 381 LEU A CA 1
ATOM 2860 C C . LEU A 1 381 ? -6.450 3.765 2.013 1.00 89.06 381 LEU A C 1
ATOM 2862 O O . LEU A 1 381 ? -6.510 4.572 1.086 1.00 89.06 381 LEU A O 1
ATOM 2866 N N . VAL A 1 382 ? -6.104 4.108 3.259 1.00 88.69 382 VAL A N 1
ATOM 2867 C CA . VAL A 1 382 ? -5.728 5.476 3.666 1.00 88.69 382 VAL A CA 1
ATOM 2868 C C . VAL A 1 382 ? -4.573 5.979 2.808 1.00 88.69 382 VAL A C 1
ATOM 2870 O O . VAL A 1 382 ? -4.670 7.030 2.174 1.00 88.69 382 VAL A O 1
ATOM 2873 N N . ARG A 1 383 ? -3.524 5.163 2.670 1.00 87.62 383 ARG A N 1
ATOM 2874 C CA . ARG A 1 383 ? -2.355 5.538 1.880 1.00 87.62 383 ARG A CA 1
ATOM 2875 C C . ARG A 1 383 ? -2.658 5.735 0.394 1.00 87.62 383 ARG A C 1
ATOM 2877 O O . ARG A 1 383 ? -2.135 6.646 -0.250 1.00 87.62 383 ARG A O 1
ATOM 2884 N N . MET A 1 384 ? -3.502 4.876 -0.173 1.00 85.44 384 MET A N 1
ATOM 2885 C CA . MET A 1 384 ? -3.940 5.004 -1.563 1.00 85.44 384 MET A CA 1
ATOM 2886 C C . MET A 1 384 ? -4.803 6.255 -1.775 1.00 85.44 384 MET A C 1
ATOM 2888 O O . MET A 1 384 ? -4.663 6.912 -2.809 1.00 85.44 384 MET A O 1
ATOM 2892 N N . ALA A 1 385 ? -5.658 6.604 -0.809 1.00 84.06 385 ALA A N 1
ATOM 2893 C CA . ALA A 1 385 ? -6.478 7.812 -0.854 1.00 84.06 385 ALA A CA 1
ATOM 2894 C C . ALA A 1 385 ? -5.608 9.081 -0.867 1.00 84.06 385 ALA A C 1
ATOM 2896 O O . ALA A 1 385 ? -5.753 9.891 -1.786 1.00 84.06 385 ALA A O 1
ATOM 2897 N N . GLU A 1 386 ? -4.623 9.188 0.031 1.00 84.69 386 GLU A N 1
ATOM 2898 C CA . GLU A 1 386 ? -3.650 10.297 0.066 1.00 84.69 386 GLU A CA 1
ATOM 2899 C C . GLU A 1 386 ? -2.924 10.479 -1.274 1.00 84.69 386 GLU A C 1
ATOM 2901 O O . GLU A 1 386 ? -2.877 11.575 -1.836 1.00 84.69 386 GLU A O 1
ATOM 2906 N N . ARG A 1 387 ? -2.403 9.382 -1.841 1.00 80.81 387 ARG A N 1
ATOM 2907 C CA . ARG A 1 387 ? -1.696 9.390 -3.136 1.00 80.81 387 ARG A CA 1
ATOM 2908 C C . ARG A 1 387 ? -2.579 9.826 -4.301 1.00 80.81 387 ARG A C 1
ATOM 2910 O O . ARG A 1 387 ? -2.070 10.337 -5.296 1.00 80.81 387 ARG A O 1
ATOM 2917 N N . SER A 1 388 ? -3.892 9.623 -4.203 1.00 75.00 388 SER A N 1
ATOM 2918 C CA . SER A 1 388 ? -4.837 10.019 -5.251 1.00 75.00 388 SER A CA 1
ATOM 2919 C C . SER A 1 388 ? -5.149 11.518 -5.265 1.00 75.00 388 SER A C 1
ATOM 2921 O O . SER A 1 388 ? -5.904 11.963 -6.128 1.00 75.00 388 SER A O 1
ATOM 2923 N N . GLY A 1 389 ? -4.595 12.293 -4.323 1.00 66.94 389 GLY A N 1
ATOM 2924 C CA . GLY A 1 389 ? -4.959 13.695 -4.106 1.00 66.94 389 GLY A CA 1
ATOM 2925 C C . GLY A 1 389 ? -6.336 13.860 -3.458 1.00 66.94 389 GLY A C 1
ATOM 2926 O O . GLY A 1 389 ? -6.757 14.982 -3.197 1.00 66.94 389 GLY A O 1
ATOM 2927 N N . ARG A 1 390 ? -7.022 12.745 -3.170 1.00 59.25 390 ARG A N 1
ATOM 2928 C CA . ARG A 1 390 ? -8.228 12.682 -2.350 1.00 59.25 390 ARG A CA 1
ATOM 2929 C C . ARG A 1 390 ? -7.823 12.492 -0.899 1.00 59.25 390 ARG A C 1
ATOM 2931 O O . ARG A 1 390 ? -8.153 11.477 -0.287 1.00 59.25 390 ARG A O 1
ATOM 2938 N N . SER A 1 391 ? -7.184 13.503 -0.324 1.00 55.84 391 SER A N 1
ATOM 2939 C CA . SER A 1 391 ? -7.185 13.688 1.134 1.00 55.84 391 SER A CA 1
ATOM 2940 C C . SER A 1 391 ? -8.602 14.062 1.620 1.00 55.84 391 SER A C 1
ATOM 2942 O O . SER A 1 391 ? -8.787 14.974 2.417 1.00 55.84 391 SER A O 1
ATOM 2944 N N . ASP A 1 392 ? -9.616 13.392 1.064 1.00 60.44 392 ASP A N 1
ATOM 2945 C CA . ASP A 1 392 ? -11.032 13.577 1.302 1.00 60.44 392 ASP A CA 1
ATOM 2946 C C . ASP A 1 392 ? -11.320 12.918 2.653 1.00 60.44 392 ASP A C 1
ATOM 2948 O O . ASP A 1 392 ? -11.383 11.688 2.748 1.00 60.44 392 ASP A O 1
ATOM 2952 N N . LEU A 1 393 ? -11.542 13.743 3.681 1.00 63.03 393 LEU A N 1
ATOM 2953 C CA . LEU A 1 393 ? -12.108 13.333 4.974 1.00 63.03 393 LEU A CA 1
ATOM 2954 C C . LEU A 1 393 ? -13.241 12.284 4.828 1.00 63.03 393 LEU A C 1
ATOM 2956 O O . LEU A 1 393 ? -13.199 11.292 5.554 1.00 63.03 393 LEU A O 1
ATOM 2960 N N . PRO A 1 394 ? -14.152 12.367 3.825 1.00 75.62 394 PRO A N 1
ATOM 2961 C CA . PRO A 1 394 ? -15.170 11.337 3.595 1.00 75.62 394 PRO A CA 1
ATOM 2962 C C . PRO A 1 394 ? -14.661 9.898 3.401 1.00 75.62 394 PRO A C 1
ATOM 2964 O O . PRO A 1 394 ? -15.304 8.956 3.860 1.00 75.62 394 PRO A O 1
ATOM 2967 N N . VAL A 1 395 ? -13.526 9.683 2.719 1.00 77.62 395 VAL A N 1
ATOM 2968 C CA . VAL A 1 395 ? -12.990 8.319 2.520 1.00 77.62 395 VAL A CA 1
ATOM 2969 C C . VAL A 1 395 ? -12.450 7.780 3.837 1.00 77.62 395 VAL A C 1
ATOM 2971 O O . VAL A 1 395 ? -12.656 6.613 4.162 1.00 77.62 395 VAL A O 1
ATOM 2974 N N . LEU A 1 396 ? -11.782 8.638 4.604 1.00 79.75 396 LEU A N 1
ATOM 2975 C CA . LEU A 1 396 ? -11.200 8.292 5.892 1.00 79.75 396 LEU A CA 1
ATOM 2976 C C . LEU A 1 396 ? -12.282 7.975 6.930 1.00 79.75 396 LEU A C 1
ATOM 2978 O O . LEU A 1 396 ? -12.187 6.973 7.640 1.00 79.75 396 LEU A O 1
ATOM 2982 N N . ASP A 1 397 ? -13.354 8.761 6.936 1.00 82.94 397 ASP A N 1
ATOM 2983 C CA . ASP A 1 397 ? -14.549 8.506 7.734 1.00 82.94 397 ASP A CA 1
ATOM 2984 C C . ASP A 1 397 ? -15.226 7.195 7.351 1.00 82.94 397 ASP A C 1
ATOM 2986 O O . ASP A 1 397 ? -15.606 6.422 8.228 1.00 82.94 397 ASP A O 1
ATOM 2990 N N . GLY A 1 398 ? -15.338 6.905 6.052 1.00 87.00 398 GLY A N 1
ATOM 2991 C CA . GLY A 1 398 ? -15.855 5.631 5.560 1.00 87.00 398 GLY A CA 1
ATOM 2992 C C . GLY A 1 398 ? -15.011 4.433 6.008 1.00 87.00 398 GLY A C 1
ATOM 2993 O O . GLY A 1 398 ? -15.553 3.432 6.482 1.00 87.00 398 GLY A O 1
ATOM 2994 N N . CYS A 1 399 ? -13.679 4.543 5.935 1.00 85.88 399 CYS A N 1
ATOM 2995 C CA . CYS A 1 399 ? -12.748 3.525 6.436 1.00 85.88 399 CYS A CA 1
ATOM 2996 C C . CYS A 1 399 ? -12.959 3.240 7.924 1.00 85.88 399 CYS A C 1
ATOM 2998 O O . CYS A 1 399 ? -12.996 2.082 8.344 1.00 85.88 399 CYS A O 1
ATOM 3000 N N . LEU A 1 400 ? -13.085 4.298 8.721 1.00 85.06 400 LEU A N 1
ATOM 3001 C CA . LEU A 1 400 ? -13.288 4.192 10.158 1.00 85.06 400 LEU A CA 1
ATOM 3002 C C . LEU A 1 400 ? -14.678 3.643 10.494 1.00 85.06 400 LEU A C 1
ATOM 3004 O O . LEU A 1 400 ? -14.787 2.759 11.337 1.00 85.06 400 LEU A O 1
ATOM 3008 N N . ALA A 1 401 ? -15.718 4.067 9.775 1.00 88.69 401 ALA A N 1
ATOM 3009 C CA . ALA A 1 401 ? -17.062 3.518 9.921 1.00 88.69 401 ALA A CA 1
ATOM 3010 C C . ALA A 1 401 ? -17.098 2.011 9.632 1.00 88.69 401 ALA A C 1
ATOM 3012 O O . ALA A 1 401 ? -17.777 1.244 10.317 1.00 88.69 401 ALA A O 1
ATOM 3013 N N . LEU A 1 402 ? -16.332 1.557 8.637 1.00 90.94 402 LEU A N 1
ATOM 3014 C CA . LEU A 1 402 ? -16.198 0.136 8.339 1.00 90.94 402 LEU A CA 1
ATOM 3015 C C . LEU A 1 402 ? -15.489 -0.629 9.463 1.00 90.94 402 LEU A C 1
ATOM 3017 O O . LEU A 1 402 ? -15.826 -1.781 9.748 1.00 90.94 402 LEU A O 1
ATOM 3021 N N . LEU A 1 403 ? -14.524 0.015 10.114 1.00 89.38 403 LEU A N 1
ATOM 3022 C CA . LEU A 1 403 ? -13.822 -0.537 11.260 1.00 89.38 403 LEU A CA 1
ATOM 3023 C C . LEU A 1 403 ? -14.736 -0.657 12.486 1.00 89.38 403 LEU A C 1
ATOM 3025 O O . LEU A 1 403 ? -14.744 -1.710 13.126 1.00 89.38 403 LEU A O 1
ATOM 3029 N N . ASP A 1 404 ? -15.550 0.366 12.755 1.00 88.56 404 ASP A N 1
ATOM 3030 C CA . ASP A 1 404 ? -16.573 0.356 13.807 1.00 88.56 404 ASP A CA 1
ATOM 3031 C C . ASP A 1 404 ? -17.592 -0.772 13.575 1.00 88.56 404 ASP A C 1
ATOM 3033 O O . ASP A 1 404 ? -17.937 -1.507 14.504 1.00 88.56 404 ASP A O 1
ATOM 3037 N N . LEU A 1 405 ? -18.009 -0.995 12.322 1.00 91.94 405 LEU A N 1
ATOM 3038 C CA . LEU A 1 405 ? -18.853 -2.139 11.959 1.00 91.94 405 LEU A CA 1
ATOM 3039 C C . LEU A 1 405 ? -18.151 -3.476 12.208 1.00 91.94 405 LEU A C 1
ATOM 3041 O O . LEU A 1 405 ? -18.745 -4.370 12.806 1.00 91.94 405 LEU A O 1
ATOM 3045 N N . GLY A 1 406 ? -16.895 -3.630 11.780 1.00 92.50 406 GLY A N 1
ATOM 3046 C CA . GLY A 1 406 ? -16.119 -4.847 12.027 1.00 92.50 406 GLY A CA 1
ATOM 3047 C C . GLY A 1 406 ? -15.961 -5.146 13.522 1.00 92.50 406 GLY A C 1
ATOM 3048 O O . GLY A 1 406 ? -16.081 -6.302 13.940 1.00 92.50 406 GLY A O 1
ATOM 3049 N N . HIS A 1 407 ? -15.761 -4.107 14.338 1.00 89.12 407 HIS A N 1
ATOM 3050 C CA . HIS A 1 407 ? -15.708 -4.219 15.793 1.00 89.12 407 HIS A CA 1
ATOM 3051 C C . HIS A 1 407 ? -17.061 -4.641 16.381 1.00 89.12 407 HIS A C 1
ATOM 3053 O O . HIS A 1 407 ? -17.112 -5.606 17.142 1.00 89.12 407 HIS A O 1
ATOM 3059 N N . ALA A 1 408 ? -18.162 -4.001 15.973 1.00 91.94 408 ALA A N 1
ATOM 3060 C CA . ALA A 1 408 ? -19.510 -4.345 16.430 1.00 91.94 408 ALA A CA 1
ATOM 3061 C C . ALA A 1 408 ? -19.932 -5.768 16.030 1.00 91.94 408 ALA A C 1
ATOM 3063 O O . ALA A 1 408 ? -20.555 -6.472 16.824 1.00 91.94 408 ALA A O 1
ATOM 3064 N N . VAL A 1 409 ? -19.558 -6.232 14.832 1.00 95.00 409 VAL A N 1
ATOM 3065 C CA . VAL A 1 409 ? -19.789 -7.621 14.402 1.00 95.00 409 VAL A CA 1
ATOM 3066 C C . VAL A 1 409 ? -19.038 -8.597 15.306 1.00 95.00 409 VAL A C 1
ATOM 3068 O O . VAL A 1 409 ? -19.626 -9.565 15.788 1.00 95.00 409 VAL A O 1
ATOM 3071 N N . MET A 1 410 ? -17.750 -8.345 15.559 1.00 93.69 410 MET A N 1
ATOM 3072 C CA . MET A 1 410 ? -16.937 -9.210 16.416 1.00 93.69 410 MET A CA 1
ATOM 3073 C C . MET A 1 410 ? -17.475 -9.254 17.845 1.00 93.69 410 MET A C 1
ATOM 3075 O O . MET A 1 410 ? -17.638 -10.331 18.412 1.00 93.69 410 MET A O 1
ATOM 3079 N N . HIS A 1 411 ? -17.807 -8.091 18.395 1.00 90.88 411 HIS A N 1
ATOM 3080 C CA . HIS A 1 411 ? -18.382 -7.976 19.724 1.00 90.88 411 HIS A CA 1
ATOM 3081 C C . HIS A 1 411 ? -19.759 -8.659 19.810 1.00 90.88 411 HIS A C 1
ATOM 3083 O O . HIS A 1 411 ? -20.057 -9.353 20.777 1.00 90.88 411 HIS A O 1
ATOM 3089 N N . GLY A 1 412 ? -20.573 -8.587 18.751 1.00 93.25 412 GLY A N 1
ATOM 3090 C CA . GLY A 1 412 ? -21.827 -9.338 18.658 1.00 93.25 412 GLY A CA 1
ATOM 3091 C C . GLY A 1 412 ? -21.638 -10.854 18.733 1.00 93.25 412 GLY A C 1
ATOM 3092 O O . GLY A 1 412 ? -22.421 -11.530 19.401 1.00 93.25 412 GLY A O 1
ATOM 3093 N N . HIS A 1 413 ? -20.589 -11.397 18.109 1.00 94.62 413 HIS A N 1
ATOM 3094 C CA . HIS A 1 413 ? -20.236 -12.816 18.253 1.00 94.62 413 HIS A CA 1
ATOM 3095 C C . HIS A 1 413 ? -19.790 -13.163 19.678 1.00 94.62 413 HIS A C 1
ATOM 3097 O O . HIS A 1 413 ? -20.179 -14.211 20.190 1.00 94.62 413 HIS A O 1
ATOM 3103 N N . GLU A 1 414 ? -19.028 -12.287 20.339 1.00 92.06 414 GLU A N 1
ATOM 3104 C CA . GLU A 1 414 ? -18.595 -12.473 21.734 1.00 92.06 414 GLU A CA 1
ATOM 3105 C C . GLU A 1 414 ? -19.790 -12.523 22.683 1.00 92.06 414 GLU A C 1
ATOM 3107 O O . GLU A 1 414 ? -19.911 -13.453 23.480 1.00 92.06 414 GLU A O 1
ATOM 3112 N N . LEU A 1 415 ? -20.722 -11.580 22.538 1.00 91.88 415 LEU A N 1
ATOM 3113 C CA . LEU A 1 415 ? -21.956 -11.548 23.316 1.00 91.88 415 LEU A CA 1
ATOM 3114 C C . LEU A 1 415 ? -22.813 -12.796 23.085 1.00 91.88 415 LEU A C 1
ATOM 3116 O O . LEU A 1 415 ? -23.329 -13.377 24.035 1.00 91.88 415 LEU A O 1
ATOM 3120 N N . LEU A 1 416 ? -22.931 -13.262 21.838 1.00 93.12 416 LEU A N 1
ATOM 3121 C CA . LEU A 1 416 ? -23.686 -14.477 21.516 1.00 93.12 416 LEU A CA 1
ATOM 3122 C C . LEU A 1 416 ? -23.076 -15.757 22.105 1.00 93.12 416 LEU A C 1
ATOM 3124 O O . LEU A 1 416 ? -23.825 -16.717 22.332 1.00 93.12 416 LEU A O 1
ATOM 3128 N N . ALA A 1 417 ? -21.761 -15.771 22.335 1.00 91.31 417 ALA A N 1
ATOM 3129 C CA . ALA A 1 417 ? -21.044 -16.878 22.961 1.00 91.31 417 ALA A CA 1
ATOM 3130 C C . ALA A 1 417 ? -21.181 -16.898 24.490 1.00 91.31 417 ALA A C 1
ATOM 3132 O O . ALA A 1 417 ? -20.979 -17.950 25.098 1.00 91.31 417 ALA A O 1
ATOM 3133 N N . ARG A 1 418 ? -21.560 -15.778 25.118 1.00 90.19 418 ARG A N 1
ATOM 3134 C CA . ARG A 1 418 ? -21.832 -15.747 26.555 1.00 90.19 418 ARG A CA 1
ATOM 3135 C C . ARG A 1 418 ? -23.143 -16.470 26.890 1.00 90.19 418 ARG A C 1
ATOM 3137 O O . ARG A 1 418 ? -24.108 -16.493 26.113 1.00 90.19 418 ARG A O 1
ATOM 3144 N N . SER A 1 419 ? -23.179 -17.071 28.076 1.00 85.12 419 SER A N 1
ATOM 3145 C CA . SER A 1 419 ? -24.351 -17.769 28.618 1.00 85.12 419 SER A CA 1
ATOM 3146 C C . SER A 1 419 ? -25.325 -16.849 29.361 1.00 85.12 419 SER A C 1
ATOM 3148 O O . SER A 1 419 ? -26.449 -17.262 29.624 1.00 85.12 419 SER A O 1
ATOM 3150 N N . ASP A 1 420 ? -24.915 -15.625 29.690 1.00 87.31 420 ASP A N 1
ATOM 3151 C CA . ASP A 1 420 ? -25.645 -14.671 30.535 1.00 87.31 420 ASP A CA 1
ATOM 3152 C C . ASP A 1 420 ? -26.582 -13.720 29.768 1.00 87.31 420 ASP A C 1
ATOM 3154 O O . ASP A 1 420 ? -27.330 -12.970 30.390 1.00 87.31 420 ASP A O 1
ATOM 3158 N N . ILE A 1 421 ? -26.603 -13.778 28.431 1.00 90.56 421 ILE A N 1
ATOM 3159 C CA . ILE A 1 421 ? -27.495 -12.941 27.616 1.00 90.56 421 ILE A CA 1
ATOM 3160 C C . ILE A 1 421 ? -28.934 -13.477 27.562 1.00 90.56 421 ILE A C 1
ATOM 3162 O O . ILE A 1 421 ? -29.194 -14.675 27.386 1.00 90.56 421 ILE A O 1
ATOM 3166 N N . THR A 1 422 ? -29.901 -12.566 27.612 1.00 91.50 422 THR A N 1
ATOM 3167 C CA . THR A 1 422 ? -31.334 -12.862 27.521 1.00 91.50 422 THR A CA 1
ATOM 3168 C C . THR A 1 422 ? -31.742 -13.348 26.124 1.00 91.50 422 THR A C 1
ATOM 3170 O O . THR A 1 422 ? -31.105 -13.080 25.099 1.00 91.50 422 THR A O 1
ATOM 3173 N N . SER A 1 423 ? -32.896 -14.020 26.030 1.00 89.62 423 SER A N 1
ATOM 3174 C CA . SER A 1 423 ? -33.476 -14.423 24.736 1.00 89.62 423 SER A CA 1
ATOM 3175 C C . SER A 1 423 ? -33.844 -13.224 23.842 1.00 89.62 423 SER A C 1
ATOM 3177 O O . SER A 1 423 ? -33.907 -13.347 22.613 1.00 89.62 423 SER A O 1
ATOM 3179 N N . GLY A 1 424 ? -34.096 -12.054 24.439 1.00 90.75 424 GLY A N 1
ATOM 3180 C CA . GLY A 1 424 ? -34.377 -10.799 23.744 1.00 90.75 424 GLY A CA 1
ATOM 3181 C C . GLY A 1 424 ? -33.137 -10.198 23.083 1.00 90.75 424 GLY A C 1
ATOM 3182 O O . GLY A 1 424 ? -33.212 -9.819 21.908 1.00 90.75 424 GLY A O 1
ATOM 3183 N N . GLU A 1 425 ? -32.017 -10.161 23.806 1.00 91.81 425 GLU A N 1
ATOM 3184 C CA . GLU A 1 425 ? -30.705 -9.711 23.314 1.00 91.81 425 GLU A CA 1
ATOM 3185 C C . GLU A 1 425 ? -30.170 -10.663 22.249 1.00 91.81 425 GLU A C 1
ATOM 3187 O O . GLU A 1 425 ? -29.820 -10.230 21.151 1.00 91.81 425 GLU A O 1
ATOM 3192 N N . ARG A 1 426 ? -30.233 -11.978 22.498 1.00 93.62 426 ARG A N 1
ATOM 3193 C CA . ARG A 1 426 ? -29.797 -13.001 21.536 1.00 93.62 426 ARG A CA 1
ATOM 3194 C C . ARG A 1 426 ? -30.508 -12.867 20.188 1.00 93.62 426 ARG A C 1
ATOM 3196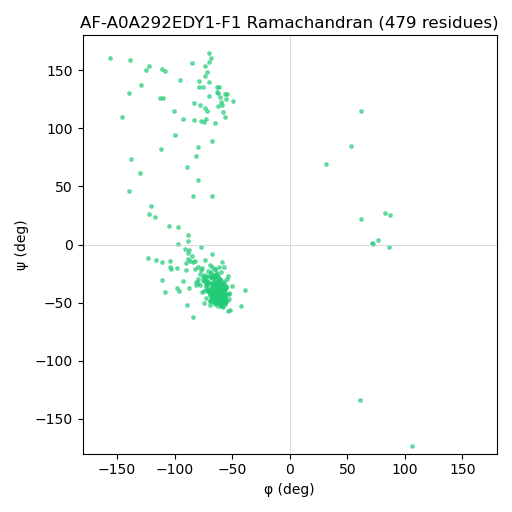 O O . ARG A 1 426 ? -29.874 -12.973 19.139 1.00 93.62 426 ARG A O 1
ATOM 3203 N N . ARG A 1 427 ? -31.826 -12.628 20.195 1.00 93.31 427 ARG A N 1
ATOM 3204 C CA . ARG A 1 427 ? -32.605 -12.402 18.963 1.00 93.31 427 ARG A CA 1
ATOM 3205 C C . ARG A 1 427 ? -32.216 -11.099 18.265 1.00 93.31 427 ARG A C 1
ATOM 3207 O O . ARG A 1 427 ? -32.102 -11.095 17.041 1.00 93.31 427 ARG A O 1
ATOM 3214 N N . ALA A 1 428 ? -32.001 -10.021 19.019 1.00 93.56 428 ALA A N 1
ATOM 3215 C CA . ALA A 1 428 ? -31.603 -8.732 18.457 1.00 93.56 428 ALA A CA 1
ATOM 3216 C C . ALA A 1 428 ? -30.209 -8.801 17.808 1.00 93.56 428 ALA A C 1
ATOM 3218 O O . ALA A 1 428 ? -30.060 -8.390 16.659 1.00 93.56 428 ALA A O 1
ATOM 3219 N N . LEU A 1 429 ? -29.234 -9.417 18.484 1.00 94.12 429 LEU A N 1
ATOM 3220 C CA . LEU A 1 429 ? -27.877 -9.635 17.972 1.00 94.12 429 LEU A CA 1
ATOM 3221 C C . LEU A 1 429 ? -27.869 -10.501 16.708 1.00 94.12 429 LEU A C 1
ATOM 3223 O O . LEU A 1 429 ? -27.286 -10.109 15.701 1.00 94.12 429 LEU A O 1
ATOM 3227 N N . LYS A 1 430 ? -28.583 -11.638 16.706 1.00 94.62 430 LYS A N 1
ATOM 3228 C CA . LYS A 1 430 ? -28.715 -12.483 15.503 1.00 94.62 430 LYS A CA 1
ATOM 3229 C C . LYS A 1 430 ? -29.348 -11.728 14.333 1.00 94.62 430 LYS A C 1
ATOM 3231 O O . LYS A 1 430 ? -28.907 -11.883 13.198 1.00 94.62 430 LYS A O 1
ATOM 3236 N N . SER A 1 431 ? -30.362 -10.903 14.601 1.00 94.25 431 SER A N 1
ATOM 3237 C CA . SER A 1 431 ? -30.990 -10.067 13.574 1.00 94.25 431 SER A CA 1
ATOM 3238 C C . SER A 1 431 ? -30.022 -9.013 13.030 1.00 94.25 431 SER A C 1
ATOM 3240 O O . SER A 1 431 ? -29.952 -8.834 11.815 1.00 94.25 431 SER A O 1
ATOM 3242 N N . ALA A 1 432 ? -29.259 -8.340 13.897 1.00 93.94 432 ALA A N 1
ATOM 3243 C CA . ALA A 1 432 ? -28.262 -7.352 13.491 1.00 93.94 432 ALA A CA 1
ATOM 3244 C C . ALA A 1 432 ? -27.160 -7.984 12.625 1.00 93.94 432 ALA A C 1
ATOM 3246 O O . ALA A 1 432 ? -26.926 -7.519 11.510 1.00 93.94 432 ALA A O 1
ATOM 3247 N N . LEU A 1 433 ? -26.565 -9.098 13.069 1.00 94.94 433 LEU A N 1
ATOM 3248 C CA . LEU A 1 433 ? -25.565 -9.839 12.290 1.00 94.94 433 LEU A CA 1
ATOM 3249 C C . LEU A 1 433 ? -26.130 -10.319 10.946 1.00 94.94 433 LEU A C 1
ATOM 3251 O O . LEU A 1 433 ? -25.509 -10.109 9.906 1.00 94.94 433 LEU A O 1
ATOM 3255 N N . GLY A 1 434 ? -27.346 -10.874 10.934 1.00 94.44 434 GLY A N 1
ATOM 3256 C CA . GLY A 1 434 ? -28.002 -11.323 9.704 1.00 94.44 434 GLY A CA 1
ATOM 3257 C C . GLY A 1 434 ? -28.268 -10.198 8.696 1.00 94.44 434 GLY A C 1
ATOM 3258 O O . GLY A 1 434 ? -28.207 -10.426 7.489 1.00 94.44 434 GLY A O 1
ATOM 3259 N N . ARG A 1 435 ? -28.533 -8.966 9.153 1.00 93.06 435 ARG A N 1
ATOM 3260 C CA . ARG A 1 435 ? -28.662 -7.802 8.257 1.00 93.06 435 ARG A CA 1
ATOM 3261 C C . ARG A 1 435 ? -27.312 -7.272 7.787 1.00 93.06 435 ARG A C 1
ATOM 3263 O O . ARG A 1 435 ? -27.205 -6.874 6.628 1.00 93.06 435 ARG A O 1
ATOM 3270 N N . LEU A 1 436 ? -26.280 -7.324 8.627 1.00 93.25 436 LEU A N 1
ATOM 3271 C CA . LEU A 1 436 ? -24.926 -6.893 8.265 1.00 93.25 436 LEU A CA 1
ATOM 3272 C C . LEU A 1 436 ? -24.311 -7.724 7.136 1.00 93.25 436 LEU A C 1
ATOM 3274 O O . LEU A 1 436 ? -23.574 -7.166 6.331 1.00 93.25 436 LEU A O 1
ATOM 3278 N N . GLN A 1 437 ? -24.722 -8.984 6.970 1.00 93.19 437 GLN A N 1
ATOM 3279 C CA . GLN A 1 437 ? -24.383 -9.805 5.794 1.00 93.19 437 GLN A CA 1
ATOM 3280 C C . GLN A 1 437 ? -24.809 -9.173 4.456 1.00 93.19 437 GLN A C 1
ATOM 3282 O O . GLN A 1 437 ? -24.306 -9.547 3.405 1.00 93.19 437 GLN A O 1
ATOM 3287 N N . ARG A 1 438 ? -25.742 -8.211 4.469 1.00 90.00 438 ARG A N 1
ATOM 3288 C CA . ARG A 1 438 ? -26.229 -7.488 3.282 1.00 90.00 438 ARG A CA 1
ATOM 3289 C C . ARG A 1 438 ? -26.029 -5.975 3.398 1.00 90.00 438 ARG A C 1
ATOM 3291 O O . ARG A 1 438 ? -26.769 -5.211 2.779 1.00 90.00 438 ARG A O 1
ATOM 3298 N N . VAL A 1 439 ? -25.043 -5.520 4.178 1.00 87.75 439 VAL A N 1
ATOM 3299 C CA . VAL A 1 439 ? -24.829 -4.085 4.450 1.00 87.75 439 VAL A CA 1
ATOM 3300 C C . VAL A 1 439 ? -24.635 -3.246 3.180 1.00 87.75 439 VAL A C 1
ATOM 3302 O O . VAL A 1 439 ? -25.130 -2.125 3.139 1.00 87.75 439 VAL A O 1
ATOM 3305 N N . ALA A 1 440 ? -24.028 -3.804 2.124 1.00 85.62 440 ALA A N 1
ATOM 3306 C CA . ALA A 1 440 ? -23.797 -3.080 0.870 1.00 85.62 440 ALA A CA 1
ATOM 3307 C C . ALA A 1 440 ? -25.090 -2.768 0.093 1.00 85.62 440 ALA A C 1
ATOM 3309 O O . ALA A 1 440 ? -25.169 -1.771 -0.616 1.00 85.62 440 ALA A O 1
ATOM 3310 N N . THR A 1 441 ? -26.123 -3.608 0.234 1.00 85.50 441 THR A N 1
ATOM 3311 C CA . THR A 1 441 ? -27.396 -3.461 -0.499 1.00 85.50 441 THR A CA 1
ATOM 3312 C C . THR A 1 441 ? -28.526 -2.905 0.366 1.00 85.50 441 THR A C 1
ATOM 3314 O O . THR A 1 441 ? -29.519 -2.408 -0.160 1.00 85.50 441 THR A O 1
ATOM 3317 N N . ALA A 1 442 ? -28.407 -2.984 1.695 1.00 86.38 442 ALA A N 1
ATOM 3318 C CA . ALA A 1 442 ? -29.467 -2.616 2.631 1.00 86.38 442 ALA A CA 1
ATOM 3319 C C . ALA A 1 442 ? -28.941 -1.860 3.867 1.00 86.38 442 ALA A C 1
ATOM 3321 O O . ALA A 1 442 ? -29.347 -2.162 4.993 1.00 86.38 442 ALA A O 1
ATOM 3322 N N . SER A 1 443 ? -28.066 -0.868 3.663 1.00 87.12 443 SER A N 1
ATOM 3323 C CA . SER A 1 443 ? -27.412 -0.103 4.739 1.00 87.12 443 SER A CA 1
ATOM 3324 C C . SER A 1 443 ? -28.397 0.499 5.752 1.00 87.12 443 SER A C 1
ATOM 3326 O O . SER A 1 443 ? -28.199 0.361 6.957 1.00 87.12 443 SER A O 1
ATOM 3328 N N . GLU A 1 444 ? -29.518 1.063 5.296 1.00 88.31 444 GLU A N 1
ATOM 3329 C CA . GLU A 1 444 ? -30.559 1.634 6.170 1.00 88.31 444 GLU A CA 1
ATOM 3330 C C . GLU A 1 444 ? -31.187 0.590 7.104 1.00 88.31 444 GLU A C 1
ATOM 3332 O O . GLU A 1 444 ? -31.401 0.841 8.292 1.00 88.31 444 GLU A O 1
ATOM 3337 N N . ARG A 1 445 ? -31.441 -0.620 6.592 1.00 89.88 445 ARG A N 1
ATOM 3338 C CA . ARG A 1 445 ? -32.010 -1.713 7.394 1.00 89.88 445 ARG A CA 1
ATOM 3339 C C . ARG A 1 445 ? -30.989 -2.251 8.391 1.00 89.88 445 ARG A C 1
ATOM 3341 O O . ARG A 1 445 ? -31.365 -2.555 9.520 1.00 89.88 445 ARG A O 1
ATOM 3348 N N . SER A 1 446 ? -29.720 -2.339 7.993 1.00 91.19 446 SER A N 1
ATOM 3349 C CA . SER A 1 446 ? -28.623 -2.717 8.888 1.00 91.19 446 SER A CA 1
ATOM 3350 C C . SER A 1 446 ? -28.462 -1.705 10.024 1.00 91.19 446 SER A C 1
ATOM 3352 O O . SER A 1 446 ? -28.404 -2.109 11.186 1.00 91.19 446 SER A O 1
ATOM 3354 N N . CYS A 1 447 ? -28.514 -0.403 9.716 1.00 93.00 447 CYS A N 1
ATOM 3355 C CA . CYS A 1 447 ? -28.512 0.678 10.706 1.00 93.00 447 CYS A CA 1
ATOM 3356 C C . CYS A 1 447 ? -29.681 0.537 11.696 1.00 93.00 447 CYS A C 1
ATOM 3358 O O . CYS A 1 447 ? -29.476 0.548 12.911 1.00 93.00 447 CYS A O 1
ATOM 3360 N N . ALA A 1 448 ? -30.902 0.310 11.199 1.00 92.94 448 ALA A N 1
ATOM 3361 C CA . ALA A 1 448 ? -32.074 0.122 12.053 1.00 92.94 448 ALA A CA 1
ATOM 3362 C C . ALA A 1 448 ? -31.920 -1.071 13.016 1.00 92.94 448 ALA A C 1
ATOM 3364 O O . ALA A 1 448 ? -32.237 -0.953 14.201 1.00 92.94 448 ALA A O 1
ATOM 3365 N N . THR A 1 449 ? -31.391 -2.206 12.545 1.00 93.62 449 THR A N 1
ATOM 3366 C CA . THR A 1 449 ? -31.164 -3.376 13.410 1.00 93.62 449 THR A CA 1
ATOM 3367 C C . THR A 1 449 ? -30.021 -3.198 14.402 1.00 93.62 449 THR A C 1
ATOM 3369 O O . THR A 1 449 ? -30.118 -3.719 15.511 1.00 93.62 449 THR A O 1
ATOM 3372 N N . LEU A 1 450 ? -28.980 -2.435 14.054 1.00 93.75 450 LEU A N 1
ATOM 3373 C CA . LEU A 1 450 ? -27.918 -2.060 14.992 1.00 93.75 450 LEU A CA 1
ATOM 3374 C C . LEU A 1 450 ? -28.474 -1.190 16.126 1.00 93.75 450 LEU A C 1
ATOM 3376 O O . LEU A 1 450 ? -28.256 -1.500 17.294 1.00 93.75 450 LEU A O 1
ATOM 3380 N N . ARG A 1 451 ? -29.293 -0.178 15.804 1.00 94.81 451 ARG A N 1
ATOM 3381 C CA . ARG A 1 451 ? -29.982 0.644 16.819 1.00 94.81 451 ARG A CA 1
ATOM 3382 C C . ARG A 1 451 ? -30.927 -0.180 17.686 1.00 94.81 451 ARG A C 1
ATOM 3384 O O . ARG A 1 451 ? -31.040 0.064 18.884 1.00 94.81 451 ARG A O 1
ATOM 3391 N N . GLN A 1 452 ? -31.611 -1.165 17.105 1.00 93.38 452 GLN A N 1
ATOM 3392 C CA . GLN A 1 452 ? -32.469 -2.070 17.868 1.00 93.38 452 GLN A CA 1
ATOM 3393 C C . GLN A 1 452 ? -31.664 -2.949 18.834 1.00 93.38 452 GLN A C 1
ATOM 3395 O O . GLN A 1 452 ? -32.110 -3.152 19.962 1.00 93.38 452 GLN A O 1
ATOM 3400 N N . ALA A 1 453 ? -30.508 -3.465 18.407 1.00 92.38 453 ALA A N 1
ATOM 3401 C CA . ALA A 1 453 ? -29.603 -4.210 19.277 1.00 92.38 453 ALA A CA 1
ATOM 3402 C C . ALA A 1 453 ? -29.082 -3.319 20.411 1.00 92.38 453 ALA A C 1
ATOM 3404 O O . ALA A 1 453 ? -29.218 -3.696 21.571 1.00 92.38 453 ALA A O 1
ATOM 3405 N N . ALA A 1 454 ? -28.622 -2.105 20.095 1.00 92.50 454 ALA A N 1
ATOM 3406 C CA . ALA A 1 454 ? -28.152 -1.135 21.082 1.00 92.50 454 ALA A CA 1
ATOM 3407 C C . ALA A 1 454 ? -29.196 -0.837 22.171 1.00 92.50 454 ALA A C 1
ATOM 3409 O O . ALA A 1 454 ? -28.870 -0.847 23.348 1.00 92.50 454 ALA A O 1
ATOM 3410 N N . ARG A 1 455 ? -30.472 -0.654 21.801 1.00 92.75 455 ARG A N 1
ATOM 3411 C CA . ARG A 1 455 ? -31.567 -0.402 22.762 1.00 92.75 455 ARG A CA 1
ATOM 3412 C C . ARG A 1 455 ? -31.855 -1.563 23.716 1.00 92.75 455 ARG A C 1
ATOM 3414 O O . ARG A 1 455 ? -32.539 -1.352 24.712 1.00 92.75 455 ARG A O 1
ATOM 3421 N N . ARG A 1 456 ? -31.455 -2.789 23.368 1.00 91.00 456 ARG A N 1
ATOM 3422 C CA . ARG A 1 456 ? -31.693 -3.982 24.196 1.00 91.00 456 ARG A CA 1
ATOM 3423 C C . ARG A 1 456 ? -30.500 -4.379 25.047 1.00 91.00 456 ARG A C 1
ATOM 3425 O O . ARG A 1 456 ? -30.700 -5.126 25.992 1.00 91.00 456 ARG A O 1
ATOM 3432 N N . LEU A 1 457 ? -29.311 -3.920 24.680 1.00 89.50 457 LEU A N 1
ATOM 3433 C CA . LEU A 1 457 ? -28.085 -4.141 25.429 1.00 89.50 457 LEU A CA 1
ATOM 3434 C C . LEU A 1 457 ? -27.954 -3.076 26.521 1.00 89.50 457 LEU A C 1
ATOM 3436 O O . LEU A 1 457 ? -28.526 -1.991 26.413 1.00 89.50 457 LEU A O 1
ATOM 3440 N N . ALA A 1 458 ? -27.196 -3.384 27.569 1.00 82.81 458 ALA A N 1
ATOM 3441 C CA . ALA A 1 458 ? -26.947 -2.472 28.678 1.00 82.81 458 ALA A CA 1
ATOM 3442 C C . ALA A 1 458 ? -25.485 -2.003 28.704 1.00 82.81 458 ALA A C 1
ATOM 3444 O O . ALA A 1 458 ? -24.577 -2.725 28.296 1.00 82.81 458 ALA A O 1
ATOM 3445 N N . GLY A 1 459 ? -25.265 -0.793 29.226 1.00 80.88 459 GLY A N 1
ATOM 3446 C CA . GLY A 1 459 ? -23.934 -0.268 29.531 1.00 80.88 459 GLY A CA 1
ATOM 3447 C C . GLY A 1 459 ? -23.010 -0.144 28.305 1.00 80.88 459 GLY A C 1
ATOM 3448 O O . GLY A 1 459 ? -23.446 0.394 27.283 1.00 80.88 459 GLY A O 1
ATOM 3449 N N . PRO A 1 460 ? -21.744 -0.595 28.398 1.00 77.06 460 PRO A N 1
ATOM 3450 C CA . PRO A 1 460 ? -20.730 -0.384 27.358 1.00 77.06 460 PRO A CA 1
ATOM 3451 C C . PRO A 1 460 ? -21.068 -1.101 26.042 1.00 77.06 460 PRO A C 1
ATOM 3453 O O . PRO A 1 460 ? -20.790 -0.579 24.961 1.00 77.06 460 PRO A O 1
ATOM 3456 N N . ASP A 1 461 ? -21.766 -2.239 26.112 1.00 85.06 461 ASP A N 1
ATOM 3457 C CA . ASP A 1 461 ? -22.148 -3.020 24.934 1.00 85.06 461 ASP A CA 1
ATOM 3458 C C . ASP A 1 461 ? -23.061 -2.195 24.005 1.00 85.06 461 ASP A C 1
ATOM 3460 O O . ASP A 1 461 ? -22.872 -2.169 22.789 1.00 85.06 461 ASP A O 1
ATOM 3464 N N . ALA A 1 462 ? -24.016 -1.440 24.564 1.00 86.88 462 ALA A N 1
ATOM 3465 C CA . ALA A 1 462 ? -24.938 -0.601 23.793 1.00 86.88 462 ALA A CA 1
ATOM 3466 C C . ALA A 1 462 ? -24.229 0.524 23.016 1.00 86.88 462 ALA A C 1
ATOM 3468 O O . ALA A 1 462 ? -24.656 0.883 21.911 1.00 86.88 462 ALA A O 1
ATOM 3469 N N . VAL A 1 463 ? -23.135 1.061 23.565 1.00 85.19 463 VAL A N 1
ATOM 3470 C CA . VAL A 1 463 ? -22.356 2.151 22.957 1.00 85.19 463 VAL A CA 1
ATOM 3471 C C . VAL A 1 463 ? -21.706 1.684 21.656 1.00 85.19 463 VAL A C 1
ATOM 3473 O O . VAL A 1 463 ? -21.802 2.378 20.643 1.00 85.19 463 VAL A O 1
ATOM 3476 N N . ILE A 1 464 ? -21.141 0.472 21.638 1.00 86.88 464 ILE A N 1
ATOM 3477 C CA . ILE A 1 464 ? -20.486 -0.106 20.453 1.00 86.88 464 ILE A CA 1
ATOM 3478 C C . ILE A 1 464 ? -21.473 -0.221 19.280 1.00 86.88 464 ILE A C 1
ATOM 3480 O O . ILE A 1 464 ? -21.165 0.190 18.158 1.00 86.88 464 ILE A O 1
ATOM 3484 N N . PHE A 1 465 ? -22.684 -0.733 19.525 1.00 90.94 465 PHE A N 1
ATOM 3485 C CA . PHE A 1 465 ? -23.704 -0.868 18.475 1.00 90.94 465 PHE A CA 1
ATOM 3486 C C . PHE A 1 465 ? -24.307 0.475 18.050 1.00 90.94 465 PHE A C 1
ATOM 3488 O O . PHE A 1 465 ? -24.655 0.636 16.878 1.00 90.94 465 PHE A O 1
ATOM 3495 N N . THR A 1 466 ? -24.411 1.442 18.967 1.00 90.25 466 THR A N 1
ATOM 3496 C CA . THR A 1 466 ? -24.868 2.805 18.648 1.00 90.25 466 THR A CA 1
ATOM 3497 C C . THR A 1 466 ? -23.867 3.500 17.730 1.00 90.25 466 THR A C 1
ATOM 3499 O O . THR A 1 466 ? -24.248 3.952 16.652 1.00 90.25 466 THR A O 1
ATOM 3502 N N . ARG A 1 467 ? -22.574 3.464 18.080 1.00 86.94 467 ARG A N 1
ATOM 3503 C CA . ARG A 1 467 ? -21.486 4.023 17.263 1.00 86.94 467 ARG A CA 1
ATOM 3504 C C . ARG A 1 467 ? -21.470 3.428 15.862 1.00 86.94 467 ARG A C 1
ATOM 3506 O O . ARG A 1 467 ? -21.437 4.165 14.883 1.00 86.94 467 ARG A O 1
ATOM 3513 N N . ALA A 1 468 ? -21.564 2.104 15.752 1.00 90.31 468 ALA A N 1
ATOM 3514 C CA . ALA A 1 468 ? -21.613 1.431 14.458 1.00 90.31 468 ALA A CA 1
ATOM 3515 C C . ALA A 1 468 ? -22.839 1.844 13.620 1.00 90.31 468 ALA A C 1
ATOM 3517 O O . ALA A 1 468 ? -22.739 1.993 12.401 1.00 90.31 468 ALA A O 1
ATOM 3518 N N . ALA A 1 469 ? -23.999 2.051 14.254 1.00 91.56 469 ALA A N 1
ATOM 3519 C CA . ALA A 1 469 ? -25.196 2.517 13.561 1.00 91.56 469 ALA A CA 1
ATOM 3520 C C . ALA A 1 469 ? -25.061 3.958 13.058 1.00 91.56 469 ALA A C 1
ATOM 3522 O O . ALA A 1 469 ? -25.483 4.251 11.937 1.00 91.56 469 ALA A O 1
ATOM 3523 N N . ASP A 1 470 ? -24.487 4.840 13.873 1.00 89.88 470 ASP A N 1
ATOM 3524 C CA . ASP A 1 470 ? -24.314 6.251 13.537 1.00 89.88 470 ASP A CA 1
ATOM 3525 C C . ASP A 1 470 ? -23.217 6.448 12.489 1.00 89.88 470 ASP A C 1
ATOM 3527 O O . ASP A 1 470 ? -23.410 7.213 11.544 1.00 89.88 470 ASP A O 1
ATOM 3531 N N . ALA A 1 471 ? -22.136 5.668 12.555 1.00 86.88 471 ALA A N 1
ATOM 3532 C CA . ALA A 1 471 ? -21.101 5.642 11.528 1.00 86.88 471 ALA A CA 1
ATOM 3533 C C . ALA A 1 471 ? -21.655 5.182 10.164 1.00 86.88 471 ALA A C 1
ATOM 3535 O O . ALA A 1 471 ? -21.368 5.786 9.128 1.00 86.88 471 ALA A O 1
ATOM 3536 N N . LEU A 1 472 ? -22.521 4.160 10.157 1.00 88.88 472 LEU A N 1
ATOM 3537 C CA . LEU A 1 472 ? -23.206 3.694 8.948 1.00 88.88 472 LEU A CA 1
ATOM 3538 C C . LEU A 1 472 ? -24.180 4.742 8.384 1.00 88.88 472 LEU A C 1
ATOM 3540 O O . LEU A 1 472 ? -24.288 4.887 7.166 1.00 88.88 472 LEU A O 1
ATOM 3544 N N . ALA A 1 473 ? -24.885 5.470 9.254 1.00 88.69 473 ALA A N 1
ATOM 3545 C CA . ALA A 1 473 ? -25.805 6.532 8.851 1.00 88.69 473 ALA A CA 1
ATOM 3546 C C . ALA A 1 473 ? -25.064 7.755 8.283 1.00 88.69 473 ALA A C 1
ATOM 3548 O O . ALA A 1 473 ? -25.493 8.308 7.271 1.00 88.69 473 ALA A O 1
ATOM 3549 N N . GLY A 1 474 ? -23.941 8.143 8.898 1.00 85.19 474 GLY A N 1
ATOM 3550 C CA . GLY A 1 474 ? -23.125 9.284 8.476 1.00 85.19 474 GLY A CA 1
ATOM 3551 C C . GLY A 1 474 ? -22.408 9.078 7.140 1.00 85.19 474 GLY A C 1
ATOM 3552 O O . GLY A 1 474 ? -22.133 10.049 6.444 1.00 85.19 474 GLY A O 1
ATOM 3553 N N . GLN A 1 475 ? -22.149 7.826 6.749 1.00 85.12 475 GLN A N 1
ATOM 3554 C CA . GLN A 1 475 ? -21.383 7.479 5.544 1.00 85.12 475 GLN A CA 1
ATOM 3555 C C . GLN A 1 475 ? -22.181 6.636 4.538 1.00 85.12 475 GLN A C 1
ATOM 3557 O O . GLN A 1 475 ? -21.631 5.796 3.828 1.00 85.12 475 GLN A O 1
ATOM 3562 N N . ALA A 1 476 ? -23.497 6.849 4.435 1.00 77.38 476 ALA A N 1
ATOM 3563 C CA . ALA A 1 476 ? -24.385 6.013 3.618 1.00 77.38 476 ALA A CA 1
ATOM 3564 C C . ALA A 1 476 ? -23.961 5.872 2.138 1.00 77.38 476 ALA A C 1
ATOM 3566 O O . ALA A 1 476 ? -24.225 4.837 1.527 1.00 77.38 476 ALA A O 1
ATOM 3567 N N . THR A 1 477 ? -23.299 6.880 1.562 1.00 80.00 477 THR A N 1
ATOM 3568 C CA . THR A 1 477 ? -22.767 6.852 0.188 1.00 80.00 477 THR A CA 1
ATOM 3569 C C . THR A 1 477 ? -21.536 5.960 0.044 1.00 80.00 477 THR A C 1
ATOM 3571 O O . THR A 1 477 ? -21.396 5.306 -0.981 1.00 80.00 477 THR A O 1
ATOM 3574 N N . PHE A 1 478 ? -20.680 5.876 1.066 1.00 82.56 478 PHE A N 1
ATOM 3575 C CA . PHE A 1 478 ? -19.506 4.998 1.086 1.00 82.56 478 PHE A CA 1
ATOM 3576 C C . PHE A 1 478 ? -19.898 3.512 1.099 1.00 82.56 478 PHE A C 1
ATOM 3578 O O . PHE A 1 478 ? -19.216 2.673 0.518 1.00 82.56 478 PHE A O 1
ATOM 3585 N N . PHE A 1 479 ? -21.018 3.188 1.752 1.00 79.38 479 PHE A N 1
ATOM 3586 C CA . PHE A 1 479 ? -21.510 1.817 1.907 1.00 79.38 479 PHE A CA 1
ATOM 3587 C C . PHE A 1 479 ? -22.353 1.305 0.732 1.00 79.38 479 PHE A C 1
ATOM 3589 O O . PHE A 1 479 ? -22.661 0.114 0.697 1.00 79.38 479 PHE A O 1
ATOM 3596 N N . ARG A 1 480 ? -22.740 2.168 -0.216 1.00 76.69 480 ARG A N 1
ATOM 3597 C CA . ARG A 1 480 ? -23.476 1.774 -1.426 1.00 76.69 480 ARG A CA 1
ATOM 3598 C C . ARG A 1 480 ? -22.468 1.503 -2.546 1.00 76.69 480 ARG A C 1
ATOM 3600 O O . ARG A 1 480 ? -21.848 2.440 -3.041 1.00 76.69 480 ARG A O 1
ATOM 3607 N N . ILE A 1 481 ? -22.300 0.225 -2.897 1.00 63.12 481 ILE A N 1
ATOM 3608 C CA . ILE A 1 481 ? -21.463 -0.231 -4.024 1.00 63.12 481 ILE A CA 1
ATOM 3609 C C . ILE A 1 481 ? -22.303 -0.299 -5.294 1.00 63.12 481 ILE A C 1
ATOM 3611 O O . ILE A 1 481 ? -23.425 -0.853 -5.209 1.00 63.12 481 ILE A O 1
#

Nearest PDB structures (foldseek):
  8zvf-assembly1_B  TM=3.999E-01  e=1.650E-01  Arabidopsis thaliana
  7da5-assembly1_A  TM=1.286E-01  e=4.584E-01  Homo sapiens
  8tgn-assembly1_B  TM=1.527E-01  e=9.109E+00  Homo sapiens
  8tgk-assembly1_B  TM=1.454E-01  e=7.829E+00  Homo sapiens

Sequence (481 aa):
MATVLTGVVVAMVVGLLFAPAAAPGALQARVRGVLADLMQALADHCRGHGSEHDAAYRLLSDMAMIEEILDQHGAGSLRARREARQTRLLLGVTIPVLLRLRGDAPERSGACAEQLEQAAIALRSGDPAAAREAMERVLAAVPGSDLAAVLGPLAARLGDWECEETAPRDAPEPVALHRDWIGAREAMLRAMATIGVFGALWLVTGWSAGAYMLLGLSVMLSMFSTFDSPTTMMRSVFVGQSLGVIGALACRWLAWPMAETEAGMIALTMPFILLGALLVGHRRTVTKSFDYNMVLLLMLQPAWPLVGSFGNSVLIGLSIVAAPAIAMLAYRMIYPAGLQRRIATLISMMLHDVQDLAADAGALGRRRLWRARLYHRMLRLVRMAERSGRSDLPVLDGCLALLDLGHAVMHGHELLARSDITSGERRALKSALGRLQRVATASERSCATLRQAARRLAGPDAVIFTRAADALAGQATFFRI

Radius of gyration: 28.67 Å; Cα contacts (8 Å, |Δi|>4): 515; chains: 1; bounding box: 75×40×80 Å